Protein AF-A0A3L6S5B2-F1 (afdb_monomer_lite)

Sequence (580 aa):
MAMMSWTRDLLMEGFEGLVREGSFKWGLPRREDDDDEGHDGSLSGKRSSIAGLSFKANSVVARCSRILNVSINDLQKNFDKQASDSVKNPGNYARNFLEYCCFLALAQISQVAGYLADKNFRRLSFDMMLAWDVPSSSSQHSVKVEVDSTVSLEAFARIAPAIPTIADVVTCSNLFDVLSCSSGGRLPFSVYDKYLSELDRAVKKMKTQSESSLLSNLRSQRGERILEVDGTLTTQPVLEHVGISTWPGRLVLTDHALYFEALRVVTYDKPKAYELAEDVKQVVKPELTGPWGSRLFDKAVMYKSTTLPEPVIIEFPELAGHSRRDYWLAIISEVLYAHRFVRKFDISGVNKDETILKAALGILRLQAIEQLGFPVPNRYESLLMFNLCDKVPGGDFILETLASAISSRTSDRSNQPGTSRGMHAVLSNLGVVAPVNNGERLFVGEMVVGEISSLQKAVIDSMNNYKKVELAQATVDGVKVEGLDTNLAVMKILVSFFWVRILAHGPTELACLFTHANTPTLGLQGYLPVLFPISILLPCKHFFKADLLRATRTSSFRWEWMEVWAQAWDVGGGTGSVMV

Structure (mmCIF, N/CA/C/O backbone):
data_AF-A0A3L6S5B2-F1
#
_entry.id   AF-A0A3L6S5B2-F1
#
loop_
_atom_site.group_PDB
_atom_site.id
_atom_site.type_symbol
_atom_site.label_atom_id
_atom_site.label_alt_id
_atom_site.label_comp_id
_atom_site.label_asym_id
_atom_site.label_entity_id
_atom_site.label_seq_id
_atom_site.pdbx_PDB_ins_code
_atom_site.Cartn_x
_atom_site.Cartn_y
_atom_site.Cartn_z
_atom_site.occupancy
_atom_site.B_iso_or_equiv
_atom_site.auth_seq_id
_atom_site.auth_comp_id
_atom_site.auth_asym_id
_atom_site.auth_atom_id
_atom_site.pdbx_PDB_model_num
ATOM 1 N N . MET A 1 1 ? -39.105 -0.957 -10.097 1.00 36.69 1 MET A N 1
ATOM 2 C CA . MET A 1 1 ? -38.507 -1.858 -9.085 1.00 36.69 1 MET A CA 1
ATOM 3 C C . MET A 1 1 ? -37.903 -3.146 -9.683 1.00 36.69 1 MET A C 1
ATOM 5 O O . MET A 1 1 ? -37.696 -4.093 -8.946 1.00 36.69 1 MET A O 1
ATOM 9 N N . ALA A 1 2 ? -37.532 -3.178 -10.976 1.00 30.05 2 ALA A N 1
ATOM 10 C CA . ALA A 1 2 ? -36.900 -4.343 -11.630 1.00 30.05 2 ALA A CA 1
ATOM 11 C C . ALA A 1 2 ? -35.586 -4.000 -12.377 1.00 30.05 2 ALA A C 1
ATOM 13 O O . ALA A 1 2 ? -35.074 -4.805 -13.138 1.00 30.05 2 ALA A O 1
ATOM 14 N N . MET A 1 3 ? -35.038 -2.795 -12.170 1.00 24.42 3 MET A N 1
ATOM 15 C CA . MET A 1 3 ? -33.850 -2.290 -12.887 1.00 24.42 3 MET A CA 1
ATOM 16 C C . MET A 1 3 ? -32.606 -2.168 -11.986 1.00 24.42 3 MET A C 1
ATOM 18 O O . MET A 1 3 ? -31.535 -1.817 -12.461 1.00 24.42 3 MET A O 1
ATOM 22 N N . MET A 1 4 ? -32.741 -2.482 -10.690 1.00 28.19 4 MET A N 1
ATOM 23 C CA . MET A 1 4 ? -31.634 -2.512 -9.718 1.00 28.19 4 MET A CA 1
ATOM 24 C C . MET A 1 4 ? -31.076 -3.926 -9.477 1.00 28.19 4 MET A C 1
ATOM 26 O O . MET A 1 4 ? -30.012 -4.056 -8.883 1.00 28.19 4 MET A O 1
ATOM 30 N N . SER A 1 5 ? -31.756 -4.984 -9.936 1.00 27.47 5 SER A N 1
ATOM 31 C CA . SER A 1 5 ? -31.232 -6.357 -9.860 1.00 27.47 5 SER A CA 1
ATOM 32 C C . SER A 1 5 ? -30.259 -6.664 -11.000 1.00 27.47 5 SER A C 1
ATOM 34 O O . SER A 1 5 ? -29.241 -7.303 -10.774 1.00 27.47 5 SER A O 1
ATOM 36 N N . TRP A 1 6 ? -30.498 -6.126 -12.200 1.00 23.81 6 TRP A N 1
ATOM 37 C CA . TRP A 1 6 ? -29.723 -6.482 -13.394 1.00 23.81 6 TRP A CA 1
ATOM 38 C C . TRP A 1 6 ? -28.298 -5.901 -13.413 1.00 23.81 6 TRP A C 1
ATOM 40 O O . TRP A 1 6 ? -27.364 -6.553 -13.867 1.00 23.81 6 TRP A O 1
ATOM 50 N N . THR A 1 7 ? -28.091 -4.713 -12.834 1.00 29.66 7 THR A N 1
ATOM 51 C CA . THR A 1 7 ? -26.748 -4.149 -12.594 1.00 29.66 7 THR A CA 1
ATOM 52 C C . THR A 1 7 ? -25.968 -4.918 -11.529 1.00 29.66 7 THR A C 1
ATOM 54 O O . THR A 1 7 ? -24.740 -4.900 -11.544 1.00 29.66 7 THR A O 1
ATOM 57 N N . ARG A 1 8 ? -26.665 -5.610 -10.620 1.00 36.31 8 ARG A N 1
ATOM 58 C CA . ARG A 1 8 ? -26.058 -6.451 -9.585 1.00 36.31 8 ARG A CA 1
ATOM 59 C C . ARG A 1 8 ? -25.651 -7.816 -10.142 1.00 36.31 8 ARG A C 1
ATOM 61 O O . ARG A 1 8 ? -24.565 -8.287 -9.823 1.00 36.31 8 ARG A O 1
ATOM 68 N N . ASP A 1 9 ? -26.472 -8.389 -11.019 1.00 28.19 9 ASP A N 1
ATOM 69 C CA . ASP A 1 9 ? -26.174 -9.662 -11.682 1.00 28.19 9 ASP A CA 1
ATOM 70 C C . ASP A 1 9 ? -24.990 -9.519 -12.657 1.00 28.19 9 ASP A C 1
ATOM 72 O O . ASP A 1 9 ? -24.111 -10.369 -12.671 1.00 28.19 9 ASP A O 1
ATOM 76 N N . LEU A 1 10 ? -24.839 -8.376 -13.339 1.00 29.70 10 LEU A N 1
ATOM 77 C CA . LEU A 1 10 ? -23.665 -8.077 -14.182 1.00 29.70 10 LEU A CA 1
ATOM 78 C C . LEU A 1 10 ? -22.350 -7.872 -13.402 1.00 29.70 10 LEU A C 1
ATOM 80 O O . LEU A 1 10 ? -21.271 -8.092 -13.954 1.00 29.70 10 LEU A O 1
ATOM 84 N N . LEU A 1 11 ? -22.423 -7.460 -12.131 1.00 31.17 11 LEU A N 1
ATOM 85 C CA . LEU A 1 11 ? -21.252 -7.353 -11.249 1.00 31.17 11 LEU A CA 1
ATOM 86 C C . LEU A 1 11 ? -20.818 -8.713 -10.684 1.00 31.17 11 LEU A C 1
ATOM 88 O O . LEU A 1 11 ? -19.644 -8.872 -10.363 1.00 31.17 11 LEU A O 1
ATOM 92 N N . MET A 1 12 ? -21.735 -9.682 -10.603 1.00 28.05 12 MET A N 1
ATOM 93 C CA . MET A 1 12 ? -21.455 -11.046 -10.137 1.00 28.05 12 MET A CA 1
ATOM 94 C C . MET A 1 12 ? -21.113 -11.999 -11.299 1.00 28.05 12 MET A C 1
ATOM 96 O O . MET A 1 12 ? -20.167 -12.773 -11.192 1.00 28.05 12 MET A O 1
ATOM 100 N N . GLU A 1 13 ? -21.781 -11.895 -12.453 1.00 32.38 13 GLU A N 1
ATOM 101 C CA . GLU A 1 13 ? -21.509 -12.726 -13.642 1.00 32.38 13 GLU A CA 1
ATOM 102 C C . GLU A 1 13 ? -20.180 -12.377 -14.332 1.00 32.38 13 GLU A C 1
ATOM 104 O O . GLU A 1 13 ? -19.553 -13.239 -14.950 1.00 32.38 13 GLU A O 1
ATOM 109 N N . GLY A 1 14 ? -19.672 -11.149 -14.159 1.00 30.53 14 GLY A N 1
ATOM 110 C CA . GLY A 1 14 ? -18.305 -10.787 -14.557 1.00 30.53 14 GLY A CA 1
ATOM 111 C C . GLY A 1 14 ? -17.210 -11.557 -13.800 1.00 30.53 14 GLY A C 1
ATOM 112 O O . GLY A 1 14 ? -16.053 -11.532 -14.220 1.00 30.53 14 GLY A O 1
ATOM 113 N N . PHE A 1 15 ? -17.569 -12.252 -12.713 1.00 31.58 15 PHE A N 1
ATOM 114 C CA . PHE A 1 15 ? -16.672 -13.063 -11.889 1.00 31.58 15 PHE A CA 1
ATOM 115 C C . PHE A 1 15 ? -16.829 -14.582 -12.085 1.00 31.58 15 PHE A C 1
ATOM 117 O O . PHE A 1 15 ? -15.897 -15.315 -11.761 1.00 31.58 15 PHE A O 1
ATOM 124 N N . GLU A 1 16 ? -17.920 -15.073 -12.683 1.00 28.00 16 GLU A N 1
ATOM 125 C CA . GLU A 1 16 ? -18.124 -16.518 -12.929 1.00 28.00 16 GLU A CA 1
ATOM 126 C C . GLU A 1 16 ? -17.763 -16.971 -14.358 1.00 28.00 16 GLU A C 1
ATOM 128 O O . GLU A 1 16 ? -17.709 -18.164 -14.657 1.00 28.00 16 GLU A O 1
ATOM 133 N N . GLY A 1 17 ? -17.412 -16.036 -15.241 1.00 27.73 17 GLY A N 1
ATOM 134 C CA . GLY A 1 17 ? -17.127 -16.301 -16.650 1.00 27.73 17 GLY A CA 1
ATOM 135 C C . GLY A 1 17 ? -15.654 -16.442 -17.048 1.00 27.73 17 GLY A C 1
ATOM 136 O O . GLY A 1 17 ? -15.327 -15.977 -18.131 1.00 27.73 17 GLY A O 1
ATOM 137 N N . LEU A 1 18 ? -14.755 -17.023 -16.237 1.00 29.38 18 LEU A N 1
ATOM 138 C CA . LEU A 1 18 ? -13.475 -17.575 -16.742 1.00 29.38 18 LEU A CA 1
ATOM 139 C C . LEU A 1 18 ? -12.750 -18.491 -15.733 1.00 29.38 18 LEU A C 1
ATOM 141 O O . LEU A 1 18 ? -11.553 -18.356 -15.485 1.00 29.38 18 LEU A O 1
ATOM 145 N N . VAL A 1 19 ? -13.451 -19.467 -15.153 1.00 34.88 19 VAL A N 1
ATOM 146 C CA . VAL A 1 19 ? -12.770 -20.631 -14.566 1.00 34.88 19 VAL A CA 1
ATOM 147 C C . VAL A 1 19 ? -12.610 -21.685 -15.653 1.00 34.88 19 VAL A C 1
ATOM 149 O O . VAL A 1 19 ? -13.497 -22.505 -15.872 1.00 34.88 19 VAL A O 1
ATOM 152 N N . ARG A 1 20 ? -11.459 -21.655 -16.330 1.00 30.14 20 ARG A N 1
ATOM 153 C CA . ARG A 1 20 ? -10.763 -22.848 -16.838 1.00 30.14 20 ARG A CA 1
ATOM 154 C C . ARG A 1 20 ? -9.360 -22.473 -17.324 1.00 30.14 20 ARG A C 1
ATOM 156 O O . ARG A 1 20 ? -9.229 -21.746 -18.297 1.00 30.14 20 ARG A O 1
ATOM 163 N N . GLU A 1 21 ? -8.366 -23.022 -16.616 1.00 28.36 21 GLU A N 1
ATOM 164 C CA . GLU A 1 21 ? -6.924 -23.098 -16.941 1.00 28.36 21 GLU A CA 1
ATOM 165 C C . GLU A 1 21 ? -6.199 -21.737 -17.038 1.00 28.36 21 GLU A C 1
ATOM 167 O O . GLU A 1 21 ? -6.495 -20.896 -17.867 1.00 28.36 21 GLU A O 1
ATOM 172 N N . GLY A 1 22 ? -5.236 -21.385 -16.184 1.00 32.19 22 GLY A N 1
ATOM 173 C CA . GLY A 1 22 ? -4.106 -22.178 -15.708 1.00 32.19 22 GLY A CA 1
ATOM 174 C C . GLY A 1 22 ? -2.829 -21.612 -16.341 1.00 32.19 22 GLY A C 1
ATOM 175 O O . GLY A 1 22 ? -2.564 -21.912 -17.494 1.00 32.19 22 GLY A O 1
ATOM 176 N N . SER A 1 23 ? -2.052 -20.818 -15.583 1.00 37.97 23 SER A N 1
ATOM 177 C CA . SER A 1 23 ? -0.719 -20.284 -15.939 1.00 37.97 23 SER A CA 1
ATOM 178 C C . SER A 1 23 ? -0.638 -19.451 -17.232 1.00 37.97 23 SER A C 1
ATOM 180 O O . SER A 1 23 ? -0.822 -19.961 -18.334 1.00 37.97 23 SER A O 1
ATOM 182 N N . PHE A 1 24 ? -0.197 -18.190 -17.139 1.00 39.41 24 PHE A N 1
ATOM 183 C CA . PHE A 1 24 ? 0.321 -17.481 -18.316 1.00 39.41 24 PHE A CA 1
ATOM 184 C C . PHE A 1 24 ? 1.429 -18.355 -18.933 1.00 39.41 24 PHE A C 1
ATOM 186 O O . PHE A 1 24 ? 2.379 -18.742 -18.246 1.00 39.41 24 PHE A O 1
ATOM 193 N N . LYS A 1 25 ? 1.276 -18.785 -20.192 1.00 41.56 25 LYS A N 1
ATOM 194 C CA . LYS A 1 25 ? 2.269 -19.640 -20.858 1.00 41.56 25 LYS A CA 1
ATOM 195 C C . LYS A 1 25 ? 3.471 -18.779 -21.225 1.00 41.56 25 LYS A C 1
ATOM 197 O O . LYS A 1 25 ? 3.563 -18.239 -22.323 1.00 41.56 25 LYS A O 1
ATOM 202 N N . TRP A 1 26 ? 4.396 -18.642 -20.282 1.00 45.66 26 TRP A N 1
ATOM 203 C CA . TRP A 1 26 ? 5.709 -18.062 -20.516 1.00 45.66 26 TRP A CA 1
ATOM 204 C C . TRP A 1 26 ? 6.461 -18.961 -21.497 1.00 45.66 26 TRP A C 1
ATOM 206 O O . TRP A 1 26 ? 7.086 -19.937 -21.098 1.00 45.66 26 TRP A O 1
ATOM 216 N N . GLY A 1 27 ? 6.388 -18.665 -22.794 1.00 36.16 27 GLY A N 1
ATOM 217 C CA . GLY A 1 27 ? 7.249 -19.304 -23.784 1.00 36.16 27 GLY A CA 1
ATOM 218 C C . GLY A 1 27 ? 8.703 -18.920 -23.512 1.00 36.16 27 GLY A C 1
ATOM 219 O O . GLY A 1 27 ? 9.172 -17.898 -24.012 1.00 36.16 27 GLY A O 1
ATOM 220 N N . LEU A 1 28 ? 9.401 -19.686 -22.672 1.00 33.09 28 LEU A N 1
ATOM 221 C CA . LEU A 1 28 ? 10.841 -19.610 -22.427 1.00 33.09 28 LEU A CA 1
ATOM 222 C C . LEU A 1 28 ? 11.489 -20.932 -22.872 1.00 33.09 28 LEU A C 1
ATOM 224 O O . LEU A 1 28 ? 10.938 -21.990 -22.571 1.00 33.09 28 LEU A O 1
ATOM 228 N N . PRO A 1 29 ? 12.653 -20.902 -23.548 1.00 31.23 29 PRO A N 1
ATOM 229 C CA . PRO A 1 29 ? 13.479 -22.091 -23.723 1.00 31.23 29 PRO A CA 1
ATOM 230 C C . PRO A 1 29 ? 14.016 -22.540 -22.359 1.00 31.23 29 PRO A C 1
ATOM 232 O O . PRO A 1 29 ? 14.427 -21.705 -21.546 1.00 31.23 29 PRO A O 1
ATOM 235 N N . ARG A 1 30 ? 13.988 -23.851 -22.118 1.00 26.53 30 ARG A N 1
ATOM 236 C CA . ARG A 1 30 ? 14.544 -24.521 -20.937 1.00 26.53 30 ARG A CA 1
ATOM 237 C C . ARG A 1 30 ? 16.032 -24.153 -20.792 1.00 26.53 30 ARG A C 1
ATOM 239 O O . ARG A 1 30 ? 16.754 -24.131 -21.784 1.00 26.53 30 ARG A O 1
ATOM 246 N N . ARG A 1 31 ? 16.475 -23.829 -19.574 1.00 33.59 31 ARG A N 1
ATOM 247 C CA . ARG A 1 31 ? 17.898 -23.875 -19.206 1.00 33.59 31 ARG A CA 1
ATOM 248 C C . ARG A 1 31 ? 18.208 -25.340 -18.915 1.00 33.59 31 ARG A C 1
ATOM 250 O O . ARG A 1 31 ? 17.594 -25.893 -18.006 1.00 33.59 31 ARG A O 1
ATOM 257 N N . GLU A 1 32 ? 19.075 -25.941 -19.713 1.00 29.23 32 GLU A N 1
ATOM 258 C CA . GLU A 1 32 ? 19.687 -27.238 -19.434 1.00 29.23 32 GLU A CA 1
ATOM 259 C C . GLU A 1 32 ? 21.122 -26.944 -18.995 1.00 29.23 32 GLU A C 1
ATOM 261 O O . GLU A 1 32 ? 21.896 -26.364 -19.755 1.00 29.23 32 GLU A O 1
ATOM 266 N N . ASP A 1 33 ? 21.395 -27.233 -17.725 1.00 31.75 33 ASP A N 1
ATOM 267 C CA . ASP A 1 33 ? 22.736 -27.520 -17.232 1.00 31.75 33 ASP A CA 1
ATOM 268 C C . ASP A 1 33 ? 22.922 -29.051 -17.344 1.00 31.75 33 ASP A C 1
ATOM 270 O O . ASP A 1 33 ? 21.945 -29.789 -17.179 1.00 31.75 33 ASP A O 1
ATOM 274 N N . ASP A 1 34 ? 24.167 -29.461 -17.604 1.00 31.92 34 ASP A N 1
ATOM 275 C CA . ASP A 1 34 ? 24.754 -30.814 -17.700 1.00 31.92 34 ASP A CA 1
ATOM 276 C C . ASP A 1 34 ? 24.897 -31.445 -19.108 1.00 31.92 34 ASP A C 1
ATOM 278 O O . ASP A 1 34 ? 23.953 -31.946 -19.713 1.00 31.92 34 ASP A O 1
ATOM 282 N N . ASP A 1 35 ? 26.151 -31.387 -19.582 1.00 37.38 35 ASP A N 1
ATOM 283 C CA . ASP A 1 35 ? 26.939 -32.378 -20.332 1.00 37.38 35 ASP A CA 1
ATOM 284 C C . ASP A 1 35 ? 26.220 -33.345 -21.295 1.00 37.38 35 ASP A C 1
ATOM 286 O O . ASP A 1 35 ? 25.759 -34.408 -20.887 1.00 37.38 35 ASP A O 1
ATOM 290 N N . ASP A 1 36 ? 26.296 -33.066 -22.605 1.00 29.31 36 ASP A N 1
ATOM 291 C CA . ASP A 1 36 ? 26.594 -34.117 -23.590 1.00 29.31 36 ASP A CA 1
ATOM 292 C C . ASP A 1 36 ? 27.185 -33.542 -24.892 1.00 29.31 36 ASP A C 1
ATOM 294 O O . ASP A 1 36 ? 26.797 -32.475 -25.382 1.00 29.31 36 ASP A O 1
ATOM 298 N N . GLU A 1 37 ? 28.166 -34.251 -25.441 1.00 35.59 37 GLU A N 1
ATOM 299 C CA . GLU A 1 37 ? 28.884 -33.897 -26.661 1.00 35.59 37 GLU A CA 1
ATOM 300 C C . GLU A 1 37 ? 28.033 -34.140 -27.922 1.00 35.59 37 GLU A C 1
ATOM 302 O O . GLU A 1 37 ? 27.460 -35.205 -28.117 1.00 35.59 37 GLU A O 1
ATOM 307 N N . GLY A 1 38 ? 28.059 -33.174 -28.848 1.00 30.44 38 GLY A N 1
ATOM 308 C CA . GLY A 1 38 ? 27.947 -33.412 -30.293 1.00 30.44 38 GLY A CA 1
ATOM 309 C C . GLY A 1 38 ? 26.569 -33.755 -30.879 1.00 30.44 38 GLY A C 1
ATOM 310 O O . GLY A 1 38 ? 26.184 -34.913 -30.951 1.00 30.44 38 GLY A O 1
ATOM 311 N N . HIS A 1 39 ? 25.917 -32.771 -31.509 1.00 30.20 39 HIS A N 1
ATOM 312 C CA . HIS A 1 39 ? 25.708 -32.774 -32.969 1.00 30.20 39 HIS A CA 1
ATOM 313 C C . HIS A 1 39 ? 24.992 -31.501 -33.450 1.00 30.20 39 HIS A C 1
ATOM 315 O O . HIS A 1 39 ? 23.987 -31.064 -32.893 1.00 30.20 39 HIS A O 1
ATOM 321 N N . ASP A 1 40 ? 25.521 -30.935 -34.535 1.00 34.69 40 ASP A N 1
ATOM 322 C CA . ASP A 1 40 ? 24.982 -29.795 -35.273 1.00 34.69 40 ASP A CA 1
ATOM 323 C C . ASP A 1 40 ? 23.526 -29.983 -35.729 1.00 34.69 40 ASP A C 1
ATOM 325 O O . ASP A 1 40 ? 23.183 -30.923 -36.448 1.00 34.69 40 ASP A O 1
ATOM 329 N N . GLY A 1 41 ? 22.698 -28.987 -35.408 1.00 28.09 41 GLY A N 1
ATOM 330 C CA . GLY A 1 41 ? 21.350 -28.797 -35.934 1.00 28.09 41 GLY A CA 1
ATOM 331 C C . GLY A 1 41 ? 21.001 -27.311 -35.946 1.00 28.09 41 GLY A C 1
ATOM 332 O O . GLY A 1 41 ? 20.456 -26.772 -34.988 1.00 28.09 41 GLY A O 1
ATOM 333 N N . SER A 1 42 ? 21.360 -26.631 -37.035 1.00 36.22 42 SER A N 1
ATOM 334 C CA . SER A 1 42 ? 21.143 -25.198 -37.257 1.00 36.22 42 SER A CA 1
ATOM 335 C C . SER A 1 42 ? 19.687 -24.749 -37.055 1.00 36.22 42 SER A C 1
ATOM 337 O O . SER A 1 42 ? 18.839 -24.941 -37.921 1.00 36.22 42 SER A O 1
ATOM 339 N N . LEU A 1 43 ? 19.444 -24.006 -35.973 1.00 28.44 43 LEU A N 1
ATOM 340 C CA . LEU A 1 43 ? 18.401 -22.979 -35.875 1.00 28.44 43 LEU A CA 1
ATOM 341 C C . LEU A 1 43 ? 19.046 -21.671 -35.400 1.00 28.44 43 LEU A C 1
ATOM 343 O O . LEU A 1 43 ? 18.896 -21.230 -34.262 1.00 28.44 43 LEU A O 1
ATOM 347 N N . SER A 1 44 ? 19.792 -21.040 -36.310 1.00 37.75 44 SER A N 1
ATOM 348 C CA . SER A 1 44 ? 20.293 -19.669 -36.168 1.00 37.75 44 SER A CA 1
ATOM 349 C C . SER A 1 44 ? 19.129 -18.672 -36.267 1.00 37.75 44 SER A C 1
ATOM 351 O O . SER A 1 44 ? 18.913 -18.000 -37.274 1.00 37.75 44 SER A O 1
ATOM 353 N N . GLY A 1 45 ? 18.333 -18.586 -35.202 1.00 36.66 45 GLY A N 1
ATOM 354 C CA . GLY A 1 45 ? 17.450 -17.454 -34.963 1.00 36.66 45 GLY A CA 1
ATOM 355 C C . GLY A 1 45 ? 18.293 -16.292 -34.456 1.00 36.66 45 GLY A C 1
ATOM 356 O O . GLY A 1 45 ? 18.548 -16.193 -33.257 1.00 36.66 45 GLY A O 1
ATOM 357 N N . LYS A 1 46 ? 18.767 -15.433 -35.363 1.00 41.44 46 LYS A N 1
ATOM 358 C CA . LYS A 1 46 ? 19.482 -14.187 -35.046 1.00 41.44 46 LYS A CA 1
ATOM 359 C C . LYS A 1 46 ? 18.673 -13.417 -33.989 1.00 41.44 46 LYS A C 1
ATOM 361 O O . LYS A 1 46 ? 17.634 -12.847 -34.315 1.00 41.44 46 LYS A O 1
ATOM 366 N N . ARG A 1 47 ? 19.095 -13.451 -32.715 1.00 54.19 47 ARG A N 1
ATOM 367 C CA . ARG A 1 47 ? 18.408 -12.735 -31.626 1.00 54.19 47 ARG A CA 1
ATOM 368 C C . ARG A 1 47 ? 18.361 -11.260 -32.014 1.00 54.19 47 ARG A C 1
ATOM 370 O O . ARG A 1 47 ? 19.406 -10.629 -32.140 1.00 54.19 47 ARG A O 1
ATOM 377 N N . SER A 1 48 ? 17.167 -10.725 -32.246 1.00 62.91 48 SER A N 1
ATOM 378 C CA . SER A 1 48 ? 16.968 -9.307 -32.536 1.00 62.91 48 SER A CA 1
ATOM 379 C C . SER A 1 48 ? 17.303 -8.500 -31.278 1.00 62.91 48 SER A C 1
ATOM 381 O O . SER A 1 48 ? 16.469 -8.365 -30.388 1.00 62.91 48 SER A O 1
ATOM 383 N N . SER A 1 49 ? 18.547 -8.039 -31.165 1.00 75.00 49 SER A N 1
ATOM 384 C CA . SER A 1 49 ? 19.018 -7.145 -30.104 1.00 75.00 49 SER A CA 1
ATOM 385 C C . SER A 1 49 ? 19.084 -5.713 -30.621 1.00 75.00 49 SER A C 1
ATOM 387 O O . SER A 1 49 ? 19.564 -5.489 -31.733 1.00 75.00 49 SER A O 1
ATOM 389 N N . ILE A 1 50 ? 18.671 -4.746 -29.806 1.00 82.31 50 ILE A N 1
ATOM 390 C CA . ILE A 1 50 ? 18.821 -3.326 -30.129 1.00 82.31 50 ILE A CA 1
ATOM 391 C C . ILE A 1 50 ? 20.227 -2.884 -29.719 1.00 82.31 50 ILE A C 1
ATOM 393 O O . ILE A 1 50 ? 20.655 -3.087 -28.577 1.00 82.31 50 ILE A O 1
ATOM 397 N N . ALA A 1 51 ? 20.953 -2.293 -30.669 1.00 79.88 51 ALA A N 1
ATOM 398 C CA . ALA A 1 51 ? 22.277 -1.734 -30.430 1.00 79.88 51 ALA A CA 1
ATOM 399 C C . ALA A 1 51 ? 22.194 -0.580 -29.414 1.00 79.88 51 ALA A C 1
ATOM 401 O O . ALA A 1 51 ? 21.316 0.272 -29.508 1.00 79.88 51 ALA A O 1
ATOM 402 N N . GLY A 1 52 ? 23.099 -0.564 -28.433 1.00 83.00 52 GLY A N 1
ATOM 403 C CA . GLY A 1 52 ? 23.149 0.456 -27.376 1.00 83.00 52 GLY A CA 1
ATOM 404 C C . GLY A 1 52 ? 22.408 0.094 -26.084 1.00 83.00 52 GLY A C 1
ATOM 405 O O . GLY A 1 52 ? 22.693 0.688 -25.047 1.00 83.00 52 GLY A O 1
ATOM 406 N N . LEU A 1 53 ? 21.524 -0.910 -26.090 1.00 88.94 53 LEU A N 1
ATOM 407 C CA . LEU A 1 53 ? 20.948 -1.458 -24.856 1.00 88.94 53 LEU A CA 1
ATOM 408 C C . LEU A 1 53 ? 21.922 -2.427 -24.174 1.00 88.94 53 LEU A C 1
ATOM 410 O O . LEU A 1 53 ? 22.625 -3.196 -24.833 1.00 88.94 53 LEU A O 1
ATOM 414 N N . SER A 1 54 ? 21.915 -2.448 -22.841 1.00 90.44 54 SER A N 1
ATOM 415 C CA . SER A 1 54 ? 22.655 -3.442 -22.059 1.00 90.44 54 SER A CA 1
ATOM 416 C C . SER A 1 54 ? 22.129 -4.863 -22.315 1.00 90.44 54 SER A C 1
ATOM 418 O O . SER A 1 54 ? 21.017 -5.065 -22.814 1.00 90.44 54 SER A O 1
ATOM 420 N N . PHE A 1 55 ? 22.906 -5.885 -21.945 1.00 89.06 55 PHE A N 1
ATOM 421 C CA . PHE A 1 55 ? 22.464 -7.283 -22.057 1.00 89.06 55 PHE A CA 1
ATOM 422 C C . PHE A 1 55 ? 21.178 -7.546 -21.253 1.00 89.06 55 PHE A C 1
ATOM 424 O O . PHE A 1 55 ? 20.253 -8.195 -21.749 1.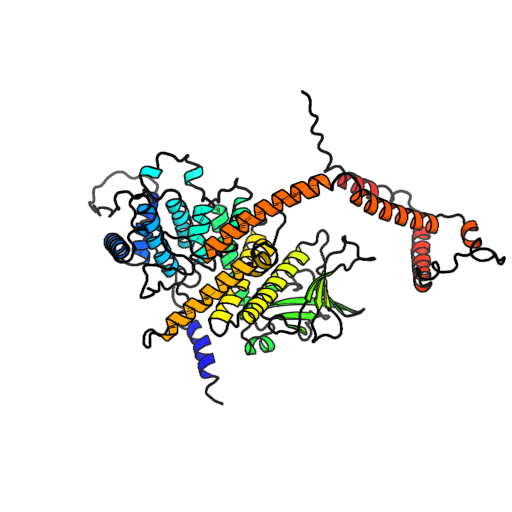00 89.06 55 PHE A O 1
ATOM 431 N N . LYS A 1 56 ? 21.089 -7.002 -20.028 1.00 89.19 56 LYS A N 1
ATOM 432 C CA . LYS A 1 56 ? 19.899 -7.134 -19.174 1.00 89.19 56 LYS A CA 1
ATOM 433 C C . LYS A 1 56 ? 18.697 -6.417 -19.787 1.00 89.19 56 LYS A C 1
ATOM 435 O O . LYS A 1 56 ? 17.625 -7.013 -19.861 1.00 89.19 56 LYS A O 1
ATOM 440 N N . ALA A 1 57 ? 18.887 -5.201 -20.303 1.00 92.81 57 ALA A N 1
ATOM 441 C CA . ALA A 1 57 ? 17.833 -4.444 -20.974 1.00 92.81 57 ALA A CA 1
ATOM 442 C C . ALA A 1 57 ? 17.312 -5.161 -22.228 1.00 92.81 57 ALA A C 1
ATOM 444 O O . ALA A 1 57 ? 16.105 -5.339 -22.365 1.00 92.81 57 ALA A O 1
ATOM 445 N N . ASN A 1 58 ? 18.195 -5.672 -23.094 1.00 94.12 58 ASN A N 1
ATOM 446 C CA . ASN A 1 58 ? 17.793 -6.467 -24.261 1.00 94.12 58 ASN A CA 1
ATOM 447 C C . ASN A 1 58 ? 17.000 -7.727 -23.863 1.00 94.12 58 ASN A C 1
ATOM 449 O O . ASN A 1 58 ? 15.987 -8.048 -24.486 1.00 94.12 58 ASN A O 1
ATOM 453 N N . SER A 1 59 ? 17.425 -8.427 -22.806 1.00 92.94 59 SER A N 1
ATOM 454 C CA . SER A 1 59 ? 16.712 -9.600 -22.284 1.00 92.94 59 SER A CA 1
ATOM 455 C C . SER A 1 59 ? 15.304 -9.248 -21.783 1.00 92.94 59 SER A C 1
ATOM 457 O O . SER A 1 59 ? 14.334 -9.939 -22.110 1.00 92.94 59 SER A O 1
ATOM 459 N N . VAL A 1 60 ? 15.170 -8.145 -21.038 1.00 96.00 60 VAL A N 1
ATOM 460 C CA . VAL A 1 60 ? 13.877 -7.640 -20.553 1.00 96.00 60 VAL A CA 1
ATOM 461 C C . VAL A 1 60 ? 12.980 -7.215 -21.714 1.00 96.00 60 VAL A C 1
ATOM 463 O O . VAL A 1 60 ? 11.847 -7.685 -21.788 1.00 96.00 60 VAL A O 1
ATOM 466 N N . VAL A 1 61 ? 13.480 -6.431 -22.674 1.00 95.81 61 VAL A N 1
ATOM 467 C CA . VAL A 1 61 ? 12.718 -6.016 -23.867 1.00 95.81 61 VAL A CA 1
ATOM 468 C C . VAL A 1 61 ? 12.223 -7.230 -24.656 1.00 95.81 61 VAL A C 1
ATOM 470 O O . VAL A 1 61 ? 11.060 -7.273 -25.054 1.00 95.81 61 VAL A O 1
ATOM 473 N N . ALA A 1 62 ? 13.045 -8.270 -24.812 1.00 94.50 62 ALA A N 1
ATOM 474 C CA . ALA A 1 62 ? 12.630 -9.510 -25.466 1.00 94.50 62 ALA A CA 1
ATOM 475 C C . ALA A 1 62 ? 11.550 -10.284 -24.684 1.00 94.50 62 ALA A C 1
ATOM 477 O O . ALA A 1 62 ? 10.749 -11.007 -25.280 1.00 94.50 62 ALA A O 1
ATOM 478 N N . ARG A 1 63 ? 11.508 -10.175 -23.349 1.00 94.81 63 ARG A N 1
ATOM 479 C CA . ARG A 1 63 ? 10.399 -10.707 -22.533 1.00 94.81 63 ARG A CA 1
ATOM 480 C C . ARG A 1 63 ? 9.138 -9.859 -22.710 1.00 94.81 63 ARG A C 1
ATOM 482 O O . ARG A 1 63 ? 8.083 -10.434 -22.958 1.00 94.81 63 ARG A O 1
ATOM 489 N N . CYS A 1 64 ? 9.251 -8.531 -22.668 1.00 92.56 64 CYS A N 1
ATOM 490 C CA . CYS A 1 64 ? 8.130 -7.612 -22.890 1.00 92.56 64 CYS A CA 1
ATOM 491 C C . CYS A 1 64 ? 7.501 -7.803 -24.277 1.00 92.56 64 CYS A C 1
ATOM 493 O O . CYS A 1 64 ? 6.288 -7.931 -24.383 1.00 92.56 64 CYS A O 1
ATOM 495 N N . SER A 1 65 ? 8.320 -7.920 -25.325 1.00 91.69 65 SER A N 1
ATOM 496 C CA . SER A 1 65 ? 7.888 -8.214 -26.700 1.00 91.69 65 SER A CA 1
ATOM 497 C C . SER A 1 65 ? 7.030 -9.480 -26.790 1.00 91.69 65 SER A C 1
ATOM 499 O O . SER A 1 65 ? 5.975 -9.465 -27.422 1.00 91.69 65 SER A O 1
ATOM 501 N N . ARG A 1 66 ? 7.428 -10.555 -26.097 1.00 93.12 66 ARG A N 1
ATOM 502 C CA . ARG A 1 66 ? 6.656 -11.807 -26.038 1.00 93.12 66 ARG A CA 1
ATOM 503 C C . ARG A 1 66 ? 5.332 -11.654 -25.294 1.00 93.12 66 ARG A C 1
ATOM 505 O O . ARG A 1 66 ? 4.333 -12.199 -25.739 1.00 93.12 66 ARG A O 1
ATOM 512 N N . ILE A 1 67 ? 5.325 -10.919 -24.184 1.00 85.88 67 ILE A N 1
ATOM 513 C CA . ILE A 1 67 ? 4.114 -10.654 -23.390 1.00 85.88 67 ILE A CA 1
ATOM 514 C C . ILE A 1 67 ? 3.103 -9.827 -24.186 1.00 85.88 67 ILE A C 1
ATOM 516 O O . ILE A 1 67 ? 1.911 -10.107 -24.145 1.00 85.88 67 ILE A O 1
ATOM 520 N N . LEU A 1 68 ? 3.589 -8.823 -24.916 1.00 82.88 68 LEU A N 1
ATOM 521 C CA . LEU A 1 68 ? 2.769 -7.914 -25.714 1.00 82.88 68 LEU A CA 1
ATOM 522 C C . LEU A 1 68 ? 2.372 -8.502 -27.072 1.00 82.88 68 LEU A C 1
ATOM 524 O O . LEU A 1 68 ? 1.509 -7.943 -27.739 1.00 82.88 68 LEU A O 1
ATOM 528 N N . ASN A 1 69 ? 3.002 -9.602 -27.492 1.00 87.38 69 ASN A N 1
ATOM 529 C CA . ASN A 1 69 ? 2.874 -10.169 -28.833 1.00 87.38 69 ASN A CA 1
ATOM 530 C C . ASN A 1 69 ? 3.175 -9.143 -29.952 1.00 87.38 69 ASN A C 1
ATOM 532 O O . ASN A 1 69 ? 2.497 -9.092 -30.977 1.00 87.38 69 ASN A O 1
ATOM 536 N N . VAL A 1 70 ? 4.201 -8.310 -29.746 1.00 86.75 70 VAL A N 1
ATOM 537 C CA . VAL A 1 70 ? 4.676 -7.287 -30.697 1.00 86.75 70 VAL A CA 1
ATOM 538 C C . VAL A 1 70 ? 6.171 -7.478 -30.908 1.00 86.75 70 VAL A C 1
ATOM 540 O O . VAL A 1 70 ? 6.901 -7.701 -29.942 1.00 86.75 70 VAL A O 1
ATOM 543 N N . SER A 1 71 ? 6.655 -7.388 -32.149 1.00 90.44 71 SER A N 1
ATOM 544 C CA . SER A 1 71 ? 8.087 -7.541 -32.432 1.00 90.44 71 SER A CA 1
ATOM 545 C C . SER A 1 71 ? 8.914 -6.427 -31.771 1.00 90.44 71 SER A C 1
ATOM 547 O O . SER A 1 71 ? 8.444 -5.303 -31.604 1.00 90.44 71 SER A O 1
ATOM 549 N N . ILE A 1 72 ? 10.171 -6.713 -31.417 1.00 91.69 72 ILE A N 1
ATOM 550 C CA . ILE A 1 72 ? 11.073 -5.715 -30.809 1.00 91.69 72 ILE A CA 1
ATOM 551 C C . ILE A 1 72 ? 11.243 -4.487 -31.721 1.00 91.69 72 ILE A C 1
ATOM 553 O O . ILE A 1 72 ? 11.226 -3.355 -31.243 1.00 91.69 72 ILE A O 1
ATOM 557 N N . ASN A 1 73 ? 11.337 -4.704 -33.037 1.00 91.12 73 ASN A N 1
ATOM 558 C CA . ASN A 1 73 ? 11.461 -3.623 -34.016 1.00 91.12 73 ASN A CA 1
ATOM 559 C C . ASN A 1 73 ? 10.199 -2.755 -34.073 1.00 91.12 73 ASN A C 1
ATOM 561 O O . ASN A 1 73 ? 10.298 -1.541 -34.224 1.00 91.12 73 ASN A O 1
ATOM 565 N N . ASP A 1 74 ? 9.014 -3.357 -33.957 1.00 86.69 74 ASP A N 1
ATOM 566 C CA . ASP A 1 74 ? 7.761 -2.603 -33.971 1.00 86.69 74 ASP A CA 1
ATOM 567 C C . ASP A 1 74 ? 7.537 -1.867 -32.648 1.00 86.69 74 ASP A C 1
ATOM 569 O O . ASP A 1 74 ? 7.058 -0.738 -32.671 1.00 86.69 74 ASP A O 1
ATOM 573 N N . LEU A 1 75 ? 7.962 -2.432 -31.509 1.00 87.25 75 LEU A N 1
ATOM 574 C CA . LEU A 1 75 ? 8.007 -1.704 -30.236 1.00 87.25 75 LEU A CA 1
ATOM 575 C C . LEU A 1 75 ? 8.895 -0.461 -30.337 1.00 87.25 75 LEU A C 1
ATOM 577 O O . LEU A 1 75 ? 8.476 0.614 -29.915 1.00 87.25 75 LEU A O 1
ATOM 581 N N . GLN A 1 76 ? 10.085 -0.592 -30.931 1.00 90.31 76 GLN A N 1
ATOM 582 C CA . GLN A 1 76 ? 10.996 0.534 -31.134 1.00 90.31 76 GLN A CA 1
ATOM 583 C C . GLN A 1 76 ? 10.388 1.599 -32.051 1.00 90.31 76 GLN A C 1
ATOM 585 O O . GLN A 1 76 ? 10.307 2.761 -31.667 1.00 90.31 76 GLN A O 1
ATOM 590 N N . LYS A 1 77 ? 9.853 1.201 -33.212 1.00 87.12 77 LYS A N 1
ATOM 591 C CA . LYS A 1 77 ? 9.167 2.125 -34.131 1.00 87.12 77 LYS A CA 1
ATOM 592 C C . LYS A 1 77 ? 7.984 2.833 -33.472 1.00 87.12 77 LYS A C 1
ATOM 594 O O . LYS A 1 77 ? 7.775 4.021 -33.700 1.00 87.12 77 LYS A O 1
ATOM 599 N N . ASN A 1 78 ? 7.191 2.108 -32.683 1.00 84.31 78 ASN A N 1
ATOM 600 C CA . ASN A 1 78 ? 6.044 2.673 -31.981 1.00 84.31 78 ASN A CA 1
ATOM 601 C C . ASN A 1 78 ? 6.486 3.698 -30.938 1.00 84.31 78 ASN A C 1
ATOM 603 O O . ASN A 1 78 ? 5.890 4.771 -30.872 1.00 84.31 78 ASN A O 1
ATOM 607 N N . PHE A 1 79 ? 7.544 3.400 -30.181 1.00 84.25 79 PHE A N 1
ATOM 608 C CA . PHE A 1 79 ? 8.151 4.351 -29.257 1.00 84.25 79 PHE A CA 1
ATOM 609 C C . PHE A 1 79 ? 8.660 5.597 -29.989 1.00 84.25 79 PHE A C 1
ATOM 611 O O . PHE A 1 79 ? 8.255 6.702 -29.646 1.00 84.25 79 PHE A O 1
ATOM 618 N N . ASP A 1 80 ? 9.451 5.432 -31.051 1.00 87.12 80 ASP A N 1
ATOM 619 C CA . ASP A 1 80 ? 10.026 6.548 -31.815 1.00 87.12 80 ASP A CA 1
ATOM 620 C C . ASP A 1 80 ? 8.953 7.454 -32.442 1.00 87.12 80 ASP A C 1
ATOM 622 O O . ASP A 1 80 ? 9.154 8.664 -32.583 1.00 87.12 80 ASP A O 1
ATOM 626 N N . LYS A 1 81 ? 7.801 6.872 -32.805 1.00 79.31 81 LYS A N 1
ATOM 627 C CA . LYS A 1 81 ? 6.645 7.591 -33.355 1.00 79.31 81 LYS A CA 1
ATOM 628 C C . LYS A 1 81 ? 5.840 8.338 -32.288 1.00 79.31 81 LYS A C 1
ATOM 630 O O . LYS A 1 81 ? 5.301 9.398 -32.587 1.00 79.31 81 LYS A O 1
ATOM 635 N N . GLN A 1 82 ? 5.683 7.760 -31.097 1.00 75.62 82 GLN A N 1
ATOM 636 C CA . GLN A 1 82 ? 4.803 8.288 -30.045 1.00 75.62 82 GLN A CA 1
ATOM 637 C C . GLN A 1 82 ? 5.526 9.226 -29.073 1.00 75.62 82 GLN A C 1
ATOM 639 O O . GLN A 1 82 ? 4.895 10.121 -28.518 1.00 75.62 82 GLN A O 1
ATOM 644 N N . ALA A 1 83 ? 6.823 9.017 -28.844 1.00 77.19 83 ALA A N 1
ATOM 645 C CA . ALA A 1 83 ? 7.606 9.788 -27.891 1.00 77.19 83 ALA A CA 1
ATOM 646 C C . ALA A 1 83 ? 8.007 11.162 -28.451 1.00 77.19 83 ALA A C 1
ATOM 648 O O . ALA A 1 83 ? 8.401 11.300 -29.617 1.00 77.19 83 ALA A O 1
ATOM 649 N N . SER A 1 84 ? 7.965 12.171 -27.581 1.00 77.81 84 SER A N 1
ATOM 650 C CA . SER A 1 84 ? 8.484 13.511 -27.855 1.00 77.81 84 SER A CA 1
ATOM 651 C C . SER A 1 84 ? 10.003 13.505 -28.051 1.00 77.81 84 SER A C 1
ATOM 653 O O . SER A 1 84 ? 10.716 12.577 -27.651 1.00 77.81 84 SER A O 1
ATOM 655 N N . ASP A 1 85 ? 10.532 14.563 -28.664 1.00 78.62 85 ASP A N 1
ATOM 656 C CA . ASP A 1 85 ? 11.969 14.669 -28.933 1.00 78.62 85 ASP A CA 1
ATOM 657 C C . ASP A 1 85 ? 12.808 14.765 -27.645 1.00 78.62 85 ASP A C 1
ATOM 659 O O . ASP A 1 85 ? 13.929 14.256 -27.607 1.00 78.62 85 ASP A O 1
ATOM 663 N N . SER A 1 86 ? 12.251 15.315 -26.556 1.00 79.62 86 SER A N 1
ATOM 664 C CA . SER A 1 86 ? 12.897 15.331 -25.234 1.00 79.62 86 SER A CA 1
ATOM 665 C C . SER A 1 86 ? 13.090 13.920 -24.666 1.00 79.62 86 SER A C 1
ATOM 667 O O . SER A 1 86 ? 14.149 13.612 -24.113 1.00 79.62 86 SER A O 1
ATOM 669 N N . VAL A 1 87 ? 12.103 13.038 -24.854 1.00 79.62 87 VAL A N 1
ATOM 670 C CA . VAL A 1 87 ? 12.128 11.639 -24.402 1.00 79.62 87 VAL A CA 1
ATOM 671 C C . VAL A 1 87 ? 13.039 10.777 -25.286 1.00 79.62 87 VAL A C 1
ATOM 673 O O . VAL A 1 87 ? 13.641 9.820 -24.797 1.00 79.62 87 VAL A O 1
ATOM 676 N N . LYS A 1 88 ? 13.221 11.134 -26.562 1.00 81.88 88 LYS A N 1
ATOM 677 C CA . LYS A 1 88 ? 14.110 10.428 -27.506 1.00 81.88 88 LYS A CA 1
ATOM 678 C C . LYS A 1 88 ? 15.581 10.864 -27.438 1.00 81.88 88 LYS A C 1
ATOM 680 O O . LYS A 1 88 ? 16.383 10.396 -28.244 1.00 81.88 88 LYS A O 1
ATOM 685 N N . ASN A 1 89 ? 15.963 11.730 -26.496 1.00 82.12 89 ASN A N 1
ATOM 686 C CA . ASN A 1 89 ? 17.344 12.199 -26.348 1.00 82.12 89 ASN A CA 1
ATOM 687 C C . ASN A 1 89 ? 18.346 11.015 -26.291 1.00 82.12 89 ASN A C 1
ATOM 689 O O . ASN A 1 89 ? 18.196 10.156 -25.415 1.00 82.12 89 ASN A O 1
ATOM 693 N N . PRO A 1 90 ? 19.394 10.979 -27.145 1.00 79.00 90 PRO A N 1
ATOM 694 C CA . PRO A 1 90 ? 20.353 9.872 -27.215 1.00 79.00 90 PRO A CA 1
ATOM 695 C C . PRO A 1 90 ? 20.952 9.432 -25.873 1.00 79.00 90 PRO A C 1
ATOM 697 O O . PRO A 1 90 ? 21.176 8.242 -25.669 1.00 79.00 90 PRO A O 1
ATOM 700 N N . GLY A 1 91 ? 21.172 10.361 -24.933 1.00 80.19 91 GLY A N 1
ATOM 701 C CA . GLY A 1 91 ? 21.729 10.039 -23.612 1.00 80.19 91 GLY A CA 1
ATOM 702 C C . GLY A 1 91 ? 20.795 9.221 -22.707 1.00 80.19 91 GLY A C 1
ATOM 703 O O . GLY A 1 91 ? 21.272 8.466 -21.864 1.00 80.19 91 GLY A O 1
ATOM 704 N N . ASN A 1 92 ? 19.476 9.334 -22.900 1.00 84.50 92 ASN A N 1
ATOM 705 C CA . ASN A 1 92 ? 18.453 8.658 -22.090 1.00 84.50 92 ASN A CA 1
ATOM 706 C C . ASN A 1 92 ? 17.599 7.668 -22.892 1.00 84.50 92 ASN A C 1
ATOM 708 O O . ASN A 1 92 ? 16.794 6.951 -22.298 1.00 84.50 92 ASN A O 1
ATOM 712 N N . TYR A 1 93 ? 17.791 7.586 -24.212 1.00 89.44 93 TYR A N 1
ATOM 713 C CA . TYR A 1 93 ? 16.991 6.759 -25.115 1.00 89.44 93 TYR A CA 1
ATOM 714 C C . TYR A 1 93 ? 16.866 5.314 -24.624 1.00 89.44 93 TYR A C 1
ATOM 716 O O . TYR A 1 93 ? 15.760 4.796 -24.507 1.00 89.44 93 TYR A O 1
ATOM 724 N N . ALA A 1 94 ? 17.989 4.687 -24.253 1.00 90.75 94 ALA A N 1
ATOM 725 C CA . ALA A 1 94 ? 18.015 3.313 -23.753 1.00 90.75 94 ALA A CA 1
ATOM 726 C C . ALA A 1 94 ? 17.103 3.107 -22.532 1.00 90.75 94 ALA A C 1
ATOM 728 O O . ALA A 1 94 ? 16.365 2.124 -22.459 1.00 90.75 94 ALA A O 1
ATOM 729 N N . ARG A 1 95 ? 17.133 4.053 -21.585 1.00 91.12 95 ARG A N 1
ATOM 730 C CA . ARG A 1 95 ? 16.317 4.018 -20.367 1.00 91.12 95 ARG A CA 1
ATOM 731 C C . ARG A 1 95 ? 14.843 4.243 -20.689 1.00 91.12 95 ARG A C 1
ATOM 733 O O . ARG A 1 95 ? 14.007 3.457 -20.263 1.00 91.12 95 ARG A O 1
ATOM 740 N N . ASN A 1 96 ? 14.533 5.264 -21.481 1.00 91.31 96 ASN A N 1
ATOM 741 C CA . ASN A 1 96 ? 13.157 5.647 -21.796 1.00 91.31 96 ASN A CA 1
ATOM 742 C C . ASN A 1 96 ? 12.456 4.592 -22.667 1.00 91.31 96 ASN A C 1
ATOM 744 O O . ASN A 1 96 ? 11.295 4.261 -22.438 1.00 91.31 96 ASN A O 1
ATOM 748 N N . PHE A 1 97 ? 13.176 3.997 -23.618 1.00 91.94 97 PHE A N 1
ATOM 749 C CA . PHE A 1 97 ? 12.663 2.886 -24.412 1.00 91.94 97 PHE A CA 1
AT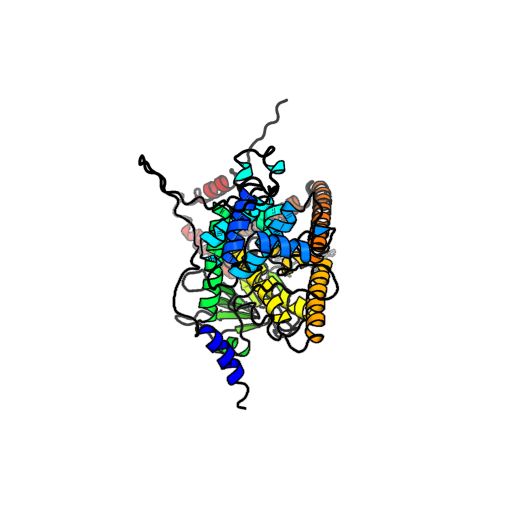OM 750 C C . PHE A 1 97 ? 12.436 1.622 -23.562 1.00 91.94 97 PHE A C 1
ATOM 752 O O . PHE A 1 97 ? 11.419 0.939 -23.719 1.00 91.94 97 PHE A O 1
ATOM 759 N N . LEU A 1 98 ? 13.347 1.319 -22.628 1.00 94.25 98 LEU A N 1
ATOM 760 C CA . LEU A 1 98 ? 13.156 0.229 -21.670 1.00 94.25 98 LEU A CA 1
ATOM 761 C C . LEU A 1 98 ? 11.909 0.470 -20.808 1.00 94.25 98 LEU A C 1
ATOM 763 O O . LEU A 1 98 ? 11.083 -0.429 -20.691 1.00 94.25 98 LEU A O 1
ATOM 767 N N . GLU A 1 99 ? 11.738 1.674 -20.256 1.00 92.06 99 GLU A N 1
ATOM 768 C CA . GLU A 1 99 ? 10.550 2.058 -19.481 1.00 92.06 99 GLU A CA 1
ATOM 769 C C . GLU A 1 99 ? 9.259 1.878 -20.276 1.00 92.06 99 GLU A C 1
ATOM 771 O O . GLU A 1 99 ? 8.327 1.255 -19.775 1.00 92.06 99 GLU A O 1
ATOM 776 N N . TYR A 1 100 ? 9.219 2.353 -21.525 1.00 87.69 100 TYR A N 1
ATOM 777 C CA . TYR A 1 100 ? 8.085 2.158 -22.430 1.00 87.69 100 TYR A CA 1
ATOM 778 C C . TYR A 1 100 ? 7.695 0.679 -22.540 1.00 87.69 100 TYR A C 1
ATOM 780 O O . TYR A 1 100 ? 6.537 0.312 -22.327 1.00 87.69 100 TYR A O 1
ATOM 788 N N . CYS A 1 101 ? 8.677 -0.188 -22.802 1.00 91.75 101 CYS A N 1
ATOM 789 C CA . CYS A 1 101 ? 8.453 -1.627 -22.915 1.00 91.75 101 CYS A CA 1
ATOM 790 C C . CYS A 1 101 ? 8.009 -2.253 -21.587 1.00 91.75 101 CYS A C 1
ATOM 792 O O . CYS A 1 101 ? 7.100 -3.085 -21.570 1.00 91.75 101 CYS A O 1
ATOM 794 N N . CYS A 1 102 ? 8.660 -1.882 -20.480 1.00 93.25 102 CYS A N 1
ATOM 795 C CA . CYS A 1 102 ? 8.346 -2.377 -19.145 1.00 93.25 102 CYS A CA 1
ATOM 796 C C . CYS A 1 102 ? 6.918 -2.019 -18.761 1.00 93.25 102 CYS A C 1
ATOM 798 O O . CYS A 1 102 ? 6.148 -2.895 -18.380 1.00 93.25 102 CYS A O 1
ATOM 800 N N . PHE A 1 103 ? 6.542 -0.752 -18.900 1.00 87.69 103 PHE A N 1
ATOM 801 C CA . PHE A 1 103 ? 5.235 -0.291 -18.474 1.00 87.69 103 PHE A CA 1
ATOM 802 C C . PHE A 1 103 ? 4.112 -0.894 -19.306 1.00 87.69 103 PHE A C 1
ATOM 804 O O . PHE A 1 103 ? 3.145 -1.364 -18.720 1.00 87.69 103 PHE A O 1
ATOM 811 N N . LEU A 1 104 ? 4.256 -0.992 -20.632 1.00 82.44 104 LEU A N 1
ATOM 812 C CA . LEU A 1 104 ? 3.283 -1.704 -21.466 1.00 82.44 104 LEU A CA 1
ATOM 813 C C . LEU A 1 104 ? 3.105 -3.162 -21.021 1.00 82.44 104 LEU A C 1
ATOM 815 O O . LEU A 1 104 ? 1.982 -3.637 -20.861 1.00 82.44 104 LEU A O 1
ATOM 819 N N . ALA A 1 105 ? 4.208 -3.878 -20.793 1.00 87.56 105 ALA A N 1
ATOM 820 C CA . ALA A 1 105 ? 4.150 -5.274 -20.379 1.00 87.56 105 ALA A CA 1
ATOM 821 C C . ALA A 1 105 ? 3.553 -5.441 -18.970 1.00 87.56 105 ALA A C 1
ATOM 823 O O . ALA A 1 105 ? 2.739 -6.334 -18.756 1.00 87.56 105 ALA A O 1
ATOM 824 N N . LEU A 1 106 ? 3.908 -4.582 -18.010 1.00 87.00 106 LEU A N 1
ATOM 825 C CA . LEU A 1 106 ? 3.343 -4.599 -16.656 1.00 87.00 106 LEU A CA 1
ATOM 826 C C . LEU A 1 106 ? 1.853 -4.264 -16.672 1.00 87.00 106 LEU A C 1
ATOM 828 O O . LEU A 1 106 ? 1.066 -4.938 -16.002 1.00 87.00 106 LEU A O 1
ATOM 832 N N . ALA A 1 107 ? 1.459 -3.292 -17.496 1.00 79.00 107 ALA A N 1
ATOM 833 C CA . ALA A 1 107 ? 0.066 -3.009 -17.789 1.00 79.00 107 ALA A CA 1
ATOM 834 C C . ALA A 1 107 ? -0.656 -4.271 -18.267 1.00 79.00 107 ALA A C 1
ATOM 836 O O . ALA A 1 107 ? -1.702 -4.550 -17.697 1.00 79.00 107 ALA A O 1
ATOM 837 N N . GLN A 1 108 ? -0.068 -5.052 -19.190 1.00 78.31 108 GLN A N 1
ATOM 838 C CA . GLN A 1 108 ? -0.610 -6.301 -19.762 1.00 78.31 108 GLN A CA 1
ATOM 839 C C . GLN A 1 108 ? -0.575 -7.538 -18.836 1.00 78.31 108 GLN A C 1
ATOM 841 O O . GLN A 1 108 ? -1.390 -8.443 -18.998 1.00 78.31 108 GLN A O 1
ATOM 846 N N . ILE A 1 109 ? 0.323 -7.612 -17.851 1.00 80.00 109 ILE A N 1
ATOM 847 C CA . ILE A 1 109 ? 0.407 -8.762 -16.921 1.00 80.00 109 ILE A CA 1
ATOM 848 C C . ILE A 1 109 ? -0.425 -8.547 -15.663 1.00 80.00 109 ILE A C 1
ATOM 850 O O . ILE A 1 109 ? -1.076 -9.480 -15.196 1.00 80.00 109 ILE A O 1
ATOM 854 N N . SER A 1 110 ? -0.442 -7.315 -15.132 1.00 74.81 110 SER A N 1
ATOM 855 C CA . SER A 1 110 ? -1.265 -6.913 -13.966 1.00 74.81 110 SER A CA 1
ATOM 856 C C . SER A 1 110 ? -2.752 -7.198 -14.156 1.00 74.81 110 SER A C 1
ATOM 858 O O . SER A 1 110 ? -3.568 -7.136 -13.241 1.00 74.81 110 SER A O 1
ATOM 860 N N . GLN A 1 111 ? -3.086 -7.518 -15.389 1.00 68.56 111 GLN A N 1
ATOM 861 C CA . GLN A 1 111 ? -4.393 -7.751 -15.873 1.00 68.56 111 GLN A CA 1
ATOM 862 C C . GLN A 1 111 ? -4.733 -9.234 -16.095 1.00 68.56 111 GLN A C 1
ATOM 864 O O . GLN A 1 111 ? -5.685 -9.604 -16.774 1.00 68.56 111 GLN A O 1
ATOM 869 N N . VAL A 1 112 ? -3.982 -10.107 -15.438 1.00 73.44 112 VAL A N 1
ATOM 870 C CA . VAL A 1 112 ? -4.302 -11.520 -15.272 1.00 73.44 112 VAL A CA 1
ATOM 871 C C . VAL A 1 112 ? -4.555 -11.773 -13.789 1.00 73.44 112 VAL A C 1
ATOM 873 O O . VAL A 1 112 ? -3.767 -11.367 -12.934 1.00 73.44 112 VAL A O 1
ATOM 876 N N . ALA A 1 113 ? -5.649 -12.460 -13.457 1.00 74.12 113 ALA A N 1
ATOM 877 C CA . ALA A 1 113 ? -5.977 -12.735 -12.062 1.00 74.12 113 ALA A CA 1
ATOM 878 C C . ALA A 1 113 ? -4.880 -13.599 -11.412 1.00 74.12 113 ALA A C 1
ATOM 880 O O . ALA A 1 113 ? -4.439 -14.594 -11.983 1.00 74.12 113 ALA A O 1
ATOM 881 N N . GLY A 1 114 ? -4.441 -13.221 -10.207 1.00 78.38 114 GLY A N 1
ATOM 882 C CA . GLY A 1 114 ? -3.408 -13.959 -9.473 1.00 78.38 114 GLY A CA 1
ATOM 883 C C . GLY A 1 114 ? -1.975 -13.749 -9.978 1.00 78.38 114 GLY A C 1
ATOM 884 O O . GLY A 1 114 ? -1.098 -14.523 -9.605 1.00 78.38 114 GLY A O 1
ATOM 885 N N . TYR A 1 115 ? -1.705 -12.713 -10.783 1.00 86.25 115 TYR A N 1
ATOM 886 C CA . TYR A 1 115 ? -0.360 -12.421 -11.303 1.00 86.25 115 TYR A CA 1
ATOM 887 C C . TYR A 1 115 ? 0.719 -12.274 -10.210 1.00 86.25 115 TYR A C 1
ATOM 889 O O . TYR A 1 115 ? 1.872 -12.622 -10.442 1.00 86.25 115 TYR A O 1
ATOM 897 N N . LEU A 1 116 ? 0.368 -11.818 -8.999 1.00 88.00 116 LEU A N 1
ATOM 898 C CA . LEU A 1 116 ? 1.307 -11.719 -7.871 1.00 88.00 116 LEU A CA 1
ATOM 899 C C . LEU A 1 116 ? 1.839 -13.091 -7.416 1.00 88.00 116 LEU A C 1
ATOM 901 O O . LEU A 1 116 ? 2.991 -13.205 -6.990 1.00 88.00 116 LEU A O 1
ATOM 905 N N . ALA A 1 117 ? 1.033 -14.149 -7.552 1.00 89.75 117 ALA A N 1
ATOM 906 C CA . ALA A 1 117 ? 1.441 -15.515 -7.237 1.00 89.75 117 ALA A CA 1
ATOM 907 C C . ALA A 1 117 ? 2.427 -16.096 -8.270 1.00 89.75 117 ALA A C 1
ATOM 909 O O . ALA A 1 117 ? 3.141 -17.054 -7.960 1.00 89.75 117 ALA A O 1
ATOM 910 N N . ASP A 1 118 ? 2.507 -15.517 -9.473 1.00 91.56 118 ASP A N 1
ATOM 911 C CA . ASP A 1 118 ? 3.364 -15.997 -10.555 1.00 91.56 118 ASP A CA 1
ATOM 912 C C . ASP A 1 118 ? 4.841 -15.627 -10.323 1.00 91.56 118 ASP A C 1
ATOM 914 O O . ASP A 1 118 ? 5.256 -14.469 -10.410 1.00 91.56 118 ASP A O 1
ATOM 918 N N . LYS A 1 119 ? 5.673 -16.648 -10.083 1.00 93.62 119 LYS A N 1
ATOM 919 C CA . LYS A 1 119 ? 7.125 -16.504 -9.887 1.00 93.62 119 LYS A CA 1
ATOM 920 C C . LYS A 1 119 ? 7.822 -15.835 -11.075 1.00 93.62 119 LYS A C 1
ATOM 922 O O . LYS A 1 119 ? 8.769 -15.074 -10.881 1.00 93.62 119 LYS A O 1
ATOM 927 N N . ASN A 1 120 ? 7.369 -16.099 -12.302 1.00 93.00 120 ASN A N 1
ATOM 928 C CA . ASN A 1 120 ? 7.967 -15.517 -13.502 1.00 93.00 120 ASN A CA 1
ATOM 929 C C . ASN A 1 120 ? 7.680 -14.023 -13.596 1.00 93.00 120 ASN A C 1
ATOM 931 O O . ASN A 1 120 ? 8.565 -13.272 -14.013 1.00 93.00 120 ASN A O 1
ATOM 935 N N . PHE A 1 121 ? 6.481 -13.602 -13.183 1.00 94.19 121 PHE A N 1
ATOM 936 C CA . PHE A 1 121 ? 6.131 -12.193 -13.063 1.00 94.19 121 PHE A CA 1
ATOM 937 C C . PHE A 1 121 ? 7.013 -11.507 -12.017 1.00 94.19 121 PHE A C 1
ATOM 939 O O . PHE A 1 121 ? 7.669 -10.522 -12.344 1.00 94.19 121 PHE A O 1
ATOM 946 N N . ARG A 1 122 ? 7.112 -12.061 -10.802 1.00 95.38 122 ARG A N 1
ATOM 947 C CA . ARG A 1 122 ? 7.937 -11.470 -9.734 1.00 95.38 122 ARG A CA 1
ATOM 948 C C . ARG A 1 122 ? 9.405 -11.360 -10.130 1.00 95.38 122 ARG A C 1
ATOM 950 O O . ARG A 1 122 ? 10.057 -10.353 -9.864 1.00 95.38 122 ARG A O 1
ATOM 957 N N . ARG A 1 123 ? 9.930 -12.376 -10.825 1.00 96.19 123 ARG A N 1
ATOM 958 C CA . ARG A 1 123 ? 11.285 -12.318 -11.375 1.00 96.19 123 ARG A CA 1
ATOM 959 C C . ARG A 1 123 ? 11.406 -11.296 -12.500 1.00 96.19 123 ARG A C 1
ATOM 961 O O . ARG A 1 123 ? 12.404 -10.588 -12.549 1.00 96.19 123 ARG A O 1
ATOM 968 N N . LEU A 1 124 ? 10.418 -11.206 -13.393 1.00 96.12 124 LEU A N 1
ATOM 969 C CA . LEU A 1 124 ? 10.412 -10.214 -14.467 1.00 96.12 124 LEU A CA 1
ATOM 970 C C . LEU A 1 124 ? 10.423 -8.791 -13.920 1.00 96.12 124 LEU A C 1
ATOM 972 O O . LEU A 1 124 ? 11.256 -8.011 -14.362 1.00 96.12 124 LEU A O 1
ATOM 976 N N . SER A 1 125 ? 9.535 -8.449 -12.985 1.00 96.12 125 SER A N 1
ATOM 977 C CA . SER A 1 125 ? 9.470 -7.094 -12.432 1.00 96.12 125 SER A CA 1
ATOM 978 C C . SER A 1 125 ? 10.766 -6.724 -11.708 1.00 96.12 125 SER A C 1
ATOM 980 O O . SER A 1 125 ? 11.233 -5.594 -11.829 1.00 96.12 125 SER A O 1
ATOM 982 N N . PHE A 1 126 ? 11.418 -7.689 -11.050 1.00 97.06 126 PHE A N 1
ATOM 983 C CA . PHE A 1 126 ? 12.754 -7.492 -10.491 1.00 97.06 126 PHE A CA 1
ATOM 984 C C . PHE A 1 126 ? 13.839 -7.294 -11.558 1.00 97.06 126 PHE A C 1
ATOM 986 O O . PHE A 1 126 ? 14.642 -6.369 -11.460 1.00 97.06 126 PHE A O 1
ATOM 993 N N . ASP A 1 127 ? 13.850 -8.116 -12.610 1.00 96.06 127 ASP A N 1
ATOM 994 C CA . ASP A 1 127 ? 14.786 -7.965 -13.730 1.00 96.06 127 ASP A CA 1
ATOM 995 C C . ASP A 1 127 ? 14.587 -6.632 -14.470 1.00 96.06 127 ASP A C 1
ATOM 997 O O . ASP A 1 127 ? 15.565 -6.046 -14.925 1.00 96.06 127 ASP A O 1
ATOM 1001 N N . MET A 1 128 ? 13.348 -6.134 -14.569 1.00 97.06 128 MET A N 1
ATOM 1002 C CA . MET A 1 128 ? 13.039 -4.808 -15.114 1.00 97.06 128 MET A CA 1
ATOM 1003 C C . MET A 1 128 ? 13.701 -3.700 -14.290 1.00 97.06 128 MET A C 1
ATOM 1005 O O . MET A 1 128 ? 14.291 -2.798 -14.875 1.00 97.06 128 MET A O 1
ATOM 1009 N N . MET A 1 129 ? 13.660 -3.791 -12.955 1.00 96.50 129 MET A N 1
ATOM 1010 C CA . MET A 1 129 ? 14.339 -2.843 -12.062 1.00 96.50 129 MET A CA 1
ATOM 1011 C C . MET A 1 129 ? 15.866 -2.905 -12.227 1.00 96.50 129 MET A C 1
ATOM 1013 O O . MET A 1 129 ? 16.501 -1.876 -12.434 1.00 96.50 129 MET A O 1
ATOM 1017 N N . LEU A 1 130 ? 16.456 -4.106 -12.257 1.00 93.75 130 LEU A N 1
ATOM 1018 C CA . LEU A 1 130 ? 17.898 -4.266 -12.505 1.00 93.75 130 LEU A CA 1
ATOM 1019 C C . LEU A 1 130 ? 18.328 -3.739 -13.882 1.00 93.75 130 LEU A C 1
ATOM 1021 O O . LEU A 1 130 ? 19.392 -3.142 -14.030 1.00 93.75 130 LEU A O 1
ATOM 1025 N N . ALA A 1 131 ? 17.522 -3.987 -14.916 1.00 93.94 131 ALA A N 1
ATOM 1026 C CA . ALA A 1 131 ? 17.788 -3.481 -16.255 1.00 93.94 131 ALA A CA 1
ATOM 1027 C C . ALA A 1 131 ? 17.661 -1.954 -16.321 1.00 93.94 131 ALA A C 1
ATOM 1029 O O . ALA A 1 131 ? 18.358 -1.328 -17.113 1.00 93.94 131 ALA A O 1
ATOM 1030 N N . TRP A 1 132 ? 16.794 -1.360 -15.499 1.00 93.44 132 TRP A N 1
ATOM 1031 C CA . TRP A 1 132 ? 16.612 0.085 -15.433 1.00 93.44 132 TRP A CA 1
ATOM 1032 C C . TRP A 1 132 ? 17.800 0.805 -14.786 1.00 93.44 132 TRP A C 1
ATOM 1034 O O . TRP A 1 132 ? 18.176 1.883 -15.254 1.00 93.44 132 TRP A O 1
ATOM 1044 N N . ASP A 1 133 ? 18.428 0.193 -13.776 1.00 89.38 133 ASP A N 1
ATOM 1045 C CA . ASP A 1 133 ? 19.668 0.693 -13.163 1.00 89.38 133 ASP A CA 1
ATOM 1046 C C . ASP A 1 133 ? 20.816 0.772 -14.183 1.00 89.38 133 ASP A C 1
ATOM 1048 O O . ASP A 1 133 ? 21.565 1.752 -14.219 1.00 89.38 133 ASP A O 1
ATOM 1052 N N . VAL A 1 134 ? 20.922 -0.230 -15.065 1.00 87.69 134 VAL A N 1
ATOM 1053 C CA . VAL A 1 134 ? 21.976 -0.324 -16.092 1.00 87.69 134 VAL A CA 1
ATOM 1054 C C . VAL A 1 134 ? 21.357 -0.538 -17.486 1.00 87.69 134 VAL A C 1
ATOM 1056 O O . VAL A 1 134 ? 21.428 -1.642 -18.039 1.00 87.69 134 VAL A O 1
ATOM 1059 N N . PRO A 1 135 ? 20.738 0.498 -18.091 1.00 86.00 135 PRO A N 1
ATOM 1060 C CA . PRO A 1 135 ? 19.933 0.334 -19.303 1.00 86.00 135 PRO A CA 1
ATOM 1061 C C . PRO A 1 135 ? 20.768 0.343 -20.591 1.00 86.00 135 PRO A C 1
ATOM 1063 O O . PRO A 1 135 ? 20.405 -0.316 -21.565 1.00 86.00 135 PRO A O 1
ATOM 1066 N N . SER A 1 136 ? 21.902 1.051 -20.602 1.00 84.31 136 SER A N 1
ATOM 1067 C CA . SER A 1 136 ? 22.797 1.181 -21.760 1.00 84.31 136 SER A CA 1
ATOM 1068 C C . SER A 1 136 ? 23.985 0.220 -21.676 1.00 84.31 136 SER A C 1
ATOM 1070 O O . SER A 1 136 ? 24.485 -0.068 -20.586 1.00 84.31 136 SER A O 1
ATOM 1072 N N . SER A 1 137 ? 24.494 -0.240 -22.822 1.00 79.06 137 SER A N 1
ATOM 1073 C CA . SER A 1 137 ? 25.728 -1.038 -22.890 1.00 79.06 137 SER A CA 1
ATOM 1074 C C . SER A 1 137 ? 26.950 -0.268 -22.374 1.00 79.06 137 SER A C 1
ATOM 1076 O O . SER A 1 137 ? 27.842 -0.860 -21.774 1.00 79.06 137 SER A O 1
ATOM 1078 N N . SER A 1 138 ? 26.971 1.061 -22.524 1.00 72.00 138 SER A N 1
ATOM 1079 C CA . SER A 1 138 ? 28.035 1.916 -21.976 1.00 72.00 138 SER A CA 1
ATOM 1080 C C . SER A 1 138 ? 28.056 1.955 -20.443 1.00 72.00 138 SER A C 1
ATOM 1082 O O . SER A 1 138 ? 29.101 2.213 -19.853 1.00 72.00 138 SER A O 1
ATOM 1084 N N . SER A 1 139 ? 26.929 1.663 -19.790 1.00 64.00 139 SER A N 1
ATOM 1085 C CA . SER A 1 139 ? 26.798 1.655 -18.328 1.00 64.00 139 SER A CA 1
ATOM 1086 C C . SER A 1 139 ? 27.290 0.353 -17.680 1.00 64.00 139 SER A C 1
ATOM 1088 O O . SER A 1 139 ? 27.384 0.288 -16.461 1.00 64.00 139 SER A O 1
ATOM 1090 N N . GLN A 1 140 ? 27.610 -0.684 -18.465 1.00 59.59 140 GLN A N 1
ATOM 1091 C CA . GLN A 1 140 ? 28.010 -1.997 -17.938 1.00 59.59 140 GLN A CA 1
ATOM 1092 C C . GLN A 1 140 ? 29.451 -2.040 -17.403 1.00 59.59 140 GLN A C 1
ATOM 1094 O O . GLN A 1 140 ? 29.781 -2.920 -16.617 1.00 59.59 140 GLN A O 1
ATOM 1099 N N . HIS A 1 141 ? 30.317 -1.105 -17.803 1.00 54.12 141 HIS A N 1
ATOM 1100 C CA . HIS A 1 141 ? 31.748 -1.148 -17.475 1.00 54.12 141 HIS A CA 1
ATOM 1101 C C . HIS A 1 141 ? 32.111 -0.583 -16.085 1.00 54.12 141 HIS A C 1
ATOM 1103 O O . HIS A 1 141 ? 33.289 -0.567 -15.735 1.00 54.12 141 HIS A O 1
ATOM 1109 N N . SER A 1 142 ? 31.139 -0.123 -15.288 1.00 53.88 142 SER A N 1
ATOM 1110 C CA . SER A 1 142 ? 31.380 0.610 -14.033 1.00 53.88 142 SER A CA 1
ATOM 1111 C C . SER A 1 142 ? 30.846 -0.058 -12.756 1.00 53.88 142 SER A C 1
ATOM 1113 O O . SER A 1 142 ? 30.994 0.517 -11.676 1.00 53.88 142 SER A O 1
ATOM 1115 N N . VAL A 1 143 ? 30.239 -1.249 -12.831 1.00 53.31 143 VAL A N 1
ATOM 1116 C CA . VAL A 1 143 ? 29.468 -1.830 -11.714 1.00 53.31 143 VAL A CA 1
ATOM 1117 C C . VAL A 1 143 ? 30.115 -3.120 -11.182 1.00 53.31 143 VAL A C 1
ATOM 1119 O O . VAL A 1 143 ? 30.528 -3.988 -11.944 1.00 53.31 143 VAL A O 1
ATOM 1122 N N . LYS A 1 144 ? 30.256 -3.234 -9.852 1.00 55.78 144 LYS A N 1
ATOM 1123 C CA . LYS A 1 144 ? 30.740 -4.447 -9.160 1.00 55.78 144 LYS A CA 1
ATOM 1124 C C . LYS A 1 144 ? 29.638 -5.522 -9.140 1.00 55.78 144 LYS A C 1
ATOM 1126 O O . LYS A 1 144 ? 28.479 -5.193 -8.920 1.00 55.78 144 LYS A O 1
ATOM 1131 N N . VAL A 1 145 ? 30.017 -6.800 -9.235 1.00 54.06 145 VAL A N 1
ATOM 1132 C CA . VAL A 1 145 ? 29.121 -7.983 -9.321 1.00 54.06 145 VAL A CA 1
ATOM 1133 C C . VAL A 1 145 ? 28.007 -8.026 -8.256 1.00 54.06 145 VAL A C 1
ATOM 1135 O O . VAL A 1 145 ? 26.896 -8.472 -8.532 1.00 54.06 145 VAL A O 1
ATOM 1138 N N . GLU A 1 146 ? 28.266 -7.537 -7.042 1.00 51.75 146 GLU A N 1
ATOM 1139 C CA . GLU A 1 146 ? 27.284 -7.511 -5.945 1.00 51.75 146 GLU A CA 1
ATOM 1140 C C . GLU A 1 146 ? 26.173 -6.461 -6.175 1.00 51.75 146 GLU A C 1
ATOM 1142 O O . GLU A 1 146 ? 24.991 -6.714 -5.923 1.00 51.75 146 GLU A O 1
ATOM 1147 N N . VAL A 1 147 ? 26.536 -5.320 -6.775 1.00 57.72 147 VAL A N 1
ATOM 1148 C CA . VAL A 1 147 ? 25.618 -4.242 -7.186 1.00 57.72 147 VAL A CA 1
ATOM 1149 C C . VAL A 1 147 ? 24.762 -4.671 -8.385 1.00 57.72 147 VAL A C 1
ATOM 1151 O O . VAL A 1 147 ? 23.621 -4.243 -8.501 1.00 57.72 147 VAL A O 1
ATOM 1154 N N . ASP A 1 148 ? 25.245 -5.592 -9.224 1.00 61.72 148 ASP A N 1
ATOM 1155 C CA . ASP A 1 148 ? 24.505 -6.092 -10.394 1.00 61.72 148 ASP A CA 1
ATOM 1156 C C . ASP A 1 148 ? 23.305 -6.995 -10.054 1.00 61.72 148 ASP A C 1
ATOM 1158 O O . ASP A 1 148 ? 22.521 -7.354 -10.946 1.00 61.72 148 ASP A O 1
ATOM 1162 N N . SER A 1 149 ? 23.167 -7.414 -8.795 1.00 81.56 149 SER A N 1
ATOM 1163 C CA . SER A 1 149 ? 22.162 -8.394 -8.355 1.00 81.56 149 SER A CA 1
ATOM 1164 C C . SER A 1 149 ? 21.079 -7.824 -7.437 1.00 81.56 149 SER A C 1
ATOM 1166 O O . SER A 1 149 ? 20.089 -8.509 -7.161 1.00 81.56 149 SER A O 1
ATOM 1168 N N . THR A 1 150 ? 21.235 -6.573 -7.002 1.00 90.50 150 THR A N 1
ATOM 1169 C CA . THR A 1 150 ? 20.336 -5.895 -6.066 1.00 90.50 150 THR A CA 1
ATOM 1170 C C . THR A 1 150 ? 19.814 -4.594 -6.668 1.00 90.50 150 THR A C 1
ATOM 1172 O O . THR A 1 150 ? 20.489 -3.941 -7.458 1.00 90.50 150 THR A O 1
ATOM 1175 N N . VAL A 1 151 ? 18.583 -4.233 -6.323 1.00 94.38 151 VAL A N 1
ATOM 1176 C CA . VAL A 1 151 ? 17.870 -3.095 -6.917 1.00 94.38 151 VAL A CA 1
ATOM 1177 C C . VAL A 1 151 ? 18.115 -1.819 -6.107 1.00 94.38 151 VAL A C 1
ATOM 1179 O O . VAL A 1 151 ? 18.111 -1.861 -4.873 1.00 94.38 151 VAL A O 1
ATOM 1182 N N . SER A 1 152 ? 18.342 -0.694 -6.792 1.00 93.50 152 SER A N 1
ATOM 1183 C CA . SER A 1 152 ? 18.424 0.642 -6.183 1.00 93.50 152 SER A CA 1
ATOM 1184 C C . SER A 1 152 ? 17.050 1.217 -5.804 1.00 93.50 152 SER A C 1
ATOM 1186 O O . SER A 1 152 ? 16.008 0.759 -6.287 1.00 93.50 152 SER A O 1
ATOM 1188 N N . LEU A 1 153 ? 17.049 2.266 -4.972 1.00 94.00 153 LEU A N 1
ATOM 1189 C CA . LEU A 1 153 ? 15.839 3.026 -4.655 1.00 94.00 153 LEU A CA 1
ATOM 1190 C C . LEU A 1 153 ? 15.243 3.651 -5.922 1.00 94.00 153 LEU A C 1
ATOM 1192 O O . LEU A 1 153 ? 14.031 3.608 -6.116 1.00 94.00 153 LEU A O 1
ATOM 1196 N N . GLU A 1 154 ? 16.080 4.200 -6.802 1.00 92.62 154 GLU A N 1
ATOM 1197 C CA . GLU A 1 154 ? 15.651 4.893 -8.015 1.00 92.62 154 GLU A CA 1
ATOM 1198 C C . GLU A 1 154 ? 14.939 3.942 -8.985 1.00 92.62 154 GLU A C 1
ATOM 1200 O O . GLU A 1 154 ? 13.856 4.260 -9.481 1.00 92.62 154 GLU A O 1
ATOM 1205 N N . ALA A 1 155 ? 15.497 2.749 -9.208 1.00 94.44 155 ALA A N 1
ATOM 1206 C CA . ALA A 1 155 ? 14.875 1.733 -10.052 1.00 94.44 155 ALA A CA 1
ATOM 1207 C C . ALA A 1 155 ? 13.558 1.219 -9.459 1.00 94.44 155 ALA A C 1
ATOM 1209 O O . ALA A 1 155 ? 12.569 1.063 -10.185 1.00 94.44 155 ALA A O 1
ATOM 1210 N N . PHE A 1 156 ? 13.520 0.985 -8.143 1.00 96.38 156 PHE A N 1
ATOM 1211 C CA . PHE A 1 156 ? 12.303 0.561 -7.456 1.00 96.38 156 PHE A CA 1
ATOM 1212 C C . PHE A 1 156 ? 11.206 1.625 -7.546 1.00 96.38 156 PHE A C 1
ATOM 1214 O O . PHE A 1 156 ? 10.103 1.325 -8.005 1.00 96.38 156 PHE A O 1
ATOM 1221 N N . ALA A 1 157 ? 11.529 2.874 -7.199 1.00 93.81 157 ALA A N 1
ATOM 1222 C CA . ALA A 1 157 ? 10.613 4.011 -7.241 1.00 93.81 157 ALA A CA 1
ATOM 1223 C C . ALA A 1 157 ? 10.082 4.309 -8.646 1.00 93.81 157 ALA A C 1
ATOM 1225 O O . ALA A 1 157 ? 9.013 4.904 -8.801 1.00 93.81 157 ALA A O 1
ATOM 1226 N N . ARG A 1 158 ? 10.808 3.871 -9.678 1.00 92.25 158 ARG A N 1
ATOM 1227 C CA . ARG A 1 158 ? 10.407 4.054 -11.064 1.00 92.25 158 ARG A CA 1
ATOM 1228 C C . ARG A 1 158 ? 9.507 2.950 -11.604 1.00 92.25 158 ARG A C 1
ATOM 1230 O O . ARG A 1 158 ? 8.539 3.251 -12.299 1.00 92.25 158 ARG A O 1
ATOM 1237 N N . ILE A 1 159 ? 9.843 1.687 -11.344 1.00 93.75 159 ILE A N 1
ATOM 1238 C CA . ILE A 1 159 ? 9.160 0.539 -11.956 1.00 93.75 159 ILE A CA 1
ATOM 1239 C C . ILE A 1 159 ? 8.024 0.015 -11.076 1.00 93.75 159 ILE A C 1
ATOM 1241 O O . ILE A 1 159 ? 6.961 -0.317 -11.599 1.00 93.75 159 ILE A O 1
ATOM 1245 N N . ALA A 1 160 ? 8.210 -0.063 -9.755 1.00 94.38 160 ALA A N 1
ATOM 1246 C CA . ALA A 1 160 ? 7.238 -0.702 -8.868 1.00 94.38 160 ALA A CA 1
ATOM 1247 C C . ALA A 1 160 ? 5.871 0.018 -8.834 1.00 94.38 160 ALA A C 1
ATOM 1249 O O . ALA A 1 160 ? 4.855 -0.677 -8.940 1.00 94.38 160 ALA A O 1
ATOM 1250 N N . PRO A 1 161 ? 5.791 1.369 -8.786 1.00 91.50 161 PRO A N 1
ATOM 1251 C CA . PRO A 1 161 ? 4.508 2.083 -8.795 1.00 91.50 161 PRO A CA 1
ATOM 1252 C C . PRO A 1 161 ? 3.720 1.988 -10.107 1.00 91.50 161 PRO A C 1
ATOM 1254 O O . PRO A 1 161 ? 2.548 2.358 -10.138 1.00 91.50 161 PRO A O 1
ATOM 1257 N N . ALA A 1 162 ? 4.310 1.455 -11.188 1.00 86.44 162 ALA A N 1
ATOM 1258 C CA . ALA A 1 162 ? 3.565 1.151 -12.413 1.00 86.44 162 ALA A CA 1
ATOM 1259 C C . ALA A 1 162 ? 2.485 0.075 -12.187 1.00 86.44 162 ALA A C 1
ATOM 1261 O O . ALA A 1 162 ? 1.557 -0.051 -12.985 1.00 86.44 162 ALA A O 1
ATOM 1262 N N . ILE A 1 163 ? 2.586 -0.686 -11.091 1.00 84.81 163 ILE A N 1
ATOM 1263 C CA . ILE A 1 163 ? 1.539 -1.582 -10.606 1.00 84.81 163 ILE A CA 1
ATOM 1264 C C . ILE A 1 163 ? 1.079 -1.067 -9.238 1.00 84.81 163 ILE A C 1
ATOM 1266 O O . ILE A 1 163 ? 1.711 -1.387 -8.227 1.00 84.81 163 ILE A O 1
ATOM 1270 N N . PRO A 1 164 ? -0.054 -0.341 -9.173 1.00 85.19 164 PRO A N 1
ATOM 1271 C CA . PRO A 1 164 ? -0.551 0.246 -7.935 1.00 85.19 164 PRO A CA 1
ATOM 1272 C C . PRO A 1 164 ? -0.831 -0.768 -6.834 1.00 85.19 164 PRO A C 1
ATOM 1274 O O . PRO A 1 164 ? -0.938 -0.388 -5.688 1.00 85.19 164 PRO A O 1
ATOM 1277 N N . THR A 1 165 ? -0.958 -2.064 -7.107 1.00 88.31 165 THR A N 1
ATOM 1278 C CA . THR A 1 165 ? -1.038 -3.062 -6.028 1.00 88.31 165 THR A CA 1
ATOM 1279 C C . THR A 1 165 ? 0.303 -3.217 -5.302 1.00 88.31 165 THR A C 1
ATOM 1281 O O . THR A 1 165 ? 0.313 -3.332 -4.081 1.00 88.31 165 THR A O 1
ATOM 1284 N N . ILE A 1 166 ? 1.428 -3.158 -6.025 1.00 93.56 166 ILE A N 1
ATOM 1285 C CA . ILE A 1 166 ? 2.783 -3.414 -5.509 1.00 93.56 166 ILE A CA 1
ATOM 1286 C C . ILE A 1 166 ? 3.346 -2.218 -4.750 1.00 93.56 166 ILE A C 1
ATOM 1288 O O . ILE A 1 166 ? 3.936 -2.399 -3.695 1.00 93.56 166 ILE A O 1
ATOM 1292 N N . ALA A 1 167 ? 3.199 -1.007 -5.276 1.00 93.94 167 ALA A N 1
ATOM 1293 C CA . ALA A 1 167 ? 3.699 0.196 -4.624 1.00 93.94 167 ALA A CA 1
ATOM 1294 C C . ALA A 1 167 ? 2.819 1.393 -4.983 1.00 93.94 167 ALA A C 1
ATOM 1296 O O . ALA A 1 167 ? 2.222 1.434 -6.056 1.00 93.94 167 ALA A O 1
ATOM 1297 N N . ASP A 1 168 ? 2.741 2.359 -4.073 1.00 91.94 168 ASP A N 1
ATOM 1298 C CA . ASP A 1 168 ? 2.138 3.662 -4.337 1.00 91.94 168 ASP A CA 1
ATOM 1299 C C . ASP A 1 168 ? 3.245 4.696 -4.523 1.00 91.94 168 ASP A C 1
ATOM 1301 O O . ASP A 1 168 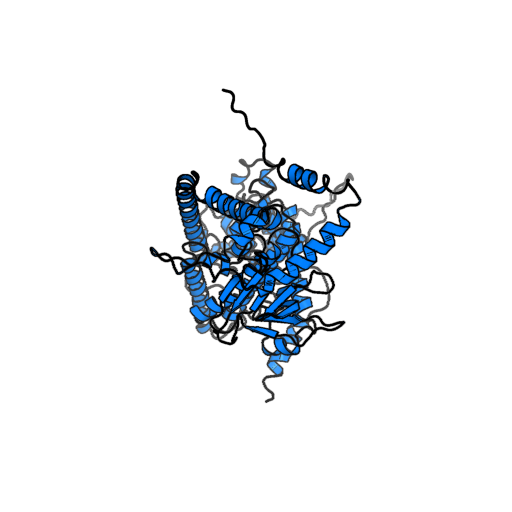? 4.279 4.612 -3.864 1.00 91.94 168 ASP A O 1
ATOM 1305 N N . VAL A 1 169 ? 3.030 5.660 -5.418 1.00 90.81 169 VAL A N 1
ATOM 1306 C CA . VAL A 1 169 ? 4.000 6.717 -5.724 1.00 90.81 169 VAL A CA 1
ATOM 1307 C C . VAL A 1 169 ? 4.402 7.510 -4.475 1.00 90.81 169 VAL A C 1
ATOM 1309 O O . VAL A 1 169 ? 5.572 7.860 -4.331 1.00 90.81 169 VAL A O 1
ATOM 1312 N N . VAL A 1 170 ? 3.458 7.777 -3.572 1.00 92.50 170 VAL A N 1
ATOM 1313 C CA . VAL A 1 170 ? 3.654 8.614 -2.384 1.00 92.50 170 VAL A CA 1
ATOM 1314 C C . VAL A 1 170 ? 4.438 7.872 -1.304 1.00 92.50 170 VAL A C 1
ATOM 1316 O O . VAL A 1 170 ? 5.337 8.446 -0.695 1.00 92.50 170 VAL A O 1
ATOM 1319 N N . THR A 1 171 ? 4.146 6.587 -1.084 1.00 93.88 171 THR A N 1
ATOM 1320 C CA . THR A 1 171 ? 4.789 5.789 -0.021 1.00 93.88 171 THR A CA 1
ATOM 1321 C C . THR A 1 171 ? 5.960 4.933 -0.513 1.00 93.88 171 THR A C 1
ATOM 1323 O O . THR A 1 171 ? 6.553 4.192 0.271 1.00 93.88 171 THR A O 1
ATOM 1326 N N . CYS A 1 172 ? 6.334 5.038 -1.795 1.00 93.56 172 CYS A N 1
ATOM 1327 C CA . CYS A 1 172 ? 7.303 4.148 -2.441 1.00 93.56 172 CYS A CA 1
ATOM 1328 C C . CYS A 1 172 ? 8.679 4.139 -1.766 1.00 93.56 172 CYS A C 1
ATOM 1330 O O . CYS A 1 172 ? 9.237 3.069 -1.526 1.00 93.56 172 CYS A O 1
ATOM 1332 N N . SER A 1 173 ? 9.214 5.315 -1.432 1.00 92.50 173 SER A N 1
ATOM 1333 C CA . SER A 1 173 ? 10.526 5.422 -0.787 1.00 92.50 173 SER A CA 1
ATOM 1334 C C . SER A 1 173 ? 10.517 4.797 0.607 1.00 92.50 173 SER A C 1
ATOM 1336 O O . SER A 1 173 ? 11.404 4.016 0.929 1.00 92.50 173 SER A O 1
ATOM 1338 N N . ASN A 1 174 ? 9.462 5.043 1.390 1.00 92.38 174 ASN A N 1
ATOM 1339 C CA . ASN A 1 174 ? 9.310 4.453 2.722 1.00 92.38 174 ASN A CA 1
ATOM 1340 C C . ASN A 1 174 ? 9.185 2.923 2.639 1.00 92.38 174 ASN A C 1
ATOM 1342 O O . ASN A 1 174 ? 9.770 2.205 3.446 1.00 92.38 174 ASN A O 1
ATOM 1346 N N . LEU A 1 175 ? 8.460 2.414 1.636 1.00 94.81 175 LEU A N 1
ATOM 1347 C CA . LEU A 1 175 ? 8.376 0.980 1.357 1.00 94.81 175 LEU A CA 1
ATOM 1348 C C . LEU A 1 175 ? 9.757 0.394 1.029 1.00 94.81 175 LEU A C 1
ATOM 1350 O O . LEU A 1 175 ? 10.116 -0.654 1.561 1.00 94.81 175 LEU A O 1
ATOM 1354 N N . PHE A 1 176 ? 10.541 1.060 0.181 1.00 95.12 176 PHE A N 1
ATOM 1355 C CA . PHE A 1 176 ? 11.889 0.611 -0.163 1.00 95.12 176 PHE A CA 1
ATOM 1356 C C . PHE A 1 176 ? 12.826 0.596 1.048 1.00 95.12 176 PHE A C 1
ATOM 1358 O O . PHE A 1 176 ? 13.558 -0.377 1.234 1.00 95.12 176 PHE A O 1
ATOM 1365 N N . ASP A 1 177 ? 12.788 1.631 1.887 1.00 92.25 177 ASP A N 1
ATOM 1366 C CA . ASP A 1 177 ? 13.617 1.724 3.092 1.00 92.25 177 ASP A CA 1
ATOM 1367 C C . ASP A 1 177 ? 13.350 0.546 4.039 1.00 92.25 177 ASP A C 1
ATOM 1369 O O . ASP A 1 177 ? 14.285 -0.061 4.562 1.00 92.25 177 ASP A O 1
ATOM 1373 N N . VAL A 1 178 ? 12.081 0.150 4.191 1.00 92.44 178 VAL A N 1
ATOM 1374 C CA . VAL A 1 178 ? 11.703 -1.033 4.978 1.00 92.44 178 VAL A CA 1
ATOM 1375 C C . VAL A 1 178 ? 12.178 -2.323 4.309 1.00 92.44 178 VAL A C 1
ATOM 1377 O O . VAL A 1 178 ? 12.788 -3.164 4.961 1.00 92.44 178 VAL A O 1
ATOM 1380 N N . LEU A 1 179 ? 11.956 -2.491 3.003 1.00 93.31 179 LEU A N 1
ATOM 1381 C CA . LEU A 1 179 ? 12.355 -3.713 2.293 1.00 93.31 179 LEU A CA 1
ATOM 1382 C C . LEU A 1 179 ? 13.882 -3.875 2.167 1.00 93.31 179 LEU A C 1
ATOM 1384 O O . LEU A 1 179 ? 14.367 -4.986 1.966 1.00 93.31 179 LEU A O 1
ATOM 1388 N N . SER A 1 180 ? 14.648 -2.791 2.269 1.00 92.31 180 SER A N 1
ATOM 1389 C CA . SER A 1 180 ? 16.111 -2.793 2.152 1.00 92.31 180 SER A CA 1
ATOM 1390 C C . SER A 1 180 ? 16.838 -2.583 3.486 1.00 92.31 180 SER A C 1
ATOM 1392 O O . SER A 1 180 ? 18.072 -2.505 3.502 1.00 92.31 180 SER A O 1
ATOM 1394 N N . CYS A 1 181 ? 16.110 -2.552 4.613 1.00 88.12 181 CYS A N 1
ATOM 1395 C CA . CYS A 1 181 ? 16.655 -2.192 5.926 1.00 88.12 181 CYS A CA 1
ATOM 1396 C C . CYS A 1 181 ? 17.823 -3.088 6.369 1.00 88.12 181 CYS A C 1
ATOM 1398 O O . CYS A 1 181 ? 18.758 -2.628 7.018 1.00 88.12 181 CYS A O 1
ATOM 1400 N N . SER A 1 182 ? 17.797 -4.368 5.989 1.00 84.88 182 SER A N 1
ATOM 1401 C CA . SER A 1 182 ? 18.829 -5.358 6.329 1.00 84.88 182 SER A CA 1
ATOM 1402 C C . SER A 1 182 ? 19.911 -5.513 5.254 1.00 84.88 182 SER A C 1
ATOM 1404 O O . SER A 1 182 ? 20.757 -6.396 5.359 1.00 84.88 182 SER A O 1
ATOM 1406 N N . SER A 1 183 ? 19.877 -4.706 4.192 1.00 83.62 183 SER A N 1
ATOM 1407 C CA . SER A 1 183 ? 20.696 -4.899 2.986 1.00 83.62 183 SER A CA 1
ATOM 1408 C C . SER A 1 183 ? 21.404 -3.620 2.531 1.00 83.62 183 SER A C 1
ATOM 1410 O O . SER A 1 183 ? 21.719 -3.461 1.354 1.00 83.62 183 SER A O 1
ATOM 1412 N N . GLY A 1 184 ? 21.666 -2.695 3.461 1.00 79.50 184 GLY A N 1
ATOM 1413 C CA . GLY A 1 184 ? 22.487 -1.508 3.202 1.00 79.50 184 GLY A CA 1
ATOM 1414 C C . GLY A 1 184 ? 21.916 -0.569 2.133 1.00 79.50 184 GLY A C 1
ATOM 1415 O O . GLY A 1 184 ? 22.681 0.012 1.367 1.00 79.50 184 GLY A O 1
ATOM 1416 N N . GLY A 1 185 ? 20.585 -0.450 2.042 1.00 85.31 185 GLY A N 1
ATOM 1417 C CA . GLY A 1 185 ? 19.917 0.424 1.066 1.00 85.31 185 GLY A CA 1
ATOM 1418 C C . GLY A 1 185 ? 19.848 -0.146 -0.355 1.00 85.31 185 GLY A C 1
ATOM 1419 O O . GLY A 1 185 ? 19.636 0.591 -1.317 1.00 85.31 185 GLY A O 1
ATOM 1420 N N . ARG A 1 186 ? 20.045 -1.458 -0.511 1.00 90.69 186 ARG A N 1
ATOM 1421 C CA . ARG A 1 186 ? 19.858 -2.193 -1.766 1.00 90.69 186 ARG A CA 1
ATOM 1422 C C . ARG A 1 186 ? 18.835 -3.296 -1.557 1.00 90.69 186 ARG A C 1
ATOM 1424 O O . ARG A 1 186 ? 18.881 -3.974 -0.540 1.00 90.69 186 ARG A O 1
ATOM 1431 N N . LEU A 1 187 ? 17.925 -3.499 -2.505 1.00 94.62 187 LEU A N 1
ATOM 1432 C CA . LEU A 1 187 ? 16.849 -4.483 -2.383 1.00 94.62 187 LEU A CA 1
ATOM 1433 C C . LEU A 1 187 ? 17.237 -5.826 -3.034 1.00 94.62 187 LEU A C 1
ATOM 1435 O O . LEU A 1 187 ? 17.368 -5.887 -4.262 1.00 94.62 187 LEU A O 1
ATOM 1439 N N . PRO A 1 188 ? 17.388 -6.924 -2.266 1.00 94.56 188 PRO A N 1
ATOM 1440 C CA . PRO A 1 188 ? 17.641 -8.249 -2.825 1.00 94.56 188 PRO A CA 1
ATOM 1441 C C . PRO A 1 188 ? 16.373 -8.887 -3.405 1.00 94.56 188 PRO A C 1
ATOM 1443 O O . PRO A 1 188 ? 15.262 -8.670 -2.913 1.00 94.56 188 PRO A O 1
ATOM 1446 N N . PHE A 1 189 ? 16.540 -9.765 -4.400 1.00 95.44 189 PHE A N 1
ATOM 1447 C CA . PHE A 1 189 ? 15.409 -10.478 -5.009 1.00 95.44 189 PHE A CA 1
ATOM 1448 C C . PHE A 1 189 ? 14.638 -11.335 -4.003 1.00 95.44 189 PHE A C 1
ATOM 1450 O O . PHE A 1 189 ? 13.418 -11.385 -4.075 1.00 95.44 189 PHE A O 1
ATOM 1457 N N . SER A 1 190 ? 15.321 -11.988 -3.060 1.00 94.88 190 SER A N 1
ATOM 1458 C CA . SER A 1 190 ? 14.681 -12.843 -2.051 1.00 94.88 190 SER A CA 1
ATOM 1459 C C . SER A 1 190 ? 13.691 -12.071 -1.178 1.00 94.88 190 SER A C 1
ATOM 1461 O O . SER A 1 190 ? 12.605 -12.574 -0.892 1.00 94.88 190 SER A O 1
ATOM 1463 N N . VAL A 1 191 ? 14.032 -10.837 -0.796 1.00 95.69 191 VAL A N 1
ATOM 1464 C CA . VAL A 1 191 ? 13.148 -9.972 -0.008 1.00 95.69 191 VAL A CA 1
ATOM 1465 C C . VAL A 1 191 ? 11.964 -9.509 -0.851 1.00 95.69 191 VAL A C 1
ATOM 1467 O O . VAL A 1 191 ? 10.824 -9.602 -0.404 1.00 95.69 191 VAL A O 1
ATOM 1470 N N . TYR A 1 192 ? 12.210 -9.086 -2.093 1.00 97.00 192 TYR A N 1
ATOM 1471 C CA . TYR A 1 192 ? 11.152 -8.670 -3.014 1.00 97.00 192 TYR A CA 1
ATOM 1472 C C . TYR A 1 192 ? 10.183 -9.815 -3.374 1.00 97.00 192 TYR A C 1
ATOM 1474 O O . TYR A 1 192 ? 8.967 -9.627 -3.371 1.00 97.00 192 TYR A O 1
ATOM 1482 N N . ASP A 1 193 ? 10.701 -11.019 -3.636 1.00 97.06 193 ASP A N 1
ATOM 1483 C CA . ASP A 1 193 ? 9.914 -12.224 -3.926 1.00 97.06 193 ASP A CA 1
ATOM 1484 C C . ASP A 1 193 ? 9.036 -12.621 -2.733 1.00 97.06 193 ASP A C 1
ATOM 1486 O O . ASP A 1 193 ? 7.845 -12.902 -2.908 1.00 97.06 193 ASP A O 1
ATOM 1490 N N . LYS A 1 194 ? 9.600 -12.578 -1.517 1.00 96.81 194 LYS A N 1
ATOM 1491 C CA . LYS A 1 194 ? 8.860 -12.828 -0.276 1.00 96.81 194 LYS A CA 1
ATOM 1492 C C . LYS A 1 194 ? 7.780 -11.767 -0.063 1.00 96.81 194 LYS A C 1
ATOM 1494 O O . LYS A 1 194 ? 6.629 -12.129 0.151 1.00 96.81 194 LYS A O 1
ATOM 1499 N N . TYR A 1 195 ? 8.112 -10.484 -0.210 1.00 97.25 195 TYR A N 1
ATOM 1500 C CA . TYR A 1 195 ? 7.163 -9.373 -0.095 1.00 97.25 195 TYR A CA 1
ATOM 1501 C C . TYR A 1 195 ? 5.948 -9.546 -1.015 1.00 97.25 195 TYR A C 1
ATOM 1503 O O . TYR A 1 195 ? 4.809 -9.511 -0.555 1.00 97.25 195 TYR A O 1
ATOM 1511 N N . LEU A 1 196 ? 6.174 -9.789 -2.307 1.00 97.56 196 LEU A N 1
ATOM 1512 C CA . LEU A 1 196 ? 5.083 -9.971 -3.264 1.00 97.56 196 LEU A CA 1
ATOM 1513 C C . LEU A 1 196 ? 4.272 -11.252 -3.016 1.00 97.56 196 LEU A C 1
ATOM 1515 O O . LEU A 1 196 ? 3.072 -11.273 -3.288 1.00 97.56 196 LEU A O 1
ATOM 1519 N N . SER A 1 197 ? 4.902 -12.307 -2.492 1.00 96.88 197 SER A N 1
ATOM 1520 C CA . SER A 1 197 ? 4.202 -13.535 -2.092 1.00 96.88 197 SER A CA 1
ATOM 1521 C C . SER A 1 197 ? 3.287 -13.295 -0.884 1.00 96.88 197 SER A C 1
ATOM 1523 O O . SER A 1 197 ? 2.138 -13.735 -0.883 1.00 96.88 197 SER A O 1
ATOM 1525 N N . GLU A 1 198 ? 3.756 -12.546 0.118 1.00 97.50 198 GLU A N 1
ATOM 1526 C CA . GLU A 1 198 ? 2.938 -12.146 1.269 1.00 97.50 198 GLU A CA 1
ATOM 1527 C C . GLU A 1 198 ? 1.826 -11.164 0.873 1.00 97.50 198 GLU A C 1
ATOM 1529 O O . GLU A 1 198 ? 0.709 -11.254 1.383 1.00 97.50 198 GLU A O 1
ATOM 1534 N N . LEU A 1 199 ? 2.080 -10.287 -0.101 1.00 96.75 199 LEU A N 1
ATOM 1535 C CA . LEU A 1 199 ? 1.070 -9.392 -0.663 1.00 96.75 199 LEU A CA 1
ATOM 1536 C C . LEU A 1 199 ? -0.042 -10.158 -1.394 1.00 96.75 199 LEU A C 1
ATOM 1538 O O . LEU A 1 199 ? -1.218 -9.858 -1.195 1.00 96.75 199 LEU A O 1
ATOM 1542 N N . ASP A 1 200 ? 0.292 -11.179 -2.190 1.00 94.94 200 ASP A N 1
ATOM 1543 C CA . ASP A 1 200 ? -0.706 -12.077 -2.793 1.00 94.94 200 ASP A CA 1
ATOM 1544 C C . ASP A 1 200 ? -1.573 -12.754 -1.719 1.00 94.94 200 ASP A C 1
ATOM 1546 O O . ASP A 1 200 ? -2.801 -12.817 -1.844 1.00 94.94 200 ASP A O 1
ATOM 1550 N N . ARG A 1 201 ? -0.951 -13.204 -0.620 1.00 95.88 201 ARG A N 1
ATOM 1551 C CA . ARG A 1 201 ? -1.665 -13.794 0.517 1.00 95.88 201 ARG A CA 1
ATOM 1552 C C . ARG A 1 201 ? -2.593 -12.788 1.197 1.00 95.88 201 ARG A C 1
ATOM 1554 O O . ARG A 1 201 ? -3.734 -13.147 1.491 1.00 95.88 201 ARG A O 1
ATOM 1561 N N . ALA A 1 202 ? -2.154 -11.547 1.400 1.00 94.81 202 ALA A N 1
ATOM 1562 C CA . ALA A 1 202 ? -2.980 -10.473 1.952 1.00 94.81 202 ALA A CA 1
ATOM 1563 C C . ALA A 1 202 ? -4.188 -10.162 1.047 1.00 94.81 202 ALA A C 1
ATOM 1565 O O . ALA A 1 202 ? -5.324 -10.115 1.518 1.00 94.81 202 ALA A O 1
ATOM 1566 N N . VAL A 1 203 ? -3.980 -10.062 -0.273 1.00 90.75 203 VAL A N 1
ATOM 1567 C CA . VAL A 1 203 ? -5.064 -9.860 -1.253 1.00 90.75 203 VAL A CA 1
ATOM 1568 C C . VAL A 1 203 ? -6.076 -11.011 -1.211 1.00 90.75 203 VAL A C 1
ATOM 1570 O O . VAL A 1 203 ? -7.285 -10.771 -1.208 1.00 90.75 203 VAL A O 1
ATOM 1573 N N . LYS A 1 204 ? -5.614 -12.266 -1.149 1.00 90.50 204 LYS A N 1
ATOM 1574 C CA . LYS A 1 204 ? -6.493 -13.443 -1.025 1.00 90.50 204 LYS A CA 1
ATOM 1575 C C . LYS A 1 204 ? -7.248 -13.462 0.306 1.00 90.50 204 LYS A C 1
ATOM 1577 O O . LYS A 1 204 ? -8.445 -13.751 0.312 1.00 90.50 204 LYS A O 1
ATOM 1582 N N . LYS A 1 205 ? -6.587 -13.114 1.417 1.00 92.31 205 LYS A N 1
ATOM 1583 C CA . LYS A 1 205 ? -7.216 -12.970 2.742 1.00 92.31 205 LYS A CA 1
ATOM 1584 C C . LYS A 1 205 ? -8.354 -11.947 2.686 1.00 92.31 205 LYS A C 1
ATOM 1586 O O . LYS A 1 205 ? -9.473 -12.280 3.050 1.00 92.31 205 LYS A O 1
ATOM 1591 N N . MET A 1 206 ? -8.106 -10.753 2.150 1.00 91.62 206 MET A N 1
ATOM 1592 C CA . MET A 1 206 ? -9.123 -9.703 2.014 1.00 91.62 206 MET A CA 1
ATOM 1593 C C . MET A 1 206 ? -10.330 -10.166 1.182 1.00 91.62 206 MET A C 1
ATOM 1595 O O . MET A 1 206 ? -11.476 -9.944 1.578 1.00 91.62 206 MET A O 1
ATOM 1599 N N . LYS A 1 207 ? -10.092 -10.834 0.042 1.00 86.94 207 LYS A N 1
ATOM 1600 C CA . LYS A 1 207 ? -11.160 -11.360 -0.831 1.00 86.94 207 LYS A CA 1
ATOM 1601 C C . LYS A 1 207 ? -12.013 -12.406 -0.120 1.00 86.94 207 LYS A C 1
ATOM 1603 O O . LYS A 1 207 ? -13.215 -12.217 0.015 1.00 86.94 207 LYS A O 1
ATOM 1608 N N . THR A 1 208 ? -11.375 -13.445 0.415 1.00 87.81 208 THR A N 1
ATOM 1609 C CA . THR A 1 208 ? -12.067 -14.533 1.127 1.00 87.81 208 THR A CA 1
ATOM 1610 C C . THR A 1 208 ? -12.838 -14.032 2.349 1.00 87.81 208 THR A C 1
ATOM 1612 O O . THR A 1 208 ? -13.963 -14.462 2.590 1.00 87.81 208 THR A O 1
ATOM 1615 N N . GLN A 1 209 ? -12.284 -13.075 3.100 1.00 87.75 209 GLN A N 1
ATOM 1616 C CA . GLN A 1 209 ? -12.999 -12.431 4.203 1.00 87.75 209 GLN A CA 1
ATOM 1617 C C . GLN A 1 209 ? -14.194 -11.614 3.704 1.00 87.75 209 GLN A C 1
ATOM 1619 O O . GLN A 1 209 ? -15.269 -11.683 4.297 1.00 87.75 209 GLN A O 1
ATOM 1624 N N . SER A 1 210 ? -14.039 -10.879 2.604 1.00 83.44 210 SER A N 1
ATOM 1625 C CA . SER A 1 210 ? -15.114 -10.055 2.041 1.00 83.44 210 SER A CA 1
ATOM 1626 C C . SER A 1 210 ? -16.267 -10.874 1.454 1.00 83.44 210 SER A C 1
ATOM 1628 O O . SER A 1 210 ? -17.402 -10.409 1.509 1.00 83.44 210 SER A O 1
ATOM 1630 N N . GLU A 1 211 ? -15.981 -12.071 0.935 1.00 80.69 211 GLU A N 1
ATOM 1631 C CA . GLU A 1 211 ? -16.957 -13.049 0.428 1.00 80.69 211 GLU A CA 1
ATOM 1632 C C . GLU A 1 211 ? -17.627 -13.866 1.544 1.00 80.69 211 GLU A C 1
ATOM 1634 O O . GLU A 1 211 ? -18.661 -14.498 1.326 1.00 80.69 211 GLU A O 1
ATOM 1639 N N . SER A 1 212 ? -17.052 -13.870 2.750 1.00 79.94 212 SER A N 1
ATOM 1640 C CA . SER A 1 212 ? -17.611 -14.610 3.877 1.00 79.94 212 SER A CA 1
ATOM 1641 C C . SER A 1 212 ? -18.971 -14.049 4.312 1.00 79.94 212 SER A C 1
ATOM 1643 O O . SER A 1 212 ? -19.286 -12.873 4.130 1.00 79.94 212 SER A O 1
ATOM 1645 N N . SER A 1 213 ? -19.783 -14.878 4.973 1.00 72.31 213 SER A N 1
ATOM 1646 C CA . SER A 1 213 ? -21.079 -14.446 5.515 1.00 72.31 213 SER A CA 1
ATOM 1647 C C . SER A 1 213 ? -20.956 -13.419 6.650 1.00 72.31 213 SER A C 1
ATOM 1649 O O . SER A 1 213 ? -21.971 -12.861 7.079 1.00 72.31 213 SER A O 1
ATOM 1651 N N . LEU A 1 214 ? -19.740 -13.171 7.149 1.00 73.38 214 LEU A N 1
ATOM 1652 C CA . LEU A 1 214 ? -19.460 -12.240 8.233 1.00 73.38 214 LEU A CA 1
ATOM 1653 C C . LEU A 1 214 ? -19.903 -10.828 7.835 1.00 73.38 214 LEU A C 1
ATOM 1655 O O . LEU A 1 214 ? -19.451 -10.276 6.834 1.00 73.38 214 LEU A O 1
ATOM 1659 N N . LEU A 1 215 ? -20.825 -10.255 8.617 1.00 80.50 215 LEU A N 1
ATOM 1660 C CA . LEU A 1 215 ? -21.401 -8.923 8.391 1.00 80.50 215 LEU A CA 1
ATOM 1661 C C . LEU A 1 215 ? -22.082 -8.733 7.015 1.00 80.50 215 LEU A C 1
ATOM 1663 O O . LEU A 1 215 ? -22.414 -7.603 6.657 1.00 80.50 215 LEU A O 1
ATOM 1667 N N . SER A 1 216 ? -22.327 -9.811 6.256 1.00 79.25 216 SER A N 1
ATOM 1668 C CA . SER A 1 216 ? -22.870 -9.770 4.885 1.00 79.25 216 SER A CA 1
ATOM 1669 C C . SER A 1 216 ? -24.133 -8.911 4.780 1.00 79.25 216 SER A C 1
ATOM 1671 O O . SER A 1 216 ? -24.174 -7.977 3.990 1.00 79.25 216 SER A O 1
ATOM 1673 N N . ASN A 1 217 ? -25.113 -9.120 5.663 1.00 78.06 217 ASN A N 1
ATOM 1674 C CA . ASN A 1 217 ? -26.360 -8.344 5.682 1.00 78.06 217 ASN A CA 1
ATOM 1675 C C . ASN A 1 217 ? -26.155 -6.821 5.803 1.00 78.06 217 ASN A C 1
ATOM 1677 O O . ASN A 1 217 ? -26.929 -6.064 5.223 1.00 78.06 217 ASN A O 1
ATOM 1681 N N . LEU A 1 218 ? -25.145 -6.373 6.561 1.00 79.69 218 LEU A N 1
ATOM 1682 C CA . LEU A 1 218 ? -24.859 -4.947 6.758 1.00 79.69 218 LEU A CA 1
ATOM 1683 C C . LEU A 1 218 ? -24.031 -4.387 5.593 1.00 79.69 218 LEU A C 1
ATOM 1685 O O . LEU A 1 218 ? -24.330 -3.318 5.069 1.00 79.69 218 LEU A O 1
ATOM 1689 N N . ARG A 1 219 ? -23.023 -5.142 5.147 1.00 82.00 219 ARG A N 1
ATOM 1690 C CA . ARG A 1 219 ? -22.057 -4.717 4.124 1.00 82.00 219 ARG A CA 1
ATOM 1691 C C . ARG A 1 219 ? -22.617 -4.769 2.709 1.00 82.00 219 ARG A C 1
ATOM 1693 O O . ARG A 1 219 ? -22.262 -3.922 1.896 1.00 82.00 219 ARG A O 1
ATOM 1700 N N . SER A 1 220 ? -23.490 -5.730 2.391 1.00 73.38 220 SER A N 1
ATOM 1701 C CA . SER A 1 220 ? -24.006 -5.940 1.028 1.00 73.38 220 SER A CA 1
ATOM 1702 C C . SER A 1 220 ? -24.763 -4.734 0.469 1.00 73.38 220 SER A C 1
ATOM 1704 O O . SER A 1 220 ? -24.853 -4.600 -0.747 1.00 73.38 220 SER A O 1
ATOM 1706 N N . GLN A 1 221 ? -25.285 -3.848 1.324 1.00 74.25 221 GLN A N 1
ATOM 1707 C CA . GLN A 1 221 ? -25.927 -2.607 0.880 1.00 74.25 221 GLN A CA 1
ATOM 1708 C C . GLN A 1 221 ? -24.920 -1.575 0.354 1.00 74.25 221 GLN A C 1
ATOM 1710 O O . GLN A 1 221 ? -25.249 -0.817 -0.554 1.00 74.25 221 GLN A O 1
ATOM 1715 N N . ARG A 1 222 ? -23.704 -1.551 0.914 1.00 74.81 222 ARG A N 1
ATOM 1716 C CA . ARG A 1 222 ? -22.642 -0.581 0.602 1.00 74.81 222 ARG A CA 1
ATOM 1717 C C . ARG A 1 222 ? -21.475 -1.176 -0.196 1.00 74.81 222 ARG A C 1
ATOM 1719 O O . ARG A 1 222 ? -20.627 -0.432 -0.669 1.00 74.81 222 ARG A O 1
ATOM 1726 N N . GLY A 1 223 ? -21.432 -2.499 -0.367 1.00 78.19 223 GLY A N 1
ATOM 1727 C CA . GLY A 1 223 ? -20.354 -3.190 -1.082 1.00 78.19 223 GLY A CA 1
ATOM 1728 C C . GLY A 1 223 ? -18.999 -3.108 -0.371 1.00 78.19 223 GLY A C 1
ATOM 1729 O O . GLY A 1 223 ? -17.962 -3.128 -1.029 1.00 78.19 223 GLY A O 1
ATOM 1730 N N . GLU A 1 224 ? -19.004 -2.983 0.959 1.00 88.31 224 GLU A N 1
ATOM 1731 C CA . GLU A 1 224 ? -17.788 -2.781 1.755 1.00 88.31 224 GLU A CA 1
ATOM 1732 C C . GLU A 1 224 ? -16.835 -3.980 1.632 1.00 88.31 224 GLU A C 1
ATOM 1734 O O . GLU A 1 224 ? -17.271 -5.120 1.471 1.00 88.31 224 GLU A O 1
ATOM 1739 N N . ARG A 1 225 ? -15.526 -3.765 1.779 1.00 89.12 225 ARG A N 1
ATOM 1740 C CA . ARG A 1 225 ? -14.482 -4.817 1.805 1.00 89.12 225 ARG A CA 1
ATOM 1741 C C . ARG A 1 225 ? -13.932 -4.981 3.215 1.00 89.12 225 ARG A C 1
ATOM 1743 O O . ARG A 1 225 ? -13.812 -3.991 3.924 1.00 89.12 225 ARG A O 1
ATOM 1750 N N . ILE A 1 226 ? -13.685 -6.210 3.669 1.00 93.25 226 ILE A N 1
ATOM 1751 C CA . ILE A 1 226 ? -13.047 -6.452 4.976 1.00 93.25 226 ILE A CA 1
ATOM 1752 C C . ILE A 1 226 ? -11.550 -6.290 4.790 1.00 93.25 226 ILE A C 1
ATOM 1754 O O . ILE A 1 226 ? -10.959 -7.030 4.011 1.00 93.25 226 ILE A O 1
ATOM 1758 N N . LEU A 1 227 ? -10.958 -5.338 5.504 1.00 95.00 227 LEU A N 1
ATOM 1759 C CA . LEU A 1 227 ? -9.530 -5.043 5.427 1.00 95.00 227 LEU A CA 1
ATOM 1760 C C . LEU A 1 227 ? -8.752 -5.761 6.530 1.00 95.00 227 LEU A C 1
ATOM 1762 O O . LEU A 1 227 ? -7.679 -6.298 6.267 1.00 95.00 227 LEU A O 1
ATOM 1766 N N . GLU A 1 228 ? -9.296 -5.808 7.748 1.00 95.06 228 GLU A N 1
ATOM 1767 C CA . GLU A 1 228 ? -8.656 -6.469 8.886 1.00 95.06 228 GLU A CA 1
ATOM 1768 C C . GLU A 1 228 ? -9.685 -7.045 9.861 1.00 95.06 228 GLU A C 1
ATOM 1770 O O . GLU A 1 228 ? -10.774 -6.494 10.036 1.00 95.06 228 GLU A O 1
ATOM 1775 N N . VAL A 1 229 ? -9.321 -8.153 10.511 1.00 94.06 229 VAL A N 1
ATOM 1776 C CA . VAL A 1 229 ? -10.123 -8.796 11.558 1.00 94.06 229 VAL A CA 1
ATOM 1777 C C . VAL A 1 229 ? -9.214 -9.214 12.706 1.00 94.06 229 VAL A C 1
ATOM 1779 O O . VAL A 1 229 ? -8.218 -9.897 12.482 1.00 94.06 229 VAL A O 1
ATOM 1782 N N . ASP A 1 230 ? -9.593 -8.874 13.934 1.00 92.31 230 ASP A N 1
ATOM 1783 C CA . ASP A 1 230 ? -8.856 -9.225 15.153 1.00 92.31 230 ASP A CA 1
ATOM 1784 C C . ASP A 1 230 ? -9.827 -9.515 16.311 1.00 92.31 230 ASP A C 1
ATOM 1786 O O . ASP A 1 230 ? -11.009 -9.186 16.241 1.00 92.31 230 ASP A O 1
ATOM 1790 N N . GLY A 1 231 ? -9.379 -10.199 17.363 1.00 86.12 231 GLY A N 1
ATOM 1791 C CA . GLY A 1 231 ? -10.259 -10.693 18.433 1.00 86.12 231 GLY A CA 1
ATOM 1792 C C . GLY A 1 231 ? -11.113 -11.906 18.031 1.00 86.12 231 GLY A C 1
ATOM 1793 O O . GLY A 1 231 ? -12.198 -12.144 18.563 1.00 86.12 231 GLY A O 1
ATOM 1794 N N . THR A 1 232 ? -10.632 -12.681 17.058 1.00 84.50 232 THR A N 1
ATOM 1795 C CA . THR A 1 232 ? -11.153 -14.012 16.701 1.00 84.50 232 THR A CA 1
ATOM 1796 C C . THR A 1 232 ? -10.733 -15.081 17.717 1.00 84.50 232 THR A C 1
ATOM 1798 O O . THR A 1 232 ? -9.880 -14.832 18.559 1.00 84.50 232 THR A O 1
ATOM 1801 N N . LEU A 1 233 ? -11.259 -16.307 17.595 1.00 76.44 233 LEU A N 1
ATOM 1802 C CA . LEU A 1 233 ? -10.897 -17.443 18.462 1.00 76.44 233 LEU A CA 1
ATOM 1803 C C . LEU A 1 233 ? -9.391 -17.766 18.493 1.00 76.44 233 LEU A C 1
ATOM 1805 O O . LEU A 1 233 ? -8.921 -18.380 19.445 1.00 76.44 233 LEU A O 1
ATOM 1809 N N . THR A 1 234 ? -8.638 -17.384 17.459 1.00 77.31 234 THR A N 1
ATOM 1810 C CA . THR A 1 234 ? -7.198 -17.665 17.333 1.00 77.31 234 THR A CA 1
ATOM 1811 C C . THR A 1 234 ? -6.309 -16.490 17.742 1.00 77.31 234 THR A C 1
ATOM 1813 O O . THR A 1 234 ? -5.088 -16.603 17.700 1.00 77.31 234 THR A O 1
ATOM 1816 N N . THR A 1 235 ? -6.894 -15.351 18.108 1.00 83.62 235 THR A N 1
ATOM 1817 C CA . THR A 1 235 ? -6.191 -14.102 18.443 1.00 83.62 235 THR A CA 1
ATOM 1818 C C . THR A 1 235 ? -6.661 -13.599 19.804 1.00 83.62 235 THR A C 1
ATOM 1820 O O . THR A 1 235 ? -7.776 -13.897 20.220 1.00 83.62 235 THR A O 1
ATOM 1823 N N . GLN A 1 236 ? -5.850 -12.810 20.510 1.00 85.88 236 GLN A N 1
ATOM 1824 C CA . GLN A 1 236 ? -6.299 -12.217 21.775 1.00 85.88 236 GLN A CA 1
ATOM 1825 C C . GLN A 1 236 ? -7.539 -11.333 21.549 1.00 85.88 236 GLN A C 1
ATOM 1827 O O . GLN A 1 236 ? -7.592 -10.634 20.535 1.00 85.88 236 GLN A O 1
ATOM 1832 N N . PRO A 1 237 ? -8.532 -11.328 22.456 1.00 88.81 237 PRO A N 1
ATOM 1833 C CA . PRO A 1 237 ? -9.726 -10.507 22.288 1.00 88.81 237 PRO A CA 1
ATOM 1834 C C . PRO A 1 237 ? -9.373 -9.017 22.259 1.00 88.81 237 PRO A C 1
ATOM 1836 O O . PRO A 1 237 ? -8.417 -8.579 22.905 1.00 88.81 237 PRO A O 1
ATOM 1839 N N . VAL A 1 238 ? -10.165 -8.247 21.517 1.00 92.81 238 VAL A N 1
ATOM 1840 C CA . VAL A 1 238 ? -10.174 -6.782 21.591 1.00 92.81 238 VAL A CA 1
ATOM 1841 C C . VAL A 1 238 ? -11.198 -6.385 22.653 1.00 92.81 238 VAL A C 1
ATOM 1843 O O . VAL A 1 238 ? -12.250 -7.021 22.748 1.00 92.81 238 VAL A O 1
ATOM 1846 N N . LEU A 1 239 ? -10.899 -5.379 23.473 1.00 92.50 239 LEU A N 1
ATOM 1847 C CA . LEU A 1 239 ? -11.806 -4.910 24.521 1.00 92.50 239 LEU A CA 1
ATOM 1848 C C . LEU A 1 239 ? -12.447 -3.587 24.102 1.00 92.50 239 LEU A C 1
ATOM 1850 O O . LEU A 1 239 ? -11.755 -2.634 23.768 1.00 92.50 239 LEU A O 1
ATOM 1854 N N . GLU A 1 240 ? -13.769 -3.515 24.146 1.00 93.25 240 GLU A N 1
ATOM 1855 C CA . GLU A 1 240 ? -14.522 -2.276 23.970 1.00 93.25 240 GLU A CA 1
ATOM 1856 C C . GLU A 1 240 ? -14.927 -1.733 25.339 1.00 93.25 240 GLU A C 1
ATOM 1858 O O . GLU A 1 240 ? -15.594 -2.425 26.111 1.00 93.25 240 GLU A O 1
ATOM 1863 N N . HIS A 1 241 ? -14.575 -0.481 25.618 1.00 90.38 241 HIS A N 1
ATOM 1864 C CA . HIS A 1 241 ? -15.034 0.246 26.792 1.00 90.38 241 HIS A CA 1
ATOM 1865 C C . HIS A 1 241 ? -16.022 1.337 26.393 1.00 90.38 241 HIS A C 1
ATOM 1867 O O . HIS A 1 241 ? -15.733 2.181 25.539 1.00 90.38 241 HIS A O 1
ATOM 1873 N N . VAL A 1 242 ? -17.183 1.324 27.047 1.00 87.44 242 VAL A N 1
ATOM 1874 C CA . VAL A 1 242 ? -18.230 2.347 26.926 1.00 87.44 242 VAL A CA 1
ATOM 1875 C C . VAL A 1 242 ? -18.650 2.754 28.333 1.00 87.44 242 VAL A C 1
ATOM 1877 O O . VAL A 1 242 ? -19.176 1.935 29.096 1.00 87.44 242 VAL A O 1
ATOM 1880 N N . GLY A 1 243 ? -18.377 4.007 28.697 1.00 84.19 243 GLY A N 1
ATOM 1881 C CA . GLY A 1 243 ? -18.513 4.483 30.071 1.00 84.19 243 GLY A CA 1
ATOM 1882 C C . GLY A 1 243 ? -17.681 3.627 31.034 1.00 84.19 243 GLY A C 1
ATOM 1883 O O . GLY A 1 243 ? -16.459 3.574 30.935 1.00 84.19 243 GLY A O 1
ATOM 1884 N N . ILE A 1 244 ? -18.354 2.934 31.955 1.00 79.75 244 ILE A N 1
ATOM 1885 C CA . ILE A 1 244 ? -17.736 2.029 32.944 1.00 79.75 244 ILE A CA 1
ATOM 1886 C C . ILE A 1 244 ? -17.787 0.542 32.555 1.00 79.75 244 ILE A C 1
ATOM 1888 O O . ILE A 1 244 ? -17.402 -0.312 33.350 1.00 79.75 244 ILE A O 1
ATOM 1892 N N . SER A 1 245 ? -18.338 0.212 31.384 1.00 85.69 245 SER A N 1
ATOM 1893 C CA . SER A 1 245 ? -18.538 -1.176 30.952 1.00 85.69 245 SER A CA 1
ATOM 1894 C C . SER A 1 245 ? -17.447 -1.607 29.982 1.00 85.69 245 SER A C 1
ATOM 1896 O O . SER A 1 245 ? -17.138 -0.861 29.057 1.00 85.69 245 SER A O 1
ATOM 1898 N N . THR A 1 246 ? -16.943 -2.832 30.142 1.00 90.06 246 THR A N 1
ATOM 1899 C CA . THR A 1 246 ? -15.924 -3.431 29.268 1.00 90.06 246 THR A CA 1
ATOM 1900 C C . THR A 1 246 ? -16.446 -4.724 28.651 1.00 90.06 246 THR A C 1
ATOM 1902 O O . THR A 1 246 ? -16.919 -5.608 29.368 1.00 90.06 246 THR A O 1
ATOM 1905 N N . TRP A 1 247 ? -16.319 -4.860 27.333 1.00 91.25 247 TRP A N 1
ATOM 1906 C CA . TRP A 1 247 ? -16.786 -6.018 26.574 1.00 91.25 247 TRP A CA 1
ATOM 1907 C C . TRP A 1 247 ? -15.638 -6.612 25.754 1.00 91.25 247 TRP A C 1
ATOM 1909 O O . TRP A 1 247 ? -15.081 -5.907 24.916 1.00 91.25 247 TRP A O 1
ATOM 1919 N N . PRO A 1 248 ? -15.266 -7.889 25.941 1.00 92.88 248 PRO A N 1
ATOM 1920 C CA . PRO A 1 248 ? -14.352 -8.561 25.026 1.00 92.88 248 PRO A CA 1
ATOM 1921 C C . PRO A 1 248 ? -15.076 -8.908 23.725 1.00 92.88 248 PRO A C 1
ATOM 1923 O O . PRO A 1 248 ? -16.259 -9.244 23.741 1.00 92.88 248 PRO A O 1
ATOM 1926 N N . GLY A 1 249 ? -14.380 -8.870 22.594 1.00 92.88 249 GLY A N 1
ATOM 1927 C CA . GLY A 1 249 ? -15.003 -9.151 21.310 1.00 92.88 249 GLY A CA 1
ATOM 1928 C C . GLY A 1 249 ? -14.050 -9.195 20.129 1.00 92.88 249 GLY A C 1
ATOM 1929 O O . GLY A 1 249 ? -12.823 -9.183 20.272 1.00 92.88 249 GLY A O 1
ATOM 1930 N N . ARG A 1 250 ? -14.673 -9.268 18.953 1.00 93.31 250 ARG A N 1
ATOM 1931 C CA . ARG A 1 250 ? -14.032 -9.221 17.644 1.00 93.31 250 ARG A CA 1
ATOM 1932 C C . ARG A 1 250 ? -14.205 -7.833 17.045 1.00 93.31 250 ARG A C 1
ATOM 1934 O O . ARG A 1 250 ? -15.313 -7.301 17.029 1.00 93.31 250 ARG A O 1
ATOM 1941 N N . LEU A 1 251 ? -13.116 -7.294 16.513 1.00 95.69 251 LEU A N 1
ATOM 1942 C CA . LEU A 1 251 ? -13.091 -6.044 15.771 1.00 95.69 251 LEU A CA 1
ATOM 1943 C C . LEU A 1 251 ? -12.852 -6.332 14.289 1.00 95.69 251 LEU A C 1
ATOM 1945 O O . LEU A 1 251 ? -11.979 -7.123 13.929 1.00 95.69 251 LEU A O 1
ATOM 1949 N N . VAL A 1 252 ? -13.630 -5.681 13.433 1.00 95.50 252 VAL A N 1
ATOM 1950 C CA . VAL A 1 252 ? -13.548 -5.811 11.980 1.00 95.50 252 VAL A CA 1
ATOM 1951 C C . VAL A 1 252 ? -13.425 -4.420 11.380 1.00 95.50 252 VAL A C 1
ATOM 1953 O O . VAL A 1 252 ? -14.331 -3.600 11.528 1.00 95.50 252 VAL A O 1
ATOM 1956 N N . LEU A 1 253 ? -12.321 -4.155 10.684 1.00 97.25 253 LEU A N 1
ATOM 1957 C CA . LEU A 1 253 ? -12.181 -2.955 9.868 1.00 97.25 253 LEU A CA 1
ATOM 1958 C C . LEU A 1 253 ? -12.651 -3.250 8.453 1.00 97.25 253 LEU A C 1
ATOM 1960 O O . LEU A 1 253 ? -12.211 -4.208 7.811 1.00 97.25 253 LEU A O 1
ATOM 1964 N N . THR A 1 254 ? -13.500 -2.369 7.952 1.00 95.81 254 THR A N 1
ATOM 1965 C CA . THR A 1 254 ? -13.850 -2.312 6.539 1.00 95.81 254 THR A CA 1
ATOM 1966 C C . THR A 1 254 ? -13.320 -1.031 5.922 1.00 95.81 254 THR A C 1
ATOM 1968 O O . THR A 1 254 ? -12.843 -0.137 6.616 1.00 95.81 254 THR A O 1
ATOM 1971 N N . ASP A 1 255 ? -13.445 -0.912 4.610 1.00 94.31 255 ASP A N 1
ATOM 1972 C CA . ASP A 1 255 ? -13.145 0.327 3.901 1.00 94.31 255 ASP A CA 1
ATOM 1973 C C . ASP A 1 255 ? -14.175 1.451 4.127 1.00 94.31 255 ASP A C 1
ATOM 1975 O O . ASP A 1 255 ? -14.061 2.492 3.489 1.00 94.31 255 ASP A O 1
ATOM 1979 N N . HIS A 1 256 ? -15.155 1.278 5.025 1.00 94.56 256 HIS A N 1
ATOM 1980 C CA . HIS A 1 256 ? -16.183 2.282 5.342 1.00 94.56 256 HIS A CA 1
ATOM 1981 C C . HIS A 1 256 ? -16.419 2.492 6.842 1.00 94.56 256 HIS A C 1
ATOM 1983 O O . HIS A 1 256 ? -16.710 3.605 7.269 1.00 94.56 256 HIS A O 1
ATOM 1989 N N . ALA A 1 257 ? -16.302 1.444 7.651 1.00 95.25 257 ALA A N 1
ATOM 1990 C CA . ALA A 1 257 ? -16.631 1.476 9.070 1.00 95.25 257 ALA A CA 1
ATOM 1991 C C . ALA A 1 257 ? -15.834 0.443 9.878 1.00 95.25 257 ALA A C 1
ATOM 1993 O O . ALA A 1 257 ? -15.321 -0.548 9.345 1.00 95.25 257 ALA A O 1
ATOM 1994 N N . LEU A 1 258 ? -15.784 0.664 11.188 1.00 95.69 258 LEU A N 1
ATOM 1995 C CA . LEU A 1 258 ? -15.382 -0.330 12.178 1.00 95.69 258 LEU A CA 1
ATOM 1996 C C . LEU A 1 258 ? -16.618 -1.059 12.697 1.00 95.69 258 LEU A C 1
ATOM 1998 O O . LEU A 1 258 ? -17.605 -0.423 13.059 1.00 95.69 258 LEU A O 1
ATOM 2002 N N . TYR A 1 259 ? -16.547 -2.381 12.791 1.00 95.12 259 TYR A N 1
ATOM 2003 C CA . TYR A 1 259 ? -17.588 -3.196 13.403 1.00 95.12 259 TYR A CA 1
ATOM 2004 C C . TYR A 1 259 ? -17.040 -3.922 14.622 1.00 95.12 259 TYR A C 1
ATOM 2006 O O . TYR A 1 259 ? -16.004 -4.581 14.537 1.00 95.12 259 TYR A O 1
ATOM 2014 N N . PHE A 1 260 ? -17.752 -3.824 15.741 1.00 94.81 260 PHE A N 1
ATOM 2015 C CA . PHE A 1 260 ? -17.431 -4.549 16.962 1.00 94.81 260 PHE A CA 1
ATOM 2016 C C . PHE A 1 260 ? -18.531 -5.549 17.306 1.00 94.81 260 PHE A C 1
ATOM 2018 O O . PHE A 1 260 ? -19.712 -5.206 17.381 1.00 94.81 260 PHE A O 1
ATOM 2025 N N . GLU A 1 261 ? -18.134 -6.794 17.537 1.00 93.00 261 GLU A N 1
ATOM 2026 C CA . GLU A 1 261 ? -19.012 -7.886 17.934 1.00 93.00 261 GLU A CA 1
ATOM 2027 C C . GLU A 1 261 ? -18.567 -8.418 19.300 1.00 93.00 261 GLU A C 1
ATOM 2029 O O . GLU A 1 261 ? -17.526 -9.071 19.413 1.00 93.00 261 GLU A O 1
ATOM 2034 N N . ALA A 1 262 ? -19.358 -8.157 20.345 1.00 90.06 262 ALA A N 1
ATOM 2035 C CA . ALA A 1 262 ? -19.054 -8.648 21.687 1.00 90.06 262 ALA A CA 1
ATOM 2036 C C . ALA A 1 262 ? -19.123 -10.184 21.735 1.00 90.06 262 ALA A C 1
ATOM 2038 O O . ALA A 1 262 ? -20.045 -10.803 21.194 1.00 90.06 262 ALA A O 1
ATOM 2039 N N . LEU A 1 263 ? -18.144 -10.797 22.395 1.00 85.12 263 LEU A N 1
ATOM 2040 C CA . LEU A 1 263 ? -18.064 -12.233 22.608 1.00 85.12 263 LEU A CA 1
ATOM 2041 C C . LEU A 1 263 ? -18.989 -12.636 23.763 1.00 85.12 263 LEU A C 1
ATOM 2043 O O . LEU A 1 263 ? -18.836 -12.173 24.893 1.00 85.12 263 LEU A O 1
ATOM 2047 N N . ARG A 1 264 ? -19.927 -13.544 23.490 1.00 77.50 264 ARG A N 1
ATOM 2048 C CA . ARG A 1 264 ? -20.696 -14.275 24.506 1.00 77.50 264 ARG A CA 1
ATOM 2049 C C . ARG A 1 264 ? -20.142 -15.687 24.676 1.00 77.50 264 ARG A C 1
ATOM 2051 O O . ARG A 1 264 ? -19.239 -16.096 23.958 1.00 77.50 264 ARG A O 1
ATOM 2058 N N . VAL A 1 265 ? -20.732 -16.444 25.606 1.00 65.56 265 VAL A N 1
ATOM 2059 C CA . VAL A 1 265 ? -20.296 -17.789 26.034 1.00 65.56 265 VAL A CA 1
ATOM 2060 C C . VAL A 1 265 ? -19.941 -18.726 24.860 1.00 65.56 265 VAL A C 1
ATOM 2062 O O . VAL A 1 265 ? -19.026 -19.524 25.017 1.00 65.56 265 VAL A O 1
ATOM 2065 N N . VAL A 1 266 ? -20.593 -18.609 23.685 1.00 63.38 266 VAL A N 1
ATOM 2066 C CA . VAL A 1 266 ? -20.212 -19.342 22.448 1.00 63.38 266 VAL A CA 1
ATOM 2067 C C . VAL A 1 266 ? -20.539 -18.587 21.135 1.00 63.38 266 VAL A C 1
ATOM 2069 O O . VAL A 1 266 ? -20.282 -19.083 20.042 1.00 63.38 266 VAL A O 1
ATOM 2072 N N . THR A 1 267 ? -21.137 -17.393 21.190 1.00 74.69 267 THR A N 1
ATOM 2073 C CA . THR A 1 267 ? -21.621 -16.666 19.999 1.00 74.69 267 THR A CA 1
ATOM 2074 C C . THR A 1 267 ? -21.216 -15.203 20.041 1.00 74.69 267 THR A C 1
ATOM 2076 O O . TH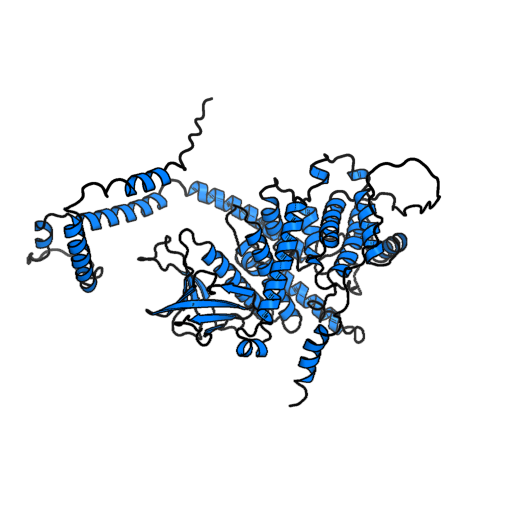R A 1 267 ? -20.945 -14.659 21.108 1.00 74.69 267 THR A O 1
ATOM 2079 N N . TYR A 1 268 ? -21.225 -14.551 18.885 1.00 77.06 268 TYR A N 1
ATOM 2080 C CA . TYR A 1 268 ? -21.039 -13.109 18.785 1.00 77.06 268 TYR A CA 1
ATOM 2081 C C . TYR A 1 268 ? -22.382 -12.382 18.844 1.00 77.06 268 TYR A C 1
ATOM 2083 O O . TYR A 1 268 ? -23.392 -12.884 18.343 1.00 77.06 268 TYR A O 1
ATOM 2091 N N . ASP A 1 269 ? -22.391 -11.216 19.485 1.00 82.62 269 ASP A N 1
ATOM 2092 C CA . ASP A 1 269 ? -23.539 -10.314 19.473 1.00 82.62 269 ASP A CA 1
ATOM 2093 C C . ASP A 1 269 ? -23.749 -9.646 18.114 1.00 82.62 269 ASP A C 1
ATOM 2095 O O . ASP A 1 269 ? -22.911 -9.725 17.215 1.00 82.62 269 ASP A O 1
ATOM 2099 N N . LYS A 1 270 ? -24.889 -8.957 17.964 1.00 85.50 270 LYS A N 1
ATOM 2100 C CA . LYS A 1 270 ? -25.110 -8.110 16.790 1.00 85.50 270 LYS A CA 1
ATOM 2101 C C . LYS A 1 270 ? -23.995 -7.058 16.697 1.00 85.50 270 LYS A C 1
ATOM 2103 O O . LYS A 1 270 ? -23.705 -6.409 17.704 1.00 85.50 270 LYS A O 1
ATOM 2108 N N . PRO A 1 271 ? -23.420 -6.854 15.504 1.00 88.56 271 PRO A N 1
ATOM 2109 C CA . PRO A 1 271 ? -22.316 -5.929 15.319 1.00 88.56 271 PRO A CA 1
ATOM 2110 C C . PRO A 1 271 ? -22.748 -4.486 15.589 1.00 88.56 271 PRO A C 1
ATOM 2112 O O . PRO A 1 271 ? -23.745 -4.013 15.037 1.00 88.56 271 PRO A O 1
ATOM 2115 N N . LYS A 1 272 ? -21.971 -3.779 16.410 1.00 92.19 272 LYS A N 1
ATOM 2116 C CA . LYS A 1 272 ? -22.028 -2.319 16.540 1.00 92.19 272 LYS A CA 1
ATOM 2117 C C . LYS A 1 272 ? -21.174 -1.705 15.440 1.00 92.19 272 LYS A C 1
ATOM 2119 O O . LYS A 1 272 ? -20.047 -2.148 15.249 1.00 92.19 272 LYS A O 1
ATOM 2124 N N . ALA A 1 273 ? -21.698 -0.711 14.730 1.00 93.12 273 ALA A N 1
ATOM 2125 C CA . ALA A 1 273 ? -20.988 -0.031 13.650 1.00 93.12 273 ALA A CA 1
ATOM 2126 C C . ALA A 1 273 ? -20.514 1.360 14.092 1.00 93.12 273 ALA A C 1
ATOM 2128 O O . ALA A 1 273 ? -21.293 2.149 14.629 1.00 93.12 273 ALA A O 1
ATOM 2129 N N . TYR A 1 274 ? -19.250 1.664 13.819 1.00 94.75 274 TYR A N 1
ATOM 2130 C CA . TYR A 1 274 ? -18.614 2.959 14.020 1.00 94.75 274 TYR A CA 1
ATOM 2131 C C . TYR A 1 274 ? -18.198 3.519 12.660 1.00 94.75 274 TYR A C 1
ATOM 2133 O O . TYR A 1 274 ? -17.293 3.009 12.000 1.00 94.75 274 TYR A O 1
ATOM 2141 N N . GLU A 1 275 ? -18.920 4.547 12.228 1.00 94.69 275 GLU A N 1
ATOM 2142 C CA . GLU A 1 275 ? -18.881 5.087 10.870 1.00 94.69 275 GLU A CA 1
ATOM 2143 C C . GLU A 1 275 ? -17.584 5.857 10.566 1.00 94.69 275 GLU A C 1
ATOM 2145 O O . GLU A 1 275 ? -17.253 6.807 11.270 1.00 94.69 275 GLU A O 1
ATOM 2150 N N . LEU A 1 276 ? -16.876 5.525 9.482 1.00 96.25 276 LEU A N 1
ATOM 2151 C CA . LEU A 1 276 ? -15.693 6.272 9.013 1.00 96.25 276 LEU A CA 1
ATOM 2152 C C . LEU A 1 276 ? -15.963 7.012 7.689 1.00 96.25 276 LEU A C 1
ATOM 2154 O O . LEU A 1 276 ? -15.295 8.007 7.389 1.00 96.25 276 LEU A O 1
ATOM 2158 N N . ALA A 1 277 ? -16.956 6.564 6.914 1.00 94.12 277 ALA A N 1
ATOM 2159 C CA . ALA A 1 277 ? -17.236 7.054 5.568 1.00 94.12 277 ALA A CA 1
ATOM 2160 C C . ALA A 1 277 ? -18.123 8.304 5.522 1.00 94.12 277 ALA A C 1
ATOM 2162 O O . ALA A 1 277 ? -18.039 9.076 4.567 1.00 94.12 277 ALA A O 1
ATOM 2163 N N . GLU A 1 278 ? -18.944 8.542 6.543 1.00 92.19 278 GLU A N 1
ATOM 2164 C CA . GLU A 1 278 ? -19.820 9.721 6.616 1.00 92.19 278 GLU A CA 1
ATOM 2165 C C . GLU A 1 278 ? -19.126 10.915 7.297 1.00 92.19 278 GLU A C 1
ATOM 2167 O O . GLU A 1 278 ? -18.100 10.760 7.959 1.00 92.19 278 GLU A O 1
ATOM 2172 N N . ASP A 1 279 ? -19.668 12.130 7.166 1.00 92.06 279 ASP A N 1
ATOM 2173 C CA . ASP A 1 279 ? -19.159 13.319 7.877 1.00 92.06 279 ASP A CA 1
ATOM 2174 C C . ASP A 1 279 ? -19.831 13.501 9.247 1.00 92.06 279 ASP A C 1
ATOM 2176 O O . ASP A 1 279 ? -20.569 14.454 9.491 1.00 92.06 279 ASP A O 1
ATOM 2180 N N . VAL A 1 280 ? -19.560 12.576 10.170 1.00 93.56 280 VAL A N 1
ATOM 2181 C CA . VAL A 1 280 ? -20.081 12.622 11.551 1.00 93.56 280 VAL A CA 1
ATOM 2182 C C . VAL A 1 280 ? -19.056 13.177 12.549 1.00 93.56 280 VAL A C 1
ATOM 2184 O O . VAL A 1 280 ? -19.073 12.850 13.737 1.00 93.56 280 VAL A O 1
ATOM 2187 N N . LYS A 1 281 ? -18.135 14.023 12.056 1.00 92.25 281 LYS A N 1
ATOM 2188 C CA . LYS A 1 281 ? -17.045 14.664 12.820 1.00 92.25 281 LYS A CA 1
ATOM 2189 C C . LYS A 1 281 ? -16.287 13.675 13.709 1.00 92.25 281 LYS A C 1
ATOM 2191 O O . LYS A 1 281 ? -16.089 13.907 14.902 1.00 92.25 281 LYS A O 1
ATOM 2196 N N . GLN A 1 282 ? -15.876 12.560 13.108 1.00 94.94 282 GLN A N 1
ATOM 2197 C CA . GLN A 1 282 ? -15.122 11.515 13.785 1.00 94.94 282 GLN A CA 1
ATOM 2198 C C . GLN A 1 282 ? -13.795 12.052 14.310 1.00 94.94 282 GLN A C 1
ATOM 2200 O O . GLN A 1 282 ? -13.104 12.796 13.613 1.00 94.94 282 GLN A O 1
ATOM 2205 N N . VAL A 1 283 ? -13.396 11.605 15.492 1.00 93.44 283 VAL A N 1
ATOM 2206 C CA . VAL A 1 283 ? -12.057 11.794 16.045 1.00 93.44 283 VAL A CA 1
ATOM 2207 C C . VAL A 1 283 ? -11.538 10.427 16.461 1.00 93.44 283 VAL A C 1
ATOM 2209 O O . VAL A 1 283 ? -12.187 9.740 17.250 1.00 93.44 283 VAL A O 1
ATOM 2212 N N . VAL A 1 284 ? -10.376 10.062 15.923 1.00 94.69 284 VAL A N 1
ATOM 2213 C CA . VAL A 1 284 ? -9.651 8.830 16.239 1.00 94.69 284 VAL A CA 1
ATOM 2214 C C . VAL A 1 284 ? -8.269 9.228 16.736 1.00 94.69 284 VAL A C 1
ATOM 2216 O O . VAL A 1 284 ? -7.590 10.010 16.075 1.00 94.69 284 VAL A O 1
ATOM 2219 N N . LYS A 1 285 ? -7.879 8.761 17.923 1.00 92.75 285 LYS A N 1
ATOM 2220 C CA . LYS A 1 285 ? -6.567 9.059 18.519 1.00 92.75 285 LYS A CA 1
ATOM 2221 C C . LYS A 1 285 ? -6.170 7.994 19.554 1.00 92.75 285 LYS A C 1
ATOM 2223 O O . LYS A 1 285 ? -7.056 7.275 20.026 1.00 92.75 285 LYS A O 1
ATOM 2228 N N . PRO A 1 286 ? -4.885 7.914 19.940 1.00 90.81 286 PRO A N 1
ATOM 2229 C CA . PRO A 1 286 ? -4.459 7.119 21.088 1.00 90.81 286 PRO A CA 1
ATOM 2230 C C . PRO A 1 286 ? -5.181 7.539 22.371 1.00 90.81 286 PRO A C 1
ATOM 2232 O O . PRO A 1 286 ? -5.437 8.730 22.574 1.00 90.81 286 PRO A O 1
ATOM 2235 N N . GLU A 1 287 ? -5.463 6.573 23.242 1.00 86.75 287 GLU A N 1
ATOM 2236 C CA . GLU A 1 287 ? -6.053 6.802 24.559 1.00 86.75 287 GLU A CA 1
ATOM 2237 C C . GLU A 1 287 ? -5.349 5.964 25.629 1.00 86.75 287 GLU A C 1
ATOM 2239 O O . GLU A 1 287 ? -5.064 4.778 25.447 1.00 86.75 287 GLU A O 1
ATOM 2244 N N . LEU A 1 288 ? -5.089 6.597 26.772 1.00 79.31 288 LEU A N 1
ATOM 2245 C CA . LEU A 1 288 ? -4.362 5.992 27.880 1.00 79.31 288 LEU A CA 1
ATOM 2246 C C . LEU A 1 288 ? -5.352 5.274 28.798 1.00 79.31 288 LEU A C 1
ATOM 2248 O O . LEU A 1 288 ? -6.060 5.919 29.568 1.00 79.31 288 LEU A O 1
ATOM 2252 N N . THR A 1 289 ? -5.380 3.940 28.757 1.00 71.62 289 THR A N 1
ATOM 2253 C CA . THR A 1 289 ? -6.277 3.127 29.605 1.00 71.62 289 THR A CA 1
ATOM 2254 C C . THR A 1 289 ? -5.693 2.806 30.980 1.00 71.62 289 THR A C 1
ATOM 2256 O O . THR A 1 289 ? -6.336 2.169 31.812 1.00 71.62 289 THR A O 1
ATOM 2259 N N . GLY A 1 290 ? -4.472 3.265 31.257 1.00 65.31 290 GLY A N 1
ATOM 2260 C CA . GLY A 1 290 ? -3.791 3.036 32.526 1.00 65.31 290 GLY A CA 1
ATOM 2261 C C . GLY A 1 290 ? -4.307 3.887 33.678 1.00 65.31 290 GLY A C 1
ATOM 2262 O O . GLY A 1 290 ? -4.731 5.026 33.459 1.00 65.31 290 GLY A O 1
ATOM 2263 N N . PRO A 1 291 ? -4.148 3.417 34.932 1.00 57.31 291 PRO A N 1
ATOM 2264 C CA . PRO A 1 291 ? -4.315 4.270 36.100 1.00 57.31 291 PRO A CA 1
ATOM 2265 C C . PRO A 1 291 ? -3.526 5.576 35.919 1.00 57.31 291 PRO A C 1
ATOM 2267 O O . PRO A 1 291 ? -2.349 5.548 35.551 1.00 57.31 291 PRO A O 1
ATOM 2270 N N . TRP A 1 292 ? -4.177 6.714 36.175 1.00 50.75 292 TRP A N 1
ATOM 2271 C CA . TRP A 1 292 ? -3.577 8.058 36.136 1.00 50.75 292 TRP A CA 1
ATOM 2272 C C . TRP A 1 292 ? -3.070 8.540 34.765 1.00 50.75 292 TRP A C 1
ATOM 2274 O O . TRP A 1 292 ? -2.231 9.438 34.718 1.00 50.75 292 TRP A O 1
ATOM 2284 N N . GLY A 1 293 ? -3.541 7.968 33.649 1.00 57.62 293 GLY A N 1
ATOM 2285 C CA . GLY A 1 293 ? -3.046 8.351 32.319 1.00 57.62 293 GLY A CA 1
ATOM 2286 C C . GLY A 1 293 ? -1.578 7.961 32.118 1.00 57.62 293 GLY A C 1
ATOM 2287 O O . GLY A 1 293 ? -0.804 8.672 31.480 1.00 57.62 293 GLY A O 1
ATOM 2288 N N . SER A 1 294 ? -1.162 6.850 32.726 1.00 58.75 294 SER A N 1
ATOM 2289 C CA . SER A 1 294 ? 0.171 6.284 32.546 1.00 58.75 294 SER A CA 1
ATOM 2290 C C . SER A 1 294 ? 0.373 5.807 31.101 1.00 58.75 294 SER A C 1
ATOM 2292 O O . SER A 1 294 ? -0.380 4.969 30.604 1.00 58.75 294 SER A O 1
ATOM 2294 N N . ARG A 1 295 ? 1.454 6.275 30.457 1.00 61.06 295 ARG A N 1
ATOM 2295 C CA . ARG A 1 295 ? 1.893 5.820 29.120 1.00 61.06 295 ARG A CA 1
ATOM 2296 C C . ARG A 1 295 ? 2.264 4.333 29.065 1.00 61.06 295 ARG A C 1
ATOM 2298 O O . ARG A 1 295 ? 2.337 3.771 27.981 1.00 61.06 295 ARG A O 1
ATOM 2305 N N . LEU A 1 296 ? 2.457 3.679 30.215 1.00 54.34 296 LEU A N 1
ATOM 2306 C CA . LEU A 1 296 ? 2.727 2.236 30.295 1.00 54.34 296 LEU A CA 1
ATOM 2307 C C . LEU A 1 296 ? 1.526 1.385 29.825 1.00 54.34 296 LEU A C 1
ATOM 2309 O O . LEU A 1 296 ? 1.671 0.201 29.534 1.00 54.34 296 LEU A O 1
ATOM 2313 N N . PHE A 1 297 ? 0.341 1.993 29.749 1.00 60.91 297 PHE A N 1
ATOM 2314 C CA . PHE A 1 297 ? -0.910 1.362 29.333 1.00 60.91 297 PHE A CA 1
ATOM 2315 C C . PHE A 1 297 ? -1.522 2.086 28.123 1.00 60.91 297 PHE A C 1
ATOM 2317 O O . PHE A 1 297 ? -2.739 2.212 28.019 1.00 60.91 297 PHE A O 1
ATOM 2324 N N . ASP A 1 298 ? -0.690 2.600 27.215 1.00 70.19 298 ASP A N 1
ATOM 2325 C CA . ASP A 1 298 ? -1.136 3.245 25.972 1.00 70.19 298 ASP A CA 1
ATOM 2326 C C . ASP A 1 298 ? -1.574 2.200 24.925 1.00 70.19 298 ASP A C 1
ATOM 2328 O O . ASP A 1 298 ? -0.959 2.018 23.868 1.00 70.19 298 ASP A O 1
ATOM 2332 N N . LYS A 1 299 ? -2.603 1.432 25.296 1.00 84.44 299 LYS A N 1
ATOM 2333 C CA . LYS A 1 299 ? -3.067 0.223 24.605 1.00 84.44 299 LYS A CA 1
ATOM 2334 C C . LYS A 1 299 ? -4.403 0.413 23.907 1.00 84.44 299 LYS A C 1
ATOM 2336 O O . LYS A 1 299 ? -4.944 -0.560 23.392 1.00 84.44 299 LYS A O 1
ATOM 2341 N N . ALA A 1 300 ? -4.943 1.628 23.860 1.00 90.62 300 ALA A N 1
ATOM 2342 C CA . ALA A 1 300 ? -6.251 1.851 23.270 1.00 90.62 300 ALA A CA 1
ATOM 2343 C C . ALA A 1 300 ? -6.303 2.948 22.212 1.00 90.62 300 ALA A C 1
ATOM 2345 O O . ALA A 1 300 ? -5.487 3.866 22.160 1.00 90.62 300 ALA A O 1
ATOM 2346 N N . VAL A 1 301 ? -7.323 2.828 21.370 1.00 94.88 301 VAL A N 1
ATOM 2347 C CA . VAL A 1 301 ? -7.755 3.830 20.405 1.00 94.88 301 VAL A CA 1
ATOM 2348 C C . VAL A 1 301 ? -9.108 4.356 20.858 1.00 94.88 301 VAL A C 1
ATOM 2350 O O . VAL A 1 301 ? -10.055 3.590 21.023 1.00 94.88 301 VAL A O 1
ATOM 2353 N N . MET A 1 302 ? -9.222 5.669 21.037 1.00 95.06 302 MET A N 1
ATOM 2354 C CA . MET A 1 302 ? -10.513 6.315 21.252 1.00 95.06 302 MET A CA 1
ATOM 2355 C C . MET A 1 302 ? -11.148 6.641 19.904 1.00 95.06 302 MET A C 1
ATOM 2357 O O . MET A 1 302 ? -10.527 7.289 19.061 1.00 95.06 302 MET A O 1
ATOM 2361 N N . TYR A 1 303 ? -12.415 6.270 19.748 1.00 96.50 303 TYR A N 1
ATOM 2362 C CA . TYR A 1 303 ? -13.301 6.735 18.692 1.00 96.50 303 TYR A CA 1
ATOM 2363 C C . TYR A 1 303 ? -14.392 7.633 19.285 1.00 96.50 303 TYR A C 1
ATOM 2365 O O . TYR A 1 303 ? -15.105 7.259 20.218 1.00 96.50 303 TYR A O 1
ATOM 2373 N N . LYS A 1 304 ? -14.565 8.825 18.715 1.00 95.25 304 LYS A N 1
ATOM 2374 C CA . LYS A 1 304 ? -15.653 9.753 19.047 1.00 95.25 304 LYS A CA 1
ATOM 2375 C C . LYS A 1 304 ? -16.312 10.248 17.767 1.00 95.25 304 LYS A C 1
ATOM 2377 O O . LYS A 1 304 ? -15.620 10.487 16.788 1.00 95.25 304 LYS A O 1
ATOM 2382 N N . SER A 1 305 ? -17.625 10.459 17.782 1.00 95.69 305 SER A N 1
ATOM 2383 C CA . SER A 1 305 ? -18.367 11.111 16.691 1.00 95.69 305 SER A CA 1
ATOM 2384 C C . SER A 1 305 ? -19.573 11.870 17.244 1.00 95.69 305 SER A C 1
ATOM 2386 O O . SER A 1 305 ? -19.920 11.695 18.410 1.00 95.69 305 SER A O 1
ATOM 2388 N N . THR A 1 306 ? -20.242 12.678 16.420 1.00 94.62 306 THR A N 1
ATOM 2389 C CA . THR A 1 306 ? -21.493 13.362 16.805 1.00 94.62 306 THR A CA 1
ATOM 2390 C C . THR A 1 306 ? -22.682 12.415 16.952 1.00 94.62 306 THR A C 1
ATOM 2392 O O . THR A 1 306 ? -23.674 12.778 17.574 1.00 94.62 306 THR A O 1
ATOM 2395 N N . THR A 1 307 ? -22.591 11.204 16.397 1.00 92.50 307 THR A N 1
ATOM 2396 C CA . THR A 1 307 ? -23.650 10.185 16.493 1.00 92.50 307 THR A CA 1
ATOM 2397 C C . THR A 1 307 ? -23.628 9.405 17.805 1.00 92.50 307 THR A C 1
ATOM 2399 O O . THR A 1 307 ? -24.597 8.719 18.118 1.00 92.50 307 THR A O 1
ATOM 2402 N N . LEU A 1 308 ? -22.542 9.509 18.579 1.00 90.88 308 LEU A N 1
ATOM 2403 C CA . LEU A 1 308 ? -22.383 8.805 19.846 1.00 90.88 308 LEU A CA 1
ATOM 2404 C C . LEU A 1 308 ? -22.436 9.789 21.022 1.00 90.88 308 LEU A C 1
ATOM 2406 O O . LEU A 1 308 ? -21.753 10.814 20.980 1.00 90.88 308 LEU A O 1
ATOM 2410 N N . PRO A 1 309 ? -23.198 9.481 22.088 1.00 90.12 309 PRO A N 1
ATOM 2411 C CA . PRO A 1 309 ? -23.253 10.329 23.277 1.00 90.12 309 PRO A CA 1
ATOM 2412 C C . PRO A 1 309 ? -21.940 10.302 24.073 1.00 90.12 309 PRO A C 1
ATOM 2414 O O . PRO A 1 309 ? -21.531 11.320 24.628 1.00 90.12 309 PRO A O 1
ATOM 2417 N N . GLU A 1 310 ? -21.257 9.156 24.092 1.00 90.44 310 GLU A N 1
ATOM 2418 C CA . GLU A 1 310 ? -19.988 8.941 24.787 1.00 90.44 310 GLU A CA 1
ATOM 2419 C C . GLU A 1 310 ? -18.929 8.408 23.811 1.00 90.44 310 GLU A C 1
ATOM 2421 O O . GLU A 1 310 ? -19.275 7.705 22.854 1.00 90.44 310 GLU A O 1
ATOM 2426 N N . PRO A 1 311 ? -17.639 8.743 24.010 1.00 92.19 311 PRO A N 1
ATOM 2427 C CA . PRO A 1 311 ? -16.563 8.140 23.237 1.00 92.19 311 PRO A CA 1
ATOM 2428 C C . PRO A 1 311 ? -16.457 6.644 23.547 1.00 92.19 311 PRO A C 1
ATOM 2430 O O . PRO A 1 311 ? -16.696 6.206 24.671 1.00 92.19 311 PRO A O 1
ATOM 2433 N N . VAL A 1 312 ? -16.052 5.875 22.545 1.00 93.62 312 VAL A N 1
ATOM 2434 C CA . VAL A 1 312 ? -15.767 4.447 22.680 1.00 93.62 312 VAL A CA 1
ATOM 2435 C C . VAL A 1 312 ? -14.263 4.266 22.709 1.00 93.62 312 VAL A C 1
ATOM 2437 O O . VAL A 1 312 ? -13.553 4.846 21.886 1.00 93.62 312 VAL A O 1
ATOM 2440 N N . ILE A 1 313 ? -13.775 3.471 23.652 1.00 93.50 313 ILE A N 1
ATOM 2441 C CA . ILE A 1 313 ? -12.353 3.162 23.778 1.00 93.50 313 ILE A CA 1
ATOM 2442 C C . ILE A 1 313 ? -12.165 1.704 23.378 1.00 93.50 313 ILE A C 1
ATOM 2444 O O . ILE A 1 313 ? -12.740 0.806 23.983 1.00 93.50 313 ILE A O 1
ATOM 2448 N N . ILE A 1 314 ? -11.368 1.474 22.344 1.00 95.00 314 ILE A N 1
ATOM 2449 C CA . ILE A 1 314 ? -11.045 0.148 21.829 1.00 95.00 314 ILE A CA 1
ATOM 2450 C C . ILE A 1 314 ? -9.637 -0.185 22.304 1.00 95.00 314 ILE A C 1
ATOM 2452 O O . ILE A 1 314 ? -8.663 0.376 21.808 1.00 95.00 314 ILE A O 1
ATOM 2456 N N . GLU A 1 315 ? -9.530 -1.060 23.294 1.00 92.19 315 GLU A N 1
ATOM 2457 C CA . GLU A 1 315 ? -8.266 -1.506 23.863 1.00 92.19 315 GLU A CA 1
ATOM 2458 C C . GLU A 1 315 ? -7.782 -2.801 23.201 1.00 92.19 315 GLU A C 1
ATOM 2460 O O . GLU A 1 315 ? -8.537 -3.752 22.982 1.00 92.19 315 GLU A O 1
ATOM 2465 N N . PHE A 1 316 ? -6.481 -2.831 22.932 1.00 92.06 316 PHE A N 1
ATOM 2466 C CA . PHE A 1 316 ? -5.727 -3.935 22.363 1.00 92.06 316 PHE A CA 1
ATOM 2467 C C . PHE A 1 316 ? -4.762 -4.464 23.428 1.00 92.06 316 PHE A C 1
ATOM 2469 O O . PHE A 1 316 ? -3.643 -3.962 23.554 1.00 92.06 316 PHE A O 1
ATOM 2476 N N . PRO A 1 317 ? -5.168 -5.468 24.223 1.00 86.88 317 PRO A N 1
ATOM 2477 C CA . PRO A 1 317 ? -4.277 -6.066 25.202 1.00 86.88 317 PRO A CA 1
ATOM 2478 C C . PRO A 1 317 ? -3.020 -6.620 24.517 1.00 86.88 317 PRO A C 1
ATOM 2480 O O . PRO A 1 317 ? -3.114 -7.369 23.544 1.00 86.88 317 PRO A O 1
ATOM 2483 N N . GLU A 1 318 ? -1.855 -6.240 25.040 1.00 80.00 318 GLU A N 1
ATOM 2484 C CA . GLU A 1 318 ? -0.530 -6.768 24.698 1.00 80.00 318 GLU A CA 1
ATOM 2485 C C . GLU A 1 318 ? 0.281 -6.922 25.993 1.00 80.00 318 GLU A C 1
ATOM 2487 O O . GLU A 1 318 ? 0.101 -6.144 26.935 1.00 80.00 318 GLU A O 1
ATOM 2492 N N . LEU A 1 319 ? 1.165 -7.921 26.077 1.00 70.25 319 LEU A N 1
ATOM 2493 C CA . LEU A 1 319 ? 1.995 -8.133 27.273 1.00 70.25 319 LEU A CA 1
ATOM 2494 C C . LEU A 1 319 ? 3.048 -7.029 27.443 1.00 70.25 319 LEU A C 1
ATOM 2496 O O . LEU A 1 319 ? 3.256 -6.546 28.554 1.00 70.25 319 LEU A O 1
ATOM 2500 N N . ALA A 1 320 ? 3.667 -6.602 26.344 1.00 71.94 320 ALA A N 1
ATOM 2501 C CA . ALA A 1 320 ? 4.650 -5.529 26.305 1.00 71.94 320 ALA A CA 1
ATOM 2502 C C . ALA A 1 320 ? 4.512 -4.744 24.994 1.00 71.94 320 ALA A C 1
ATOM 2504 O O . ALA A 1 320 ? 4.203 -5.330 23.960 1.00 71.94 320 ALA A O 1
ATOM 2505 N N . GLY A 1 321 ? 4.762 -3.435 25.050 1.00 77.00 321 GLY A N 1
ATOM 2506 C CA . GLY A 1 321 ? 4.633 -2.539 23.900 1.00 77.00 321 GLY A CA 1
ATOM 2507 C C . GLY A 1 321 ? 3.205 -2.048 23.640 1.00 77.00 321 GLY A C 1
ATOM 2508 O O . GLY A 1 321 ? 2.304 -2.212 24.466 1.00 77.00 321 GLY A O 1
ATOM 2509 N N . HIS A 1 322 ? 3.058 -1.383 22.497 1.00 83.81 322 HIS A N 1
ATOM 2510 C CA . HIS A 1 322 ? 1.815 -0.808 21.972 1.00 83.81 322 HIS A CA 1
ATOM 2511 C C . HIS A 1 322 ? 1.708 -1.011 20.444 1.00 83.81 322 HIS A C 1
ATOM 2513 O O . HIS A 1 322 ? 1.017 -0.264 19.749 1.00 83.81 322 HIS A O 1
ATOM 2519 N N . SER A 1 323 ? 2.412 -2.014 19.904 1.00 86.38 323 SER A N 1
ATOM 2520 C CA . SER A 1 323 ? 2.528 -2.289 18.467 1.00 86.38 323 SER A CA 1
ATOM 2521 C C . SER A 1 323 ? 1.189 -2.608 17.814 1.00 86.38 323 SER A C 1
ATOM 2523 O O . SER A 1 323 ? 0.890 -2.069 16.749 1.00 86.38 323 SER A O 1
ATOM 2525 N N . ARG A 1 324 ? 0.365 -3.452 18.447 1.00 89.31 324 ARG A N 1
ATOM 2526 C CA . ARG A 1 324 ? -0.961 -3.826 17.935 1.00 89.31 324 ARG A CA 1
ATOM 2527 C C . ARG A 1 324 ? -1.897 -2.629 17.932 1.00 89.31 324 ARG A C 1
ATOM 2529 O O . ARG A 1 324 ? -2.634 -2.446 16.968 1.00 89.31 324 ARG A O 1
ATOM 2536 N N . ARG A 1 325 ? -1.841 -1.789 18.972 1.00 91.19 325 ARG A N 1
ATOM 2537 C CA . ARG A 1 325 ? -2.621 -0.547 19.024 1.00 91.19 325 ARG A CA 1
ATOM 2538 C C . ARG A 1 325 ? -2.201 0.418 17.922 1.00 91.19 325 ARG A C 1
ATOM 2540 O O . ARG A 1 325 ? -3.075 0.958 17.252 1.00 91.19 325 ARG A O 1
ATOM 2547 N N . ASP A 1 326 ? -0.903 0.633 17.724 1.00 91.38 326 ASP A N 1
ATOM 2548 C CA . ASP A 1 326 ? -0.396 1.546 16.693 1.00 91.38 326 ASP A CA 1
ATOM 2549 C C . ASP A 1 326 ? -0.738 1.074 15.283 1.00 91.38 326 ASP A C 1
ATOM 2551 O O . ASP A 1 326 ? -1.131 1.884 14.444 1.00 91.38 326 ASP A O 1
ATOM 2555 N N . TYR A 1 327 ? -0.659 -0.237 15.039 1.00 93.56 327 TYR A N 1
ATOM 2556 C CA . TYR A 1 327 ? -1.095 -0.839 13.784 1.00 93.56 327 TYR A CA 1
ATOM 2557 C C . TYR A 1 327 ? -2.571 -0.528 13.518 1.00 93.56 327 TYR A C 1
ATOM 2559 O O . TYR A 1 327 ? -2.912 0.044 12.482 1.00 93.56 327 TYR A O 1
ATOM 2567 N N . TRP A 1 328 ? -3.440 -0.835 14.487 1.00 95.31 328 TRP A N 1
ATOM 2568 C CA . TRP A 1 328 ? -4.876 -0.589 14.380 1.00 95.31 328 TRP A CA 1
ATOM 2569 C C . TRP A 1 328 ? -5.206 0.896 14.218 1.00 95.31 328 TRP A C 1
ATOM 2571 O O . TRP A 1 328 ? -6.007 1.260 13.358 1.00 95.31 328 TRP A O 1
ATOM 2581 N N . LEU A 1 329 ? -4.556 1.770 14.985 1.00 95.25 329 LEU A N 1
ATOM 2582 C CA . LEU A 1 329 ? -4.718 3.215 14.866 1.00 95.25 329 LEU A CA 1
ATOM 2583 C C . LEU A 1 329 ? -4.374 3.713 13.458 1.00 95.25 329 LEU A C 1
ATOM 2585 O O . LEU A 1 329 ? -5.131 4.508 12.895 1.00 95.25 329 LEU A O 1
ATOM 2589 N N . ALA A 1 330 ? -3.265 3.240 12.887 1.00 95.81 330 ALA A N 1
ATOM 2590 C CA . ALA A 1 330 ? -2.804 3.654 11.570 1.00 95.81 330 ALA A CA 1
ATOM 2591 C C . ALA A 1 330 ? -3.792 3.231 10.469 1.00 95.81 330 ALA A C 1
ATOM 2593 O O . ALA A 1 330 ? -4.200 4.063 9.655 1.00 95.81 330 ALA A O 1
ATOM 2594 N N . ILE A 1 331 ? -4.253 1.973 10.478 1.00 97.44 331 ILE A N 1
ATOM 2595 C CA . ILE A 1 331 ? -5.188 1.473 9.454 1.00 97.44 331 ILE A CA 1
ATOM 2596 C C . ILE A 1 331 ? -6.594 2.086 9.585 1.00 97.44 331 ILE A C 1
ATOM 2598 O O . ILE A 1 331 ? -7.228 2.371 8.570 1.00 97.44 331 ILE A O 1
ATOM 2602 N N . ILE A 1 332 ? -7.069 2.365 10.808 1.00 98.00 332 ILE A N 1
ATOM 2603 C CA . ILE A 1 332 ? -8.337 3.084 11.034 1.00 98.00 332 ILE A CA 1
ATOM 2604 C C . ILE A 1 332 ? -8.231 4.511 10.495 1.00 98.00 332 ILE A C 1
ATOM 2606 O O . ILE A 1 332 ? -9.121 4.981 9.780 1.00 98.00 332 ILE A O 1
ATOM 2610 N N . SER A 1 333 ? -7.137 5.196 10.835 1.00 96.88 333 SER A N 1
ATOM 2611 C CA . SER A 1 333 ? -6.894 6.569 10.393 1.00 96.88 333 SER A CA 1
ATOM 2612 C C . SER A 1 333 ? -6.763 6.645 8.874 1.00 96.88 333 SER A C 1
ATOM 2614 O O . SER A 1 333 ? -7.278 7.585 8.281 1.00 96.88 333 SER A O 1
ATOM 2616 N N . GLU A 1 334 ? -6.190 5.625 8.224 1.00 97.75 334 GLU A N 1
ATOM 2617 C CA . GLU A 1 334 ? -6.049 5.596 6.762 1.00 97.75 334 GLU A CA 1
ATOM 2618 C C . GLU A 1 334 ? -7.407 5.598 6.066 1.00 97.75 334 GLU A C 1
ATOM 2620 O O . GLU A 1 334 ? -7.648 6.411 5.173 1.00 97.75 334 GLU A O 1
ATOM 2625 N N . VAL A 1 335 ? -8.322 4.731 6.511 1.00 98.00 335 VAL A N 1
ATOM 2626 C CA . VAL A 1 335 ? -9.688 4.674 5.975 1.00 98.00 335 VAL A CA 1
ATOM 2627 C C . VAL A 1 335 ? -10.417 5.995 6.227 1.00 98.00 335 VAL A C 1
ATOM 2629 O O . VAL A 1 335 ? -11.025 6.556 5.314 1.00 98.00 335 VAL A O 1
ATOM 2632 N N . LEU A 1 336 ? -10.324 6.533 7.447 1.00 97.44 336 LEU A N 1
ATOM 2633 C CA . LEU A 1 336 ? -10.957 7.804 7.798 1.00 97.44 336 LEU A CA 1
ATOM 2634 C C . LEU A 1 336 ? -10.437 8.963 6.933 1.00 97.44 336 LEU A C 1
ATOM 2636 O O . LEU A 1 336 ? -11.219 9.785 6.449 1.00 97.44 336 LEU A O 1
ATOM 2640 N N . TYR A 1 337 ? -9.122 9.049 6.742 1.00 97.00 337 TYR A N 1
ATOM 2641 C CA . TYR A 1 337 ? -8.484 10.126 5.992 1.00 97.00 337 TYR A CA 1
ATOM 2642 C C . TYR A 1 337 ? -8.742 10.013 4.492 1.00 97.00 337 TYR A C 1
ATOM 2644 O O . TYR A 1 337 ? -8.986 11.039 3.858 1.00 97.00 337 TYR A O 1
ATOM 2652 N N . ALA A 1 338 ? -8.819 8.799 3.942 1.00 97.19 338 ALA A N 1
ATOM 2653 C CA . ALA A 1 338 ? -9.238 8.574 2.562 1.00 97.19 338 ALA A CA 1
ATOM 2654 C C . ALA A 1 338 ? -10.643 9.138 2.298 1.00 97.19 338 ALA A C 1
ATOM 2656 O O . ALA A 1 338 ? -10.853 9.896 1.351 1.00 97.19 338 ALA A O 1
ATOM 2657 N N . HIS A 1 339 ? -11.607 8.842 3.176 1.00 96.81 339 HIS A N 1
ATOM 2658 C CA . HIS A 1 339 ? -12.971 9.365 3.043 1.00 96.81 339 HIS A CA 1
ATOM 2659 C C . HIS A 1 339 ? -13.051 10.878 3.267 1.00 96.81 339 HIS A C 1
ATOM 2661 O O . HIS A 1 339 ? -13.787 11.571 2.563 1.00 96.81 339 HIS A O 1
ATOM 2667 N N . ARG A 1 340 ? -12.262 11.433 4.196 1.00 96.06 340 ARG A N 1
ATOM 2668 C CA . ARG A 1 340 ? -12.138 12.893 4.354 1.00 96.06 340 ARG A CA 1
ATOM 2669 C C . ARG A 1 340 ? -11.567 13.555 3.105 1.00 96.06 340 ARG A C 1
ATOM 2671 O O . ARG A 1 340 ? -12.079 14.596 2.708 1.00 96.06 340 ARG A O 1
ATOM 2678 N N . PHE A 1 341 ? -10.550 12.962 2.487 1.00 96.50 341 PHE A N 1
ATOM 2679 C CA . PHE A 1 341 ? -9.965 13.440 1.238 1.00 96.50 341 PHE A CA 1
ATOM 2680 C C . PHE A 1 341 ? -10.999 13.435 0.106 1.00 96.50 341 PHE A C 1
ATOM 2682 O O . PHE A 1 341 ? -11.207 14.468 -0.528 1.00 96.50 341 PHE A O 1
ATOM 2689 N N . VAL A 1 342 ? -11.717 12.320 -0.076 1.00 96.38 342 VAL A N 1
ATOM 2690 C CA . VAL A 1 342 ? -12.808 12.201 -1.057 1.00 96.38 342 VAL A CA 1
ATOM 2691 C C . VAL A 1 342 ? -13.830 13.326 -0.884 1.00 96.38 342 VAL A C 1
ATOM 2693 O O . VAL A 1 342 ? -14.181 13.980 -1.861 1.00 96.38 342 VAL A O 1
ATOM 2696 N N . ARG A 1 343 ? -14.272 13.594 0.352 1.00 95.44 343 ARG A N 1
ATOM 2697 C CA . ARG A 1 343 ? -15.229 14.674 0.640 1.00 95.44 343 ARG A CA 1
ATOM 2698 C C . ARG A 1 343 ? -14.635 16.065 0.422 1.00 95.44 343 ARG A C 1
ATOM 2700 O O . ARG A 1 343 ? -15.306 16.923 -0.137 1.00 95.44 343 ARG A O 1
ATOM 2707 N N . LYS A 1 344 ? -13.389 16.294 0.853 1.00 95.12 344 LYS A N 1
ATOM 2708 C CA . LYS A 1 344 ? -12.700 17.589 0.729 1.00 95.12 344 LYS A CA 1
ATOM 2709 C C . LYS A 1 344 ? -12.593 18.037 -0.731 1.00 95.12 344 LYS A C 1
ATOM 2711 O O . LYS A 1 344 ? -12.708 19.228 -0.996 1.00 95.12 344 LYS A O 1
ATOM 2716 N N . PHE A 1 345 ? -12.378 17.095 -1.646 1.00 95.31 345 PHE A N 1
ATOM 2717 C CA . PHE A 1 345 ? -12.192 17.363 -3.074 1.00 95.31 345 PHE A CA 1
ATOM 2718 C C . PHE A 1 345 ? -13.397 16.972 -3.944 1.00 95.31 345 PHE A C 1
ATOM 2720 O O . PHE A 1 345 ? -13.262 16.930 -5.163 1.00 95.31 345 PHE A O 1
ATOM 2727 N N . ASP A 1 346 ? -14.551 16.685 -3.332 1.00 94.50 346 ASP A N 1
ATOM 2728 C CA . ASP A 1 346 ? -15.800 16.308 -4.016 1.00 94.50 346 ASP A CA 1
ATOM 2729 C C . ASP A 1 346 ? -15.625 15.182 -5.060 1.00 94.50 346 ASP A C 1
ATOM 2731 O O . ASP A 1 346 ? -16.149 15.202 -6.176 1.00 94.50 346 ASP A O 1
ATOM 2735 N N . ILE A 1 347 ? -14.828 14.171 -4.705 1.00 93.06 347 ILE A N 1
ATOM 2736 C CA . ILE A 1 347 ? -14.533 13.041 -5.586 1.00 93.06 347 ILE A CA 1
ATOM 2737 C C . ILE A 1 347 ? -15.721 12.074 -5.564 1.00 93.06 347 ILE A C 1
ATOM 2739 O O . ILE A 1 347 ? -16.151 11.605 -4.510 1.00 93.06 347 ILE A O 1
ATOM 2743 N N . SER A 1 348 ? -16.234 11.718 -6.740 1.00 89.38 348 SER A N 1
ATOM 2744 C CA . SER A 1 348 ? -17.417 10.862 -6.878 1.00 89.38 348 SER A CA 1
ATOM 2745 C C . SER A 1 348 ? -17.244 9.755 -7.927 1.00 89.38 348 SER A C 1
ATOM 2747 O O . SER A 1 348 ? -16.260 9.706 -8.673 1.00 89.38 348 SER A O 1
ATOM 2749 N N . GLY A 1 349 ? -18.196 8.814 -7.948 1.00 87.31 349 GLY A N 1
ATOM 2750 C CA . GLY A 1 349 ? -18.227 7.688 -8.885 1.00 87.31 349 GLY A CA 1
ATOM 2751 C C . GLY A 1 349 ? -16.985 6.794 -8.810 1.00 87.31 349 GLY A C 1
ATOM 2752 O O . GLY A 1 349 ? -16.440 6.553 -7.738 1.00 87.31 349 GLY A O 1
ATOM 2753 N N . VAL A 1 350 ? -16.505 6.344 -9.972 1.00 81.00 350 VAL A N 1
ATOM 2754 C CA . VAL A 1 350 ? -15.356 5.424 -10.097 1.00 81.00 350 VAL A CA 1
ATOM 2755 C C . VAL A 1 350 ? -14.094 5.965 -9.417 1.00 81.00 350 VAL A C 1
ATOM 2757 O O . VAL A 1 350 ? -13.329 5.204 -8.833 1.00 81.00 350 VAL A O 1
ATOM 2760 N N . ASN A 1 351 ? -13.881 7.282 -9.447 1.00 84.38 351 ASN A N 1
ATOM 2761 C CA . ASN A 1 351 ? -12.701 7.884 -8.832 1.00 84.38 351 ASN A CA 1
ATOM 2762 C C . ASN A 1 351 ? -12.738 7.800 -7.305 1.00 84.38 351 ASN A C 1
ATOM 2764 O O . ASN A 1 351 ? -11.689 7.671 -6.674 1.00 84.38 351 ASN A O 1
ATOM 2768 N N . LYS A 1 352 ? -13.934 7.862 -6.707 1.00 90.31 352 LYS A N 1
ATOM 2769 C CA . LYS A 1 352 ? -14.106 7.647 -5.268 1.00 90.31 352 LYS A CA 1
ATOM 2770 C C . LYS A 1 352 ? -13.719 6.214 -4.915 1.00 90.31 352 LYS A C 1
ATOM 2772 O O . LYS A 1 352 ? -12.934 6.015 -3.992 1.00 90.31 352 LYS A O 1
ATOM 2777 N N . ASP A 1 353 ? -14.198 5.242 -5.687 1.00 85.12 353 ASP A N 1
ATOM 2778 C CA . ASP A 1 353 ? -13.886 3.828 -5.464 1.00 85.12 353 ASP A CA 1
ATOM 2779 C C . ASP A 1 353 ? -12.386 3.538 -5.627 1.00 85.12 353 ASP A C 1
ATOM 2781 O O . ASP A 1 353 ? -11.808 2.831 -4.803 1.00 85.12 353 ASP A O 1
ATOM 2785 N N . GLU A 1 354 ? -11.730 4.128 -6.634 1.00 84.00 354 GLU A N 1
ATOM 2786 C CA . GLU A 1 354 ? -10.276 4.034 -6.842 1.00 84.00 354 GLU A CA 1
ATOM 2787 C C . GLU A 1 354 ? -9.492 4.650 -5.673 1.00 84.00 354 GLU A C 1
ATOM 2789 O O . GLU A 1 354 ? -8.508 4.078 -5.206 1.00 84.00 354 GLU A O 1
ATOM 2794 N N . THR A 1 355 ? -9.952 5.791 -5.158 1.00 91.56 355 THR A N 1
ATOM 2795 C CA . THR A 1 355 ? -9.325 6.483 -4.023 1.00 91.56 355 THR A CA 1
ATOM 2796 C C . THR A 1 355 ? -9.432 5.667 -2.733 1.00 91.56 355 THR A C 1
ATOM 2798 O O . THR A 1 355 ? -8.445 5.512 -2.014 1.00 91.56 355 THR A O 1
ATOM 2801 N N . ILE A 1 356 ? -10.601 5.083 -2.456 1.00 93.06 356 ILE A N 1
ATOM 2802 C CA . ILE A 1 356 ? -10.800 4.183 -1.309 1.00 93.06 356 ILE A CA 1
ATOM 2803 C C . ILE A 1 356 ? -9.963 2.907 -1.484 1.00 93.06 356 ILE A C 1
ATOM 2805 O O . ILE A 1 356 ? -9.357 2.414 -0.532 1.00 93.06 356 ILE A O 1
ATOM 2809 N N . LEU A 1 357 ? -9.865 2.385 -2.710 1.00 90.81 357 LEU A N 1
ATOM 2810 C CA . LEU A 1 357 ? -9.032 1.225 -3.005 1.00 90.81 357 LEU A CA 1
ATOM 2811 C C . LEU A 1 357 ? -7.539 1.514 -2.795 1.00 90.81 357 LEU A C 1
ATOM 2813 O O . LEU A 1 357 ? -6.832 0.632 -2.319 1.00 90.81 357 LEU A O 1
ATOM 2817 N N . LYS A 1 358 ? -7.047 2.728 -3.081 1.00 92.50 358 LYS A N 1
ATOM 2818 C CA . LYS A 1 358 ? -5.659 3.118 -2.768 1.00 92.50 358 LYS A CA 1
ATOM 2819 C C . LYS A 1 358 ? -5.347 2.972 -1.275 1.00 92.50 358 LYS A C 1
ATOM 2821 O O . LYS A 1 358 ? -4.316 2.391 -0.939 1.00 92.50 358 LYS A O 1
ATOM 2826 N N . ALA A 1 359 ? -6.255 3.409 -0.398 1.00 96.44 359 ALA A N 1
ATOM 2827 C CA . ALA A 1 359 ? -6.130 3.208 1.049 1.00 96.44 359 ALA A CA 1
ATOM 2828 C C . ALA A 1 359 ? -6.106 1.716 1.420 1.00 96.44 359 ALA A C 1
ATOM 2830 O O . ALA A 1 359 ? -5.218 1.262 2.142 1.00 96.44 359 ALA A O 1
ATOM 2831 N N . ALA A 1 360 ? -7.034 0.928 0.864 1.00 96.31 360 ALA A N 1
ATOM 2832 C CA . ALA A 1 360 ? -7.072 -0.517 1.083 1.00 96.31 360 ALA A CA 1
ATOM 2833 C C . ALA A 1 360 ? -5.767 -1.203 0.637 1.00 96.31 360 ALA A C 1
ATOM 2835 O O . ALA A 1 360 ? -5.206 -1.999 1.383 1.00 96.31 360 ALA A O 1
ATOM 2836 N N . LEU A 1 361 ? -5.236 -0.861 -0.542 1.00 94.94 361 LEU A N 1
ATOM 2837 C CA . LEU A 1 361 ? -3.964 -1.387 -1.041 1.00 94.94 361 LEU A CA 1
ATOM 2838 C C . LEU A 1 361 ? -2.790 -1.013 -0.128 1.00 94.94 361 LEU A C 1
ATOM 2840 O O . LEU A 1 361 ? -1.931 -1.858 0.105 1.00 94.94 361 LEU A O 1
ATOM 2844 N N . GLY A 1 362 ? -2.768 0.203 0.428 1.00 95.75 362 GLY A N 1
ATOM 2845 C CA . GLY A 1 362 ? -1.794 0.598 1.452 1.00 95.75 362 GLY A CA 1
ATOM 2846 C C . GLY A 1 362 ? -1.808 -0.345 2.658 1.00 95.75 362 GLY A C 1
ATOM 2847 O O . GLY A 1 362 ? -0.760 -0.856 3.054 1.00 95.75 362 GLY A O 1
ATOM 2848 N N . ILE A 1 363 ? -3.000 -0.665 3.168 1.00 97.38 363 ILE A N 1
ATOM 2849 C CA . ILE A 1 363 ? -3.186 -1.602 4.288 1.00 97.38 363 ILE A CA 1
ATOM 2850 C C . ILE A 1 363 ? -2.726 -3.020 3.917 1.00 97.38 363 ILE A C 1
ATOM 2852 O O . ILE A 1 363 ? -2.031 -3.657 4.704 1.00 97.38 363 ILE A O 1
ATOM 2856 N N . LEU A 1 364 ? -3.029 -3.514 2.710 1.00 96.69 364 LEU A N 1
ATOM 2857 C CA . LEU A 1 364 ? -2.573 -4.845 2.272 1.00 96.69 364 LEU A CA 1
ATOM 2858 C C . LEU A 1 364 ? -1.047 -4.936 2.141 1.00 96.69 364 LEU A C 1
ATOM 2860 O O . LEU A 1 364 ? -0.454 -5.960 2.484 1.00 96.69 364 LEU A O 1
ATOM 2864 N N . ARG A 1 365 ? -0.391 -3.874 1.657 1.00 96.06 365 ARG A N 1
ATOM 2865 C CA . ARG A 1 365 ? 1.078 -3.814 1.614 1.00 96.06 365 ARG A CA 1
ATOM 2866 C C . ARG A 1 365 ? 1.667 -3.794 3.014 1.00 96.06 365 ARG A C 1
ATOM 2868 O O . ARG A 1 365 ? 2.667 -4.468 3.243 1.00 96.06 365 ARG A O 1
ATOM 2875 N N . LEU A 1 366 ? 1.034 -3.072 3.935 1.00 95.12 366 LEU A N 1
ATOM 2876 C CA . LEU A 1 366 ? 1.450 -3.057 5.328 1.00 95.12 366 LEU A CA 1
ATOM 2877 C C . LEU A 1 366 ? 1.317 -4.445 5.969 1.00 95.12 366 LEU A C 1
ATOM 2879 O O . LEU A 1 366 ? 2.275 -4.934 6.556 1.00 95.12 366 LEU A O 1
ATOM 2883 N N . GLN A 1 367 ? 0.191 -5.132 5.759 1.00 94.62 367 GLN A N 1
ATOM 2884 C CA . GLN A 1 367 ? 0.016 -6.523 6.182 1.00 94.62 367 GLN A CA 1
ATOM 2885 C C . GLN A 1 367 ? 1.111 -7.437 5.626 1.00 94.62 367 GLN A C 1
ATOM 2887 O O . GLN A 1 367 ? 1.616 -8.280 6.356 1.00 94.62 367 GLN A O 1
ATOM 2892 N N . ALA A 1 368 ? 1.497 -7.284 4.356 1.00 95.06 368 ALA A N 1
ATOM 2893 C CA . ALA A 1 368 ? 2.563 -8.088 3.761 1.00 95.06 368 ALA A CA 1
ATOM 2894 C C . ALA A 1 368 ? 3.924 -7.848 4.436 1.00 95.06 368 ALA A C 1
ATOM 2896 O O . ALA A 1 368 ? 4.675 -8.797 4.652 1.00 95.06 368 ALA A O 1
ATOM 2897 N N . ILE A 1 369 ? 4.224 -6.598 4.797 1.00 93.12 369 ILE A N 1
ATOM 2898 C CA . ILE A 1 369 ? 5.458 -6.210 5.495 1.00 93.12 369 ILE A CA 1
ATOM 2899 C C . ILE A 1 369 ? 5.514 -6.808 6.901 1.00 93.12 369 ILE A C 1
ATOM 2901 O O . ILE A 1 369 ? 6.549 -7.360 7.269 1.00 93.12 369 ILE A O 1
ATOM 2905 N N . GLU A 1 370 ? 4.404 -6.796 7.645 1.00 90.38 370 GLU A N 1
ATOM 2906 C CA . GLU A 1 370 ? 4.336 -7.400 8.987 1.00 90.38 370 GLU A CA 1
ATOM 2907 C C . GLU A 1 370 ? 4.742 -8.880 8.982 1.00 90.38 370 GLU A C 1
ATOM 2909 O O . GLU A 1 370 ? 5.349 -9.385 9.924 1.00 90.38 370 GLU A O 1
ATOM 2914 N N . GLN A 1 371 ? 4.465 -9.587 7.886 1.00 90.94 371 GLN A N 1
ATOM 2915 C CA . GLN A 1 371 ? 4.785 -11.010 7.732 1.00 90.94 371 GLN A CA 1
ATOM 2916 C C . GLN A 1 371 ? 6.257 -11.258 7.372 1.00 90.94 371 GLN A C 1
ATOM 2918 O O . GLN A 1 371 ? 6.740 -12.392 7.437 1.00 90.94 371 GLN A O 1
ATOM 2923 N N . LEU A 1 372 ? 7.000 -10.211 7.002 1.00 89.44 372 LEU A N 1
ATOM 2924 C CA . LEU A 1 372 ? 8.438 -10.306 6.772 1.00 89.44 372 LEU A CA 1
ATOM 2925 C C . LEU A 1 372 ? 9.215 -10.396 8.088 1.00 89.44 372 LEU A C 1
ATOM 2927 O O . LEU A 1 372 ? 10.277 -11.023 8.084 1.00 89.44 372 LEU A O 1
ATOM 2931 N N . GLY A 1 373 ? 8.657 -9.872 9.188 1.00 82.31 373 GLY A N 1
ATOM 2932 C CA . GLY A 1 373 ? 9.222 -9.980 10.535 1.00 82.31 373 GLY A CA 1
ATOM 2933 C C . GLY A 1 373 ? 10.492 -9.152 10.733 1.00 82.31 373 GLY A C 1
ATOM 2934 O O . GLY A 1 373 ? 11.425 -9.612 11.390 1.00 82.31 373 GLY A O 1
ATOM 2935 N N . PHE A 1 374 ? 10.569 -7.966 10.122 1.00 81.62 374 PHE A N 1
ATOM 2936 C CA . PHE A 1 374 ? 11.717 -7.081 10.304 1.00 81.62 374 PHE A CA 1
ATOM 2937 C C . PHE A 1 374 ? 11.793 -6.554 11.751 1.00 81.62 374 PHE A C 1
ATOM 2939 O O . PHE A 1 374 ? 10.764 -6.246 12.343 1.00 81.62 374 PHE A O 1
ATOM 2946 N N . PRO A 1 375 ? 13.000 -6.411 12.331 1.00 64.88 375 PRO A N 1
ATOM 2947 C CA . PRO A 1 375 ? 13.186 -5.997 13.727 1.00 64.88 375 PRO A CA 1
ATOM 2948 C C . PRO A 1 375 ? 13.054 -4.478 13.963 1.00 64.88 375 PRO A C 1
ATOM 2950 O O . PRO A 1 375 ? 13.274 -4.008 15.077 1.00 64.88 375 PRO A O 1
ATOM 2953 N N . VAL A 1 376 ? 12.769 -3.690 12.923 1.00 56.56 376 VAL A N 1
ATOM 2954 C CA . VAL A 1 376 ? 12.763 -2.219 12.975 1.00 56.56 376 VAL A CA 1
ATOM 2955 C C . VAL A 1 376 ? 11.413 -1.720 13.512 1.00 56.56 376 VAL A C 1
ATOM 2957 O O . VAL A 1 376 ? 10.387 -2.267 13.117 1.00 56.56 376 VAL A O 1
ATOM 2960 N N . PRO A 1 377 ? 11.367 -0.678 14.371 1.00 57.34 377 PRO A N 1
ATOM 2961 C CA . PRO A 1 377 ? 10.106 -0.116 14.847 1.00 57.34 377 PRO A CA 1
ATOM 2962 C C . PRO A 1 377 ? 9.226 0.320 13.673 1.00 57.34 377 PRO A C 1
ATOM 2964 O O . PRO A 1 377 ? 9.596 1.207 12.898 1.00 57.34 377 PRO A O 1
ATOM 2967 N N . ASN A 1 378 ? 8.058 -0.300 13.547 1.00 60.69 378 ASN A N 1
ATOM 2968 C CA . ASN A 1 378 ? 7.145 -0.031 12.450 1.00 60.69 378 ASN A CA 1
ATOM 2969 C C . ASN A 1 378 ? 6.537 1.369 12.576 1.00 60.69 378 ASN A C 1
ATOM 2971 O O . ASN A 1 378 ? 5.636 1.613 13.376 1.00 60.69 378 ASN A O 1
ATOM 2975 N N . ARG A 1 379 ? 6.982 2.298 11.728 1.00 74.50 379 ARG A N 1
ATOM 2976 C CA . ARG A 1 379 ? 6.265 3.554 11.479 1.00 74.50 379 ARG A CA 1
ATOM 2977 C C . ARG A 1 379 ? 5.098 3.269 10.527 1.00 74.50 379 ARG A C 1
ATOM 2979 O O . ARG A 1 379 ? 5.148 3.676 9.376 1.00 74.50 379 ARG A O 1
ATOM 2986 N N . TYR A 1 380 ? 4.069 2.546 10.981 1.00 89.75 380 TYR A N 1
ATOM 2987 C CA . TYR A 1 380 ? 2.937 2.105 10.140 1.00 89.75 380 TYR A CA 1
ATOM 2988 C C . TYR A 1 380 ? 2.365 3.224 9.262 1.00 89.75 380 TYR A C 1
ATOM 2990 O O . TYR A 1 380 ? 2.109 3.052 8.074 1.00 89.75 380 TYR A O 1
ATOM 2998 N N . GLU A 1 381 ? 2.235 4.402 9.859 1.00 90.06 381 GLU A N 1
ATOM 2999 C CA . GLU A 1 381 ? 1.690 5.613 9.256 1.00 90.06 381 GLU A CA 1
ATOM 3000 C C . GLU A 1 381 ? 2.496 6.096 8.044 1.00 90.06 381 GLU A C 1
ATOM 3002 O O . GLU A 1 381 ? 1.924 6.713 7.154 1.00 90.06 381 GLU A O 1
ATOM 3007 N N . SER A 1 382 ? 3.801 5.804 7.966 1.00 90.62 382 SER A N 1
ATOM 3008 C CA . SER A 1 382 ? 4.633 6.217 6.831 1.00 90.62 382 SER A CA 1
ATOM 3009 C C . SER A 1 382 ? 4.417 5.356 5.582 1.00 90.62 382 SER A C 1
ATOM 3011 O O . SER A 1 382 ? 4.763 5.772 4.475 1.00 90.62 382 SER A O 1
ATOM 3013 N N . LEU A 1 383 ? 3.830 4.168 5.738 1.00 92.94 383 LEU A N 1
ATOM 3014 C CA . LEU A 1 383 ? 3.516 3.239 4.648 1.00 92.94 383 LEU A CA 1
ATOM 3015 C C . LEU A 1 383 ? 2.084 3.411 4.117 1.00 92.94 383 LEU A C 1
ATOM 3017 O O . LEU A 1 383 ? 1.726 2.821 3.093 1.00 92.94 383 LEU A O 1
ATOM 3021 N N . LEU A 1 384 ? 1.286 4.238 4.791 1.00 95.94 384 LEU A N 1
ATOM 3022 C CA . LEU A 1 384 ? -0.113 4.518 4.499 1.00 95.94 384 LEU A CA 1
ATOM 3023 C C . LEU A 1 384 ? -0.225 5.948 3.951 1.00 95.94 384 LEU A C 1
ATOM 3025 O O . LEU A 1 384 ? 0.197 6.903 4.597 1.00 95.94 384 LEU A O 1
ATOM 3029 N N . MET A 1 385 ? -0.721 6.093 2.722 1.00 95.12 385 MET A N 1
ATOM 3030 C CA . MET A 1 385 ? -0.601 7.332 1.944 1.00 95.12 385 MET A CA 1
ATOM 3031 C C . MET A 1 385 ? -1.300 8.507 2.629 1.00 95.12 385 MET A C 1
ATOM 3033 O O . MET A 1 385 ? -0.709 9.578 2.765 1.00 95.12 385 MET A O 1
ATOM 3037 N N . PHE A 1 386 ? -2.547 8.319 3.060 1.00 96.38 386 PHE A N 1
ATOM 3038 C CA . PHE A 1 386 ? -3.322 9.413 3.637 1.00 96.38 386 PHE A CA 1
ATOM 3039 C C . PHE A 1 386 ? -2.821 9.789 5.036 1.00 96.38 386 PHE A C 1
ATOM 3041 O O . PHE A 1 386 ? -2.792 10.973 5.365 1.00 96.38 386 PHE A O 1
ATOM 3048 N N . ASN A 1 387 ? -2.362 8.819 5.833 1.00 94.31 387 ASN A N 1
ATOM 3049 C CA . ASN A 1 387 ? -1.675 9.091 7.101 1.00 94.31 387 ASN A CA 1
ATOM 3050 C C . ASN A 1 387 ? -0.364 9.849 6.903 1.00 94.31 387 ASN A C 1
ATOM 3052 O O . ASN A 1 387 ? -0.103 10.815 7.619 1.00 94.31 387 ASN A O 1
ATOM 3056 N N . LEU A 1 388 ? 0.465 9.417 5.948 1.00 92.81 388 LEU A N 1
ATOM 3057 C CA . LEU A 1 388 ? 1.744 10.056 5.666 1.00 92.81 388 LEU A CA 1
ATOM 3058 C C . LEU A 1 388 ? 1.527 11.527 5.301 1.00 92.81 388 LEU A C 1
ATOM 3060 O O . LEU A 1 388 ? 2.158 12.398 5.895 1.00 92.81 388 LEU A O 1
ATOM 3064 N N . CYS A 1 389 ? 0.595 11.809 4.386 1.00 92.94 389 CYS A N 1
ATOM 3065 C CA . CYS A 1 389 ? 0.269 13.172 3.965 1.00 92.94 389 CYS A CA 1
ATOM 3066 C C . CYS A 1 389 ? -0.288 14.058 5.091 1.00 92.94 389 CYS A C 1
ATOM 3068 O O . CYS A 1 389 ? -0.115 15.270 5.036 1.00 92.94 389 CYS A O 1
ATOM 3070 N N . ASP A 1 390 ? -0.934 13.491 6.111 1.00 88.50 390 ASP A N 1
ATOM 3071 C CA . ASP A 1 390 ? -1.404 14.255 7.278 1.00 88.50 390 ASP A CA 1
ATOM 3072 C C . ASP A 1 390 ? -0.245 14.670 8.207 1.00 88.50 390 ASP A C 1
ATOM 3074 O O . ASP A 1 390 ? -0.340 15.658 8.932 1.00 88.50 390 ASP A O 1
ATOM 3078 N N . LYS A 1 391 ? 0.873 13.931 8.179 1.00 82.19 391 LYS A N 1
ATOM 3079 C CA . LYS A 1 391 ? 1.997 14.094 9.119 1.00 82.19 391 LYS A CA 1
ATOM 3080 C C . LYS A 1 391 ? 3.203 14.826 8.544 1.00 82.19 391 LYS A C 1
ATOM 3082 O O . LYS A 1 391 ? 3.971 15.408 9.311 1.00 82.19 391 LYS A O 1
ATOM 3087 N N . VAL A 1 392 ? 3.410 14.777 7.229 1.00 83.81 392 VAL A N 1
ATOM 3088 C CA . VAL A 1 392 ? 4.579 15.398 6.588 1.00 83.81 392 VAL A CA 1
ATOM 3089 C C . VAL A 1 392 ? 4.303 16.843 6.154 1.00 83.81 392 VAL A C 1
ATOM 3091 O O . VAL A 1 392 ? 3.224 17.147 5.642 1.00 83.81 392 VAL A O 1
ATOM 3094 N N . PRO A 1 393 ? 5.282 17.757 6.288 1.00 81.75 393 PRO A N 1
ATOM 3095 C CA . PRO A 1 393 ? 5.178 19.104 5.747 1.00 81.75 393 PRO A CA 1
ATOM 3096 C C . PRO A 1 393 ? 5.069 19.050 4.215 1.00 81.75 393 PRO A C 1
ATOM 3098 O O . PRO A 1 393 ? 5.887 18.424 3.536 1.00 81.75 393 PRO A O 1
ATOM 3101 N N . GLY A 1 394 ? 4.059 19.722 3.662 1.00 84.69 394 GLY A N 1
ATOM 3102 C CA . GLY A 1 394 ? 3.737 19.675 2.232 1.00 84.69 394 GLY A CA 1
ATOM 3103 C C . GLY A 1 394 ? 2.888 18.470 1.815 1.00 84.69 394 GLY A C 1
ATOM 3104 O O . GLY A 1 394 ? 2.663 18.269 0.623 1.00 84.69 394 GLY A O 1
ATOM 3105 N N . GLY A 1 395 ? 2.411 17.656 2.762 1.00 89.94 395 GLY A N 1
ATOM 3106 C CA . GLY A 1 395 ? 1.495 16.559 2.457 1.00 89.94 395 GLY A CA 1
ATOM 3107 C C . GLY A 1 395 ? 0.135 17.032 1.929 1.00 89.94 395 GLY A C 1
ATOM 3108 O O . GLY A 1 395 ? -0.465 16.363 1.089 1.00 89.94 395 GLY A O 1
ATOM 3109 N N . ASP A 1 396 ? -0.306 18.229 2.313 1.00 90.50 396 ASP A N 1
ATOM 3110 C CA . ASP A 1 396 ? -1.439 18.937 1.714 1.00 90.50 396 ASP A CA 1
ATOM 3111 C C . ASP A 1 396 ? -1.238 19.194 0.213 1.00 90.50 396 ASP A C 1
ATOM 3113 O O . ASP A 1 396 ? -2.125 18.880 -0.580 1.00 90.50 396 ASP A O 1
ATOM 3117 N N . PHE A 1 397 ? -0.052 19.656 -0.188 1.00 91.31 397 PHE A N 1
ATOM 3118 C CA . PHE A 1 397 ? 0.305 19.863 -1.592 1.00 91.31 397 PHE A CA 1
ATOM 3119 C C . PHE A 1 397 ? 0.336 18.550 -2.392 1.00 91.31 397 PHE A C 1
ATOM 3121 O O . PHE A 1 397 ? -0.093 18.513 -3.550 1.00 91.31 397 PHE A O 1
ATOM 3128 N N . ILE A 1 398 ? 0.790 17.448 -1.778 1.00 93.88 398 ILE A N 1
ATOM 3129 C CA . ILE A 1 398 ? 0.711 16.108 -2.386 1.00 93.88 398 ILE A CA 1
ATOM 3130 C C . ILE A 1 398 ? -0.756 15.738 -2.647 1.00 93.88 398 ILE A C 1
ATOM 3132 O O . ILE A 1 398 ? -1.098 15.344 -3.764 1.00 93.88 398 ILE A O 1
ATOM 3136 N N . LEU A 1 399 ? -1.635 15.902 -1.651 1.00 94.62 399 LEU A N 1
ATOM 3137 C CA . LEU A 1 399 ? -3.062 15.591 -1.780 1.00 94.62 399 LEU A CA 1
ATOM 3138 C C . LEU A 1 399 ? -3.759 16.484 -2.817 1.00 94.62 399 LEU A C 1
ATOM 3140 O O . LEU A 1 399 ? -4.546 15.986 -3.617 1.00 94.62 399 LEU A O 1
ATOM 3144 N N . GLU A 1 400 ? -3.451 17.779 -2.866 1.00 93.75 400 GLU A N 1
ATOM 3145 C CA . GLU A 1 400 ? -3.980 18.697 -3.884 1.00 93.75 400 GLU A CA 1
ATOM 3146 C C . GLU A 1 400 ? -3.523 18.323 -5.300 1.00 93.75 400 GLU A C 1
ATOM 3148 O O . GLU A 1 400 ? -4.319 18.345 -6.246 1.00 93.75 400 GLU A O 1
ATOM 3153 N N . THR A 1 401 ? -2.260 17.914 -5.450 1.00 93.12 401 THR A N 1
ATOM 3154 C CA . THR A 1 401 ? -1.717 17.426 -6.726 1.00 93.12 401 THR A CA 1
ATOM 3155 C C . THR A 1 401 ? -2.406 16.130 -7.154 1.00 93.12 401 THR A C 1
ATOM 3157 O O . THR A 1 401 ? -2.776 15.987 -8.323 1.00 93.12 401 THR A O 1
ATOM 3160 N N . LEU A 1 402 ? -2.641 15.206 -6.215 1.00 92.06 402 LEU A N 1
ATOM 3161 C CA . LEU A 1 402 ? -3.386 13.970 -6.459 1.00 92.06 402 LEU A CA 1
ATOM 3162 C C . LEU A 1 402 ? -4.831 14.264 -6.884 1.00 92.06 402 LEU A C 1
ATOM 3164 O O . LEU A 1 402 ? -5.291 13.728 -7.891 1.00 92.06 402 LEU A O 1
ATOM 3168 N N . ALA A 1 403 ? -5.533 15.142 -6.167 1.00 92.62 403 ALA A N 1
ATOM 3169 C CA . ALA A 1 403 ? -6.899 15.539 -6.499 1.00 92.62 403 ALA A CA 1
ATOM 3170 C C . ALA A 1 403 ? -6.977 16.183 -7.891 1.00 92.62 403 ALA A C 1
ATOM 3172 O O . ALA A 1 403 ? -7.826 15.816 -8.702 1.00 92.62 403 ALA A O 1
ATOM 3173 N N . SER A 1 404 ? -6.032 17.067 -8.217 1.00 89.88 404 SER A N 1
ATOM 3174 C CA . SER A 1 404 ? -5.936 17.692 -9.541 1.00 89.88 404 SER A CA 1
ATOM 3175 C C . SER A 1 404 ? -5.713 16.659 -10.653 1.00 89.88 404 SER A C 1
ATOM 3177 O O . SER A 1 404 ? -6.339 16.745 -11.710 1.00 89.88 404 SER A O 1
ATOM 3179 N N . ALA A 1 405 ? -4.872 15.646 -10.408 1.00 85.12 405 ALA A N 1
ATOM 3180 C CA . ALA A 1 405 ? -4.633 14.543 -11.340 1.00 85.12 405 ALA A CA 1
ATOM 3181 C C . ALA A 1 405 ? -5.840 13.593 -11.486 1.00 85.12 405 ALA A C 1
ATOM 3183 O O . ALA A 1 405 ? -6.009 12.944 -12.519 1.00 85.12 405 ALA A O 1
ATOM 3184 N N . ILE A 1 406 ? -6.688 13.474 -10.463 1.00 84.38 406 ILE A N 1
ATOM 3185 C CA . ILE A 1 406 ? -7.964 12.750 -10.550 1.00 84.38 406 ILE A CA 1
ATOM 3186 C C . ILE A 1 406 ? -8.960 13.547 -11.405 1.00 84.38 406 ILE A C 1
ATOM 3188 O O . ILE A 1 406 ? -9.597 12.982 -12.297 1.00 84.38 406 ILE A O 1
ATOM 3192 N N . SER A 1 407 ? -9.059 14.859 -11.185 1.00 82.88 407 SER A N 1
ATOM 3193 C CA . SER A 1 407 ? -9.970 15.738 -11.925 1.00 82.88 407 SER A CA 1
ATOM 3194 C C . SER A 1 407 ? -9.608 15.849 -13.408 1.00 82.88 407 SER A C 1
ATOM 3196 O O . SER A 1 407 ? -10.495 15.756 -14.258 1.00 82.88 407 SER A O 1
ATOM 3198 N N . SER A 1 408 ? -8.324 15.954 -13.765 1.00 73.50 408 SER A N 1
ATOM 3199 C CA . SER A 1 408 ? -7.909 16.006 -15.177 1.00 73.50 408 SER A CA 1
ATOM 3200 C C . SER A 1 408 ? -8.331 14.751 -15.954 1.00 73.50 408 SER A C 1
ATOM 3202 O O . SER A 1 408 ? -8.912 14.863 -17.032 1.00 73.50 408 SER A O 1
ATOM 3204 N N . ARG A 1 409 ? -8.181 13.561 -15.351 1.00 67.75 409 ARG A N 1
ATOM 3205 C CA . ARG A 1 409 ? -8.627 12.278 -15.928 1.00 67.75 409 ARG A CA 1
ATOM 3206 C C . ARG A 1 409 ? -10.135 12.221 -16.200 1.00 67.75 409 ARG A C 1
ATOM 3208 O O . ARG A 1 409 ? -10.572 11.486 -17.085 1.00 67.75 409 ARG A O 1
ATOM 3215 N N . THR A 1 410 ? -10.951 12.964 -15.447 1.00 58.69 410 THR A N 1
ATOM 3216 C CA . THR A 1 410 ? -12.406 13.030 -15.691 1.00 58.69 410 THR A CA 1
ATOM 3217 C C . THR A 1 410 ? -12.783 13.927 -16.857 1.00 58.69 410 THR A C 1
ATOM 3219 O O . THR A 1 410 ? -13.704 13.584 -17.595 1.00 58.69 410 THR A O 1
ATOM 3222 N N . SER A 1 411 ? -12.058 15.029 -17.058 1.00 52.06 411 SER A N 1
ATOM 3223 C CA . SER A 1 411 ? -12.322 15.974 -18.147 1.00 52.06 411 SER A CA 1
ATOM 3224 C C . SER A 1 411 ? -12.024 15.369 -19.522 1.00 52.06 411 SER A C 1
ATOM 3226 O O . SER A 1 411 ? -12.723 15.661 -20.487 1.00 52.06 411 SER A O 1
ATOM 3228 N N . ASP A 1 412 ? -11.032 14.485 -19.624 1.00 49.53 412 ASP A N 1
ATOM 3229 C CA . ASP A 1 412 ? -10.700 13.822 -20.893 1.00 49.53 412 ASP A CA 1
ATOM 3230 C C . ASP A 1 412 ? -11.753 12.779 -21.312 1.00 49.53 412 ASP A C 1
ATOM 3232 O O . ASP A 1 412 ? -11.927 12.498 -22.499 1.00 49.53 412 ASP A O 1
ATOM 3236 N N . ARG A 1 413 ? -12.518 12.234 -20.353 1.00 47.03 413 ARG A N 1
ATOM 3237 C CA . ARG A 1 413 ? -13.581 11.244 -20.608 1.00 47.03 413 ARG A CA 1
ATOM 3238 C C . ARG A 1 413 ? -14.848 11.837 -21.227 1.00 47.03 413 ARG A C 1
ATOM 3240 O O . ARG A 1 413 ? -15.583 11.096 -21.875 1.00 47.03 413 ARG A O 1
ATOM 3247 N N . SER A 1 414 ? -15.134 13.125 -21.034 1.00 39.94 414 SER A N 1
ATOM 3248 C CA . SER A 1 414 ? -16.372 13.750 -21.529 1.00 39.94 414 SER A CA 1
ATOM 3249 C C . SER A 1 414 ? -16.304 14.190 -22.998 1.00 39.94 414 SER A C 1
ATOM 3251 O O . SER A 1 414 ? -17.346 14.426 -23.604 1.00 39.94 414 SER A O 1
ATOM 3253 N N . ASN A 1 415 ? -15.110 14.242 -23.600 1.00 33.53 415 ASN A N 1
ATOM 3254 C CA . ASN A 1 415 ? -14.890 14.782 -24.949 1.00 33.53 415 ASN A CA 1
ATOM 3255 C C . ASN A 1 415 ? -14.857 13.726 -26.078 1.00 33.53 415 ASN A C 1
ATOM 3257 O O . ASN A 1 415 ? -14.567 14.073 -27.222 1.00 33.53 415 ASN A O 1
ATOM 3261 N N . GLN A 1 416 ? -15.139 12.446 -25.798 1.00 33.34 416 GLN A N 1
ATOM 3262 C CA . GLN A 1 416 ? -15.135 11.369 -26.805 1.00 33.34 416 GLN A CA 1
ATOM 3263 C C . GLN A 1 416 ? -16.304 10.381 -26.599 1.00 33.34 416 GLN A C 1
ATOM 3265 O O . GLN A 1 416 ? -16.199 9.457 -25.787 1.00 33.34 416 GLN A O 1
ATOM 3270 N N . PRO A 1 417 ? -17.421 10.514 -27.340 1.00 28.75 417 PRO A N 1
ATOM 3271 C CA . PRO A 1 417 ? -18.487 9.521 -27.346 1.00 28.75 417 PRO A CA 1
ATOM 3272 C C . PRO A 1 417 ? -18.116 8.393 -28.322 1.00 28.75 417 PRO A C 1
ATOM 3274 O O . PRO A 1 417 ? -18.232 8.548 -29.533 1.00 28.75 417 PRO A O 1
ATOM 3277 N N . GLY A 1 418 ? -17.643 7.253 -27.809 1.00 31.73 418 GLY A N 1
ATOM 3278 C CA . GLY A 1 418 ? -17.398 6.070 -28.652 1.00 31.73 418 GLY A CA 1
ATOM 3279 C C . GLY A 1 418 ? -16.397 5.042 -28.127 1.00 31.73 418 GLY A C 1
ATOM 3280 O O . GLY A 1 418 ? -16.459 3.887 -28.533 1.00 31.73 418 GLY A O 1
ATOM 3281 N N . THR A 1 419 ? -15.536 5.401 -27.171 1.00 30.00 419 THR A N 1
ATOM 3282 C CA . THR A 1 419 ? -14.567 4.464 -26.565 1.00 30.00 419 THR A CA 1
ATOM 3283 C C . THR A 1 419 ? -14.936 4.205 -25.106 1.00 30.00 419 THR A C 1
ATOM 3285 O O . THR A 1 419 ? -14.194 4.490 -24.166 1.00 30.00 419 THR A O 1
ATOM 3288 N N . SER A 1 420 ? -16.155 3.707 -24.890 1.00 33.69 420 SER A N 1
ATOM 3289 C CA . SER A 1 420 ? -16.662 3.393 -23.555 1.00 33.69 420 SER A CA 1
ATOM 3290 C C . SER A 1 420 ? -16.148 2.029 -23.084 1.00 33.69 420 SER A C 1
ATOM 3292 O O . SER A 1 420 ? -16.729 1.007 -23.447 1.00 33.69 420 SER A O 1
ATOM 3294 N N . ARG A 1 421 ? -15.085 2.006 -22.265 1.00 33.12 421 ARG A N 1
ATOM 3295 C CA . ARG A 1 421 ? -14.892 1.037 -21.150 1.00 33.12 421 ARG A CA 1
ATOM 3296 C C . ARG A 1 421 ? -13.569 1.192 -20.385 1.00 33.12 421 ARG A C 1
ATOM 3298 O O . ARG A 1 421 ? -13.045 0.227 -19.841 1.00 33.12 421 ARG A O 1
ATOM 3305 N N . GLY A 1 422 ? -13.015 2.396 -20.270 1.00 36.22 422 GLY A N 1
ATOM 3306 C CA . GLY A 1 422 ? -11.892 2.606 -19.353 1.00 36.22 422 GLY A CA 1
ATOM 3307 C C . GLY A 1 422 ? -12.379 2.532 -17.905 1.00 36.22 422 GLY A C 1
ATOM 3308 O O . GLY A 1 422 ? -13.171 3.377 -17.516 1.00 36.22 422 GLY A O 1
ATOM 3309 N N . MET A 1 423 ? -11.895 1.565 -17.123 1.00 42.56 423 MET A N 1
ATOM 3310 C CA . MET A 1 423 ? -11.875 1.533 -15.644 1.00 42.56 423 MET A CA 1
ATOM 3311 C C . MET A 1 423 ? -13.145 1.138 -14.851 1.00 42.56 423 MET A C 1
ATOM 3313 O O . MET A 1 423 ? -13.235 1.460 -13.675 1.00 42.56 423 MET A O 1
ATOM 3317 N N . HIS A 1 424 ? -14.029 0.290 -15.394 1.00 32.09 424 HIS A N 1
ATOM 3318 C CA . HIS A 1 424 ? -14.575 -0.805 -14.549 1.00 32.09 424 HIS A CA 1
ATOM 3319 C C . HIS A 1 424 ? -13.545 -1.951 -14.387 1.00 32.09 424 HIS A C 1
ATOM 3321 O O . HIS A 1 424 ? -13.826 -2.993 -13.806 1.00 32.09 424 HIS A O 1
ATOM 3327 N N . ALA A 1 425 ? -12.331 -1.718 -14.897 1.00 33.81 425 ALA A N 1
ATOM 3328 C CA . ALA A 1 425 ? -11.196 -2.615 -14.974 1.00 33.81 425 ALA A CA 1
ATOM 3329 C C . ALA A 1 425 ? -10.018 -2.191 -14.059 1.00 33.81 425 ALA A C 1
ATOM 3331 O O . ALA A 1 425 ? -8.859 -2.225 -14.460 1.00 33.81 425 ALA A O 1
ATOM 3332 N N . VAL A 1 426 ? -10.308 -1.727 -12.838 1.00 37.59 426 VAL A N 1
ATOM 3333 C CA . VAL A 1 426 ? -9.275 -1.593 -11.781 1.00 37.59 426 VAL A CA 1
ATOM 3334 C C . VAL A 1 426 ? -9.312 -2.797 -10.823 1.00 37.59 426 VAL A C 1
ATOM 3336 O O . VAL A 1 426 ? -8.361 -3.040 -10.087 1.00 37.59 426 VAL A O 1
ATOM 3339 N N . LEU A 1 427 ? -10.370 -3.617 -10.886 1.00 34.78 427 LEU A N 1
ATOM 3340 C CA . LEU A 1 427 ? -10.494 -4.882 -10.142 1.00 34.78 427 LEU A CA 1
ATOM 3341 C C . LEU A 1 427 ? -10.987 -6.070 -10.976 1.00 34.78 427 LEU A C 1
ATOM 3343 O O . LEU A 1 427 ? -10.734 -7.212 -10.601 1.00 34.78 427 LEU A O 1
ATOM 3347 N N . SER A 1 428 ? -11.557 -5.840 -12.156 1.00 32.44 428 SER A N 1
ATOM 3348 C CA . SER A 1 428 ? -11.173 -6.676 -13.287 1.00 32.44 428 SER A CA 1
ATOM 3349 C C . SER A 1 428 ? -9.832 -6.106 -13.717 1.00 32.44 428 SER A C 1
ATOM 3351 O O . SER A 1 428 ? -9.798 -4.953 -14.091 1.00 32.44 428 SER A O 1
ATOM 3353 N N . ASN A 1 429 ? -8.722 -6.806 -13.526 1.00 33.06 429 ASN A N 1
ATOM 3354 C CA . ASN A 1 429 ? -7.631 -6.852 -14.494 1.00 33.06 429 ASN A CA 1
ATOM 3355 C C . ASN A 1 429 ? -7.655 -5.760 -15.593 1.00 33.06 429 ASN A C 1
ATOM 3357 O O . ASN A 1 429 ? -8.655 -5.690 -16.308 1.00 33.06 429 ASN A O 1
ATOM 3361 N N . LEU A 1 430 ? -6.568 -5.035 -15.889 1.00 39.62 430 LEU A N 1
ATOM 3362 C CA . LEU A 1 430 ? -6.600 -4.194 -17.101 1.00 39.62 430 LEU A CA 1
ATOM 3363 C C . LEU A 1 430 ? -5.762 -2.884 -17.135 1.00 39.62 430 LEU A C 1
ATOM 3365 O O . LEU A 1 430 ? -6.375 -1.858 -17.409 1.00 39.62 430 LEU A O 1
ATOM 3369 N N . GLY A 1 431 ? -4.450 -2.803 -16.854 1.00 33.47 431 GLY A N 1
ATOM 3370 C CA . GLY A 1 431 ? -3.690 -1.563 -17.126 1.00 33.47 431 GLY A CA 1
ATOM 3371 C C . GLY A 1 431 ? -3.798 -1.134 -18.602 1.00 33.47 431 GLY A C 1
ATOM 3372 O O . GLY A 1 431 ? -3.252 -1.794 -19.479 1.00 33.47 431 GLY A O 1
ATOM 3373 N N . VAL A 1 432 ? -4.518 -0.051 -18.900 1.00 33.78 432 VAL A N 1
ATOM 3374 C CA . VAL A 1 432 ? -4.666 0.480 -20.267 1.00 33.78 432 VAL A CA 1
ATOM 3375 C C . VAL A 1 432 ? -3.771 1.704 -20.426 1.00 33.78 432 VAL A C 1
ATOM 3377 O O . VAL A 1 432 ? -3.865 2.651 -19.649 1.00 33.78 432 VAL A O 1
ATOM 3380 N N . VAL A 1 433 ? -2.925 1.695 -21.456 1.00 35.22 433 VAL A N 1
ATOM 3381 C CA . VAL A 1 433 ? -2.228 2.897 -21.930 1.00 35.22 433 VAL A CA 1
ATOM 3382 C C . VAL A 1 433 ? -3.227 3.729 -22.714 1.00 35.22 433 VAL A C 1
ATOM 3384 O O . VAL A 1 433 ? -3.691 3.311 -23.774 1.00 35.22 433 VAL A O 1
ATOM 3387 N N . ALA A 1 434 ? -3.593 4.888 -22.175 1.00 36.38 434 ALA A N 1
ATOM 3388 C CA . ALA A 1 434 ? -4.430 5.846 -22.879 1.00 36.38 434 ALA A CA 1
ATOM 3389 C C . ALA A 1 434 ? -3.529 6.863 -23.602 1.00 36.38 434 ALA A C 1
ATOM 3391 O O . ALA A 1 434 ? -2.746 7.545 -22.935 1.00 36.38 434 ALA A O 1
ATOM 3392 N N . PRO A 1 435 ? -3.619 7.005 -24.937 1.00 35.31 435 PRO A N 1
ATOM 3393 C CA . PRO A 1 435 ? -3.117 8.199 -25.596 1.00 35.31 435 PRO A CA 1
ATOM 3394 C C . PRO A 1 435 ? -4.044 9.364 -25.226 1.00 35.31 435 PRO A C 1
ATOM 3396 O O . PRO A 1 435 ? -5.214 9.377 -25.612 1.00 35.31 435 PRO A O 1
ATOM 3399 N N . VAL A 1 436 ? -3.544 10.332 -24.458 1.00 34.56 436 VAL A N 1
ATOM 3400 C CA . VAL A 1 436 ? -4.244 11.610 -24.277 1.00 34.56 436 VAL A CA 1
ATOM 3401 C C . VAL A 1 436 ? -4.005 12.419 -25.548 1.00 34.56 436 VAL A C 1
ATOM 3403 O O . VAL A 1 436 ? -2.860 12.710 -25.896 1.00 34.56 436 VAL A O 1
ATOM 3406 N N . ASN A 1 437 ? -5.069 12.738 -26.287 1.00 31.62 437 ASN A N 1
ATOM 3407 C CA . ASN A 1 437 ? -4.934 13.556 -27.488 1.00 31.62 437 ASN A CA 1
ATOM 3408 C C . ASN A 1 437 ? -4.764 15.039 -27.122 1.00 31.62 437 ASN A C 1
ATOM 3410 O O . ASN A 1 437 ? -5.497 15.567 -26.291 1.00 31.62 437 ASN A O 1
ATOM 3414 N N . ASN A 1 438 ? -3.814 15.673 -27.823 1.00 36.62 438 ASN A N 1
ATOM 3415 C CA . ASN A 1 438 ? -3.231 17.012 -27.643 1.00 36.62 438 ASN A CA 1
ATOM 3416 C C . ASN A 1 438 ? -2.224 17.164 -26.484 1.00 36.62 438 ASN A C 1
ATOM 3418 O O . ASN A 1 438 ? -2.382 18.012 -25.611 1.00 36.62 438 ASN A O 1
ATOM 3422 N N . GLY A 1 439 ? -1.128 16.391 -26.554 1.00 36.06 439 GLY A N 1
ATOM 3423 C CA . GLY A 1 439 ? 0.126 16.669 -25.838 1.00 36.06 439 GLY A CA 1
ATOM 3424 C C . GLY A 1 439 ? 0.934 15.424 -25.444 1.00 36.06 439 GLY A C 1
ATOM 3425 O O . GLY A 1 439 ? 0.841 14.979 -24.309 1.00 36.06 439 GLY A O 1
ATOM 3426 N N . GLU A 1 440 ? 1.731 14.892 -26.377 1.00 48.00 440 GLU A N 1
ATOM 3427 C CA . GLU A 1 440 ? 3.092 14.310 -26.225 1.00 48.00 440 GLU A CA 1
ATOM 3428 C C . GLU A 1 440 ? 3.466 13.285 -25.114 1.00 48.00 440 GLU A C 1
ATOM 3430 O O . GLU A 1 440 ? 4.609 12.828 -25.107 1.00 48.00 440 GLU A O 1
ATOM 3435 N N . ARG A 1 441 ? 2.584 12.866 -24.195 1.00 48.00 441 ARG A N 1
ATOM 3436 C CA . ARG A 1 441 ? 2.966 12.060 -23.010 1.00 48.00 441 ARG A CA 1
ATOM 3437 C C . ARG A 1 441 ? 2.365 10.655 -22.987 1.00 48.00 441 ARG A C 1
ATOM 3439 O O . ARG A 1 441 ? 1.156 10.483 -23.121 1.00 48.00 441 ARG A O 1
ATOM 3446 N N . LEU A 1 442 ? 3.210 9.648 -22.738 1.00 50.69 442 LEU A N 1
ATOM 3447 C CA . LEU A 1 442 ? 2.798 8.247 -22.630 1.00 50.69 442 LEU A CA 1
ATOM 3448 C C . LEU A 1 442 ? 2.643 7.813 -21.172 1.00 50.69 442 LEU A C 1
ATOM 3450 O O . LEU A 1 442 ? 3.632 7.711 -20.442 1.00 50.69 442 LEU A O 1
ATOM 3454 N N . PHE A 1 443 ? 1.400 7.540 -20.776 1.00 51.91 443 PHE A N 1
ATOM 3455 C CA . PHE A 1 443 ? 1.041 7.171 -19.411 1.00 51.91 443 PHE A CA 1
ATOM 3456 C C . PHE A 1 443 ? 0.789 5.675 -19.256 1.00 51.91 443 PHE A C 1
ATOM 3458 O O . PHE A 1 443 ? 0.071 5.067 -20.051 1.00 51.91 443 PHE A O 1
ATOM 3465 N N . VAL A 1 444 ? 1.294 5.112 -18.161 1.00 54.62 444 VAL A N 1
ATOM 3466 C CA . VAL A 1 444 ? 0.874 3.810 -17.639 1.00 54.62 444 VAL A CA 1
ATOM 3467 C C . VAL A 1 444 ? 0.571 3.959 -16.152 1.00 54.62 444 VAL A C 1
ATOM 3469 O O . VAL A 1 444 ? 1.474 4.127 -15.334 1.00 54.62 444 VAL A O 1
ATOM 3472 N N . GLY A 1 445 ? -0.714 3.942 -15.794 1.00 60.25 445 GLY A N 1
ATOM 3473 C CA . GLY A 1 445 ? -1.144 4.315 -14.444 1.00 60.25 445 GLY A CA 1
ATOM 3474 C C . GLY A 1 445 ? -0.772 5.769 -14.130 1.00 60.25 445 GLY A C 1
ATOM 3475 O O . GLY A 1 445 ? -1.088 6.670 -14.902 1.00 60.25 445 GLY A O 1
ATOM 3476 N N . GLU A 1 446 ? -0.074 5.995 -13.015 1.00 61.59 446 GLU A N 1
ATOM 3477 C CA . GLU A 1 446 ? 0.423 7.322 -12.597 1.00 61.59 446 GLU A CA 1
ATOM 3478 C C . GLU A 1 446 ? 1.824 7.644 -13.146 1.00 61.59 446 GLU A C 1
ATOM 3480 O O . GLU A 1 446 ? 2.413 8.676 -12.805 1.00 61.59 446 GLU A O 1
ATOM 3485 N N . MET A 1 447 ? 2.368 6.764 -13.995 1.00 75.06 447 MET A N 1
ATOM 3486 C CA . MET A 1 447 ? 3.727 6.866 -14.503 1.00 75.06 447 MET A CA 1
ATOM 3487 C C . MET A 1 447 ? 3.789 7.403 -15.929 1.00 75.06 447 MET A C 1
ATOM 3489 O O . MET A 1 447 ? 3.070 6.923 -16.799 1.00 75.06 447 MET A O 1
ATOM 3493 N N . VAL A 1 448 ? 4.687 8.362 -16.177 1.00 75.94 448 VAL A N 1
ATOM 3494 C CA . VAL A 1 448 ? 4.972 8.925 -17.512 1.00 75.94 448 VAL A CA 1
ATOM 3495 C C . VAL A 1 448 ? 6.303 8.384 -17.992 1.00 75.94 448 VAL A C 1
ATOM 3497 O O . VAL A 1 448 ? 7.242 8.415 -17.214 1.00 75.94 448 VAL A O 1
ATOM 3500 N N . VAL A 1 449 ? 6.431 7.884 -19.222 1.00 77.56 449 VAL A N 1
ATOM 3501 C CA . VAL A 1 449 ? 7.731 7.421 -19.756 1.00 77.56 449 VAL A CA 1
ATOM 3502 C C . VAL A 1 449 ? 8.719 8.579 -19.909 1.00 77.56 449 VAL A C 1
ATOM 3504 O O . VAL A 1 449 ? 8.371 9.616 -20.461 1.00 77.56 449 VAL A O 1
ATOM 3507 N N . GLY A 1 450 ? 9.958 8.389 -19.444 1.00 75.69 450 GLY A N 1
ATOM 3508 C CA . GLY A 1 450 ? 11.057 9.351 -19.559 1.00 75.69 450 GLY A CA 1
ATOM 3509 C C . GLY A 1 450 ? 10.905 10.654 -18.770 1.00 75.69 450 GLY A C 1
ATOM 3510 O O . GLY A 1 450 ? 11.819 11.476 -18.786 1.00 75.69 450 GLY A O 1
ATOM 3511 N N . GLU A 1 451 ? 9.790 10.841 -18.064 1.00 81.94 451 GLU A N 1
ATOM 3512 C CA . GLU A 1 451 ? 9.484 12.042 -17.291 1.00 81.94 451 GLU A CA 1
ATOM 3513 C C . GLU A 1 451 ? 9.031 11.674 -15.872 1.00 81.94 451 GLU A C 1
ATOM 3515 O O . GLU A 1 451 ? 8.482 10.601 -15.620 1.00 81.94 451 GLU A O 1
ATOM 3520 N N . ILE A 1 452 ? 9.247 12.595 -14.934 1.00 81.88 452 ILE A N 1
ATOM 3521 C CA . ILE A 1 452 ? 8.728 12.502 -13.567 1.00 81.88 452 ILE A CA 1
ATOM 3522 C C . ILE A 1 452 ? 7.329 13.124 -13.562 1.00 81.88 452 ILE A C 1
ATOM 3524 O O . ILE A 1 452 ? 7.150 14.242 -14.052 1.00 81.88 452 ILE A O 1
ATOM 3528 N N . SER A 1 453 ? 6.332 12.420 -13.019 1.00 81.88 453 SER A N 1
ATOM 3529 C CA . SER A 1 453 ? 4.966 12.955 -12.954 1.00 81.88 453 SER A CA 1
ATOM 3530 C C . SER A 1 453 ? 4.864 14.138 -11.980 1.00 81.88 453 SER A C 1
ATOM 3532 O O . SER A 1 453 ? 5.698 14.307 -11.088 1.00 81.88 453 SER A O 1
ATOM 3534 N N . SER A 1 454 ? 3.825 14.969 -12.120 1.00 85.62 454 SER A N 1
ATOM 3535 C CA . SER A 1 454 ? 3.582 16.086 -11.191 1.00 85.62 454 SER A CA 1
ATOM 3536 C C . SER A 1 454 ? 3.460 15.608 -9.744 1.00 85.62 454 SER A C 1
ATOM 3538 O O . SER A 1 454 ? 4.045 16.213 -8.849 1.00 85.62 454 SER A O 1
ATOM 3540 N N . LEU A 1 455 ? 2.766 14.484 -9.532 1.00 86.62 455 LEU A N 1
ATOM 3541 C CA . LEU A 1 455 ? 2.625 13.854 -8.222 1.00 86.62 455 LEU A CA 1
ATOM 3542 C C . LEU A 1 455 ? 3.978 13.395 -7.671 1.00 86.62 455 LEU A C 1
ATOM 3544 O O . LEU A 1 455 ? 4.311 13.712 -6.535 1.00 86.62 455 LEU A O 1
ATOM 3548 N N . GLN A 1 456 ? 4.794 12.712 -8.478 1.00 87.25 456 GLN A N 1
ATOM 3549 C CA . GLN A 1 456 ? 6.133 12.299 -8.051 1.00 87.25 456 GLN A CA 1
ATOM 3550 C C . GLN A 1 456 ? 7.016 13.481 -7.672 1.00 87.25 456 GLN A C 1
ATOM 3552 O O . GLN A 1 456 ? 7.723 13.428 -6.669 1.00 87.25 456 GLN A O 1
ATOM 3557 N N . LYS A 1 457 ? 6.967 14.558 -8.457 1.00 88.94 457 LYS A N 1
ATOM 3558 C CA . LYS A 1 457 ? 7.717 15.773 -8.158 1.00 88.94 457 LYS A CA 1
ATOM 3559 C C . LYS A 1 457 ? 7.278 16.379 -6.822 1.00 88.94 457 LYS A C 1
ATOM 3561 O O . LYS A 1 457 ? 8.133 16.674 -5.995 1.00 88.94 457 LYS A O 1
ATOM 3566 N N . ALA A 1 458 ? 5.967 16.480 -6.583 1.00 89.94 458 ALA A N 1
ATOM 3567 C CA . ALA A 1 458 ? 5.417 16.958 -5.314 1.00 89.94 458 ALA A CA 1
ATOM 3568 C C . ALA A 1 458 ? 5.894 16.113 -4.119 1.00 89.94 458 ALA A C 1
ATOM 3570 O O . ALA A 1 458 ? 6.278 16.665 -3.089 1.00 89.94 458 ALA A O 1
ATOM 3571 N N . VAL A 1 459 ? 5.933 14.785 -4.276 1.00 89.69 459 VAL A N 1
ATOM 3572 C CA . VAL A 1 459 ? 6.445 13.857 -3.255 1.00 89.69 459 VAL A CA 1
ATOM 3573 C C . VAL A 1 459 ? 7.935 14.088 -2.997 1.00 89.69 459 VAL A C 1
ATOM 3575 O O . VAL A 1 459 ? 8.332 14.250 -1.846 1.00 89.69 459 VAL A O 1
ATOM 3578 N N . ILE A 1 460 ? 8.768 14.150 -4.041 1.00 88.38 460 ILE A N 1
ATOM 3579 C CA . ILE A 1 460 ? 10.218 14.376 -3.904 1.00 88.38 460 ILE A CA 1
ATOM 3580 C C . ILE A 1 460 ? 10.496 15.711 -3.200 1.00 88.38 460 ILE A C 1
ATOM 3582 O O . ILE A 1 460 ? 11.297 15.762 -2.264 1.00 88.38 460 ILE A O 1
ATOM 3586 N N . ASP A 1 461 ? 9.816 16.779 -3.615 1.00 87.81 461 ASP A N 1
ATOM 3587 C CA . ASP A 1 461 ? 9.992 18.113 -3.046 1.00 87.81 461 ASP A CA 1
ATOM 3588 C C . ASP A 1 461 ? 9.547 18.155 -1.571 1.00 87.81 461 ASP A C 1
ATOM 3590 O O . ASP A 1 461 ? 10.286 18.657 -0.718 1.00 87.81 461 ASP A O 1
ATOM 3594 N N . SER A 1 462 ? 8.391 17.564 -1.238 1.00 87.06 462 SER A N 1
ATOM 3595 C CA . SER A 1 462 ? 7.896 17.462 0.144 1.00 87.06 462 SER A CA 1
ATOM 3596 C C . SER A 1 462 ? 8.836 16.640 1.030 1.00 87.06 462 SER A C 1
ATOM 3598 O O . SER A 1 462 ? 9.211 17.101 2.108 1.00 87.06 462 SER A O 1
ATOM 3600 N N . MET A 1 463 ? 9.319 15.486 0.563 1.00 83.81 463 MET A N 1
ATOM 3601 C CA . MET A 1 463 ? 10.235 14.637 1.334 1.00 83.81 463 MET A CA 1
ATOM 3602 C C . MET A 1 463 ? 11.600 15.296 1.557 1.00 83.81 463 MET A C 1
ATOM 3604 O O . MET A 1 463 ? 12.175 15.191 2.642 1.00 83.81 463 MET A O 1
ATOM 3608 N N . ASN A 1 464 ? 12.121 16.023 0.567 1.00 84.69 464 ASN A N 1
ATOM 3609 C CA . ASN A 1 464 ? 13.356 16.793 0.726 1.00 84.69 464 ASN A CA 1
ATOM 3610 C C . ASN A 1 464 ? 13.194 17.927 1.745 1.00 84.69 464 ASN A C 1
ATOM 3612 O O . ASN A 1 464 ? 14.116 18.201 2.516 1.00 84.69 464 ASN A O 1
ATOM 3616 N N . ASN A 1 465 ? 12.030 18.576 1.775 1.00 82.50 465 ASN A N 1
ATOM 3617 C CA . ASN A 1 465 ? 11.722 19.591 2.778 1.00 82.50 465 ASN A CA 1
ATOM 3618 C C . ASN A 1 465 ? 11.542 18.973 4.167 1.00 82.50 465 ASN A C 1
ATOM 3620 O O . ASN A 1 465 ? 12.091 19.499 5.132 1.00 82.50 465 ASN A O 1
ATOM 3624 N N . TYR A 1 466 ? 10.868 17.827 4.269 1.00 81.19 466 TYR A N 1
ATOM 3625 C CA . TYR A 1 466 ? 10.723 17.093 5.522 1.00 81.19 466 TYR A CA 1
ATOM 3626 C C . TYR A 1 466 ? 12.074 16.723 6.135 1.00 81.19 466 TYR A C 1
ATOM 3628 O O . TYR A 1 466 ? 12.301 17.022 7.302 1.00 81.19 466 TYR A O 1
ATOM 3636 N N . LYS A 1 467 ? 13.017 16.190 5.345 1.00 81.25 467 LYS A N 1
ATOM 3637 C CA . LYS A 1 467 ? 14.379 15.885 5.824 1.00 81.25 467 LYS A CA 1
ATOM 3638 C C . LYS A 1 467 ? 15.080 17.113 6.412 1.00 81.25 467 LYS A C 1
ATOM 3640 O O . LYS A 1 467 ? 15.758 17.009 7.428 1.00 81.25 467 LYS A O 1
ATOM 3645 N N . LYS A 1 468 ? 14.901 18.295 5.809 1.00 82.75 468 LYS A N 1
ATOM 3646 C CA . LYS A 1 468 ? 15.441 19.554 6.358 1.00 82.75 468 LYS A CA 1
ATOM 3647 C C . LYS A 1 468 ? 14.781 19.922 7.689 1.00 82.75 468 LYS A C 1
ATOM 3649 O O . LYS A 1 468 ? 15.475 20.380 8.592 1.00 82.75 468 LYS A O 1
ATOM 3654 N N . VAL A 1 469 ? 13.468 19.715 7.811 1.00 82.69 469 VAL A N 1
ATOM 3655 C CA . VAL A 1 469 ? 12.719 19.954 9.055 1.00 82.69 469 VAL A CA 1
ATOM 3656 C C . VAL A 1 469 ? 13.145 18.975 10.149 1.00 82.69 469 VAL A C 1
ATOM 3658 O O . VAL A 1 469 ? 13.398 19.420 11.261 1.00 82.69 469 VAL A O 1
ATOM 3661 N N . GLU A 1 470 ? 13.301 17.682 9.852 1.00 80.81 470 GLU A N 1
ATOM 3662 C CA . GLU A 1 470 ? 13.817 16.695 10.814 1.00 80.81 470 GLU A CA 1
ATOM 3663 C C . GLU A 1 470 ? 15.229 17.053 11.291 1.00 80.81 470 GLU A C 1
ATOM 3665 O O . GLU A 1 470 ? 15.489 17.016 12.489 1.00 80.81 470 GLU A O 1
ATOM 3670 N N . LEU A 1 471 ? 16.130 17.460 10.390 1.00 80.44 471 LEU A N 1
ATOM 3671 C CA . LEU A 1 471 ? 17.479 17.901 10.767 1.00 80.44 471 LEU A CA 1
ATOM 3672 C C . LEU A 1 471 ? 17.450 19.144 11.669 1.00 80.44 471 LEU A C 1
ATOM 3674 O O . LEU A 1 471 ? 18.173 19.213 12.667 1.00 80.44 471 LEU A O 1
ATOM 3678 N N . ALA A 1 472 ? 16.596 20.119 11.349 1.00 80.19 472 ALA A N 1
ATOM 3679 C CA . ALA A 1 472 ? 16.396 21.295 12.190 1.00 80.19 472 ALA A CA 1
ATOM 3680 C C . ALA A 1 472 ? 15.814 20.918 13.565 1.00 80.19 472 ALA A C 1
ATOM 3682 O O . ALA A 1 472 ? 16.302 21.399 14.586 1.00 80.19 472 ALA A O 1
ATOM 3683 N N . GLN A 1 473 ? 14.827 20.019 13.606 1.00 80.06 473 GLN A N 1
ATOM 3684 C CA . GLN A 1 473 ? 14.206 19.543 14.841 1.00 80.06 473 GLN A CA 1
ATOM 3685 C C . GLN A 1 473 ? 15.202 18.768 15.709 1.00 80.06 473 GLN A C 1
ATOM 3687 O O . GLN A 1 473 ? 15.303 19.045 16.898 1.00 80.06 473 GLN A O 1
ATOM 3692 N N . ALA A 1 474 ? 16.010 17.884 15.118 1.00 77.44 474 ALA A N 1
ATOM 3693 C CA . ALA A 1 474 ? 17.074 17.168 15.819 1.00 77.44 474 ALA A CA 1
ATOM 3694 C C . ALA A 1 474 ? 18.117 18.127 16.421 1.00 77.44 474 ALA A C 1
ATOM 3696 O O . ALA A 1 474 ? 18.625 17.885 17.512 1.00 77.44 474 ALA A O 1
ATOM 3697 N N . THR A 1 475 ? 18.390 19.251 15.750 1.00 76.69 475 THR A N 1
ATOM 3698 C CA . THR A 1 475 ? 19.256 20.314 16.285 1.00 76.69 475 THR A CA 1
ATOM 3699 C C . THR A 1 475 ? 18.602 21.014 17.481 1.00 76.69 475 THR A C 1
ATOM 3701 O O . THR A 1 475 ? 19.261 21.248 18.488 1.00 76.69 475 THR A O 1
ATOM 3704 N N . VAL A 1 476 ? 17.300 21.312 17.413 1.00 74.31 476 VAL A N 1
ATOM 3705 C CA . VAL A 1 476 ? 16.544 21.918 18.527 1.00 74.31 476 VAL A CA 1
ATOM 3706 C C . VAL A 1 476 ? 16.441 20.972 19.722 1.00 74.31 476 VAL A C 1
ATOM 3708 O O . VAL A 1 476 ? 16.621 21.400 20.861 1.00 74.31 476 VAL A O 1
ATOM 3711 N N . ASP A 1 477 ? 16.172 19.692 19.483 1.00 68.94 477 ASP A N 1
ATOM 3712 C CA . ASP A 1 477 ? 16.054 18.693 20.543 1.00 68.94 477 ASP A CA 1
ATOM 3713 C C . ASP A 1 477 ? 17.418 18.375 21.159 1.00 68.94 477 ASP A C 1
ATOM 3715 O O . ASP A 1 477 ? 17.518 18.278 22.379 1.00 68.94 477 ASP A O 1
ATOM 3719 N N . GLY A 1 478 ? 18.491 18.354 20.363 1.00 64.31 478 GLY A N 1
ATOM 3720 C CA . GLY A 1 478 ? 19.862 18.300 20.875 1.00 64.31 478 GLY A CA 1
ATOM 3721 C C . GLY A 1 478 ? 20.199 19.452 21.831 1.00 64.31 478 GLY A C 1
ATOM 3722 O O . GLY A 1 478 ? 20.965 19.257 22.766 1.00 64.31 478 GLY A O 1
ATOM 3723 N N . VAL A 1 479 ? 19.573 20.623 21.659 1.00 59.16 479 VAL A N 1
ATOM 3724 C CA . VAL A 1 479 ? 19.703 21.772 22.577 1.00 59.16 479 VAL A CA 1
ATOM 3725 C C . VAL A 1 479 ? 18.760 21.666 23.790 1.00 59.16 479 VAL A C 1
ATOM 3727 O O . VAL A 1 479 ? 19.044 22.240 24.837 1.00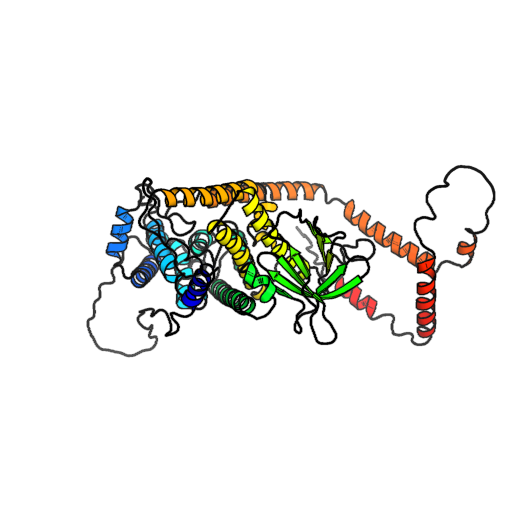 59.16 479 VAL A O 1
ATOM 3730 N N . LYS A 1 480 ? 17.645 20.926 23.694 1.00 57.12 480 LYS A N 1
ATOM 3731 C CA . LYS A 1 480 ? 16.697 20.712 24.809 1.00 57.12 480 LYS A CA 1
ATOM 3732 C C . LYS A 1 480 ? 17.090 19.570 25.753 1.00 57.12 480 LYS A C 1
ATOM 3734 O O . LYS A 1 480 ? 16.648 19.572 26.901 1.00 57.12 480 LYS A O 1
ATOM 3739 N N . VAL A 1 481 ? 17.891 18.599 25.310 1.00 53.22 481 VAL A N 1
ATOM 3740 C CA . VAL A 1 481 ? 18.246 17.395 26.092 1.00 53.22 481 VAL A CA 1
ATOM 3741 C C . VAL A 1 481 ? 19.480 17.622 26.983 1.00 53.22 481 VAL A C 1
ATOM 3743 O O . VAL A 1 481 ? 20.389 16.806 27.054 1.00 53.22 481 VAL A O 1
ATOM 3746 N N . GLU A 1 482 ? 19.459 18.697 27.773 1.00 48.41 482 GLU A N 1
ATOM 3747 C CA . GLU A 1 482 ? 20.259 18.810 29.001 1.00 48.41 482 GLU A CA 1
ATOM 3748 C C . GLU A 1 482 ? 19.325 18.993 30.215 1.00 48.41 482 GLU A C 1
ATOM 3750 O O . GLU A 1 482 ? 19.187 20.060 30.805 1.00 48.41 482 GLU A O 1
ATOM 3755 N N . GLY A 1 483 ? 18.648 17.904 30.604 1.00 51.62 483 GLY A N 1
ATOM 3756 C CA . GLY A 1 483 ? 18.429 17.608 32.028 1.00 51.62 483 GLY A CA 1
ATOM 3757 C C . GLY A 1 483 ? 17.113 17.986 32.728 1.00 51.62 483 GLY A C 1
ATOM 3758 O O . GLY A 1 483 ? 17.040 17.758 33.937 1.00 51.62 483 GLY A O 1
ATOM 3759 N N . LEU A 1 484 ? 16.065 18.503 32.071 1.00 51.72 484 LEU A N 1
ATOM 3760 C CA . LEU A 1 484 ? 14.867 18.969 32.808 1.00 51.72 484 LEU A CA 1
ATOM 3761 C C . LEU A 1 484 ? 13.698 17.960 32.888 1.00 51.72 484 LEU A C 1
ATOM 3763 O O . LEU A 1 484 ? 13.177 17.704 33.976 1.00 51.72 484 LEU A O 1
ATOM 3767 N N . ASP A 1 485 ? 13.294 17.344 31.773 1.00 52.00 485 ASP A N 1
ATOM 3768 C CA . ASP A 1 485 ? 12.022 16.595 31.712 1.00 52.00 485 ASP A CA 1
ATOM 3769 C C . ASP A 1 485 ? 12.100 15.155 32.246 1.00 52.00 485 ASP A C 1
ATOM 3771 O O . ASP A 1 485 ? 11.179 14.677 32.918 1.00 52.00 485 ASP A O 1
ATOM 3775 N N . THR A 1 486 ? 13.212 14.458 32.010 1.00 54.59 486 THR A N 1
ATOM 3776 C CA . THR A 1 486 ? 13.449 13.101 32.534 1.00 54.59 486 THR A CA 1
ATOM 3777 C C . THR A 1 486 ? 13.566 13.101 34.056 1.00 54.59 486 THR A C 1
ATOM 3779 O O . THR A 1 486 ? 12.973 12.252 34.724 1.00 54.59 486 THR A O 1
ATOM 3782 N N . ASN A 1 487 ? 14.228 14.111 34.622 1.00 56.75 487 ASN A N 1
ATOM 3783 C CA . ASN A 1 487 ? 14.326 14.297 36.067 1.00 56.75 487 ASN A CA 1
ATOM 3784 C C . ASN A 1 487 ? 12.960 14.594 36.702 1.00 56.75 487 ASN A C 1
ATOM 3786 O O . ASN A 1 487 ? 12.658 14.068 37.771 1.00 56.75 487 ASN A O 1
ATOM 3790 N N . LEU A 1 488 ? 12.086 15.350 36.030 1.00 52.72 488 LEU A N 1
ATOM 3791 C CA . LEU A 1 488 ? 10.738 15.639 36.524 1.00 52.72 488 LEU A CA 1
ATOM 3792 C C . LEU A 1 488 ? 9.842 14.387 36.572 1.00 52.72 488 LEU A C 1
ATOM 3794 O O . LEU A 1 488 ? 9.100 14.195 37.538 1.00 52.72 488 LEU A O 1
ATOM 3798 N N . ALA A 1 489 ? 9.901 13.525 35.552 1.00 54.81 489 ALA A N 1
ATOM 3799 C CA . ALA A 1 489 ? 9.125 12.284 35.517 1.00 54.81 489 ALA A CA 1
ATOM 3800 C C . ALA A 1 489 ? 9.604 11.275 36.577 1.00 54.81 489 ALA A C 1
ATOM 3802 O O . ALA A 1 489 ? 8.785 10.703 37.301 1.00 54.81 489 ALA A O 1
ATOM 3803 N N . VAL A 1 490 ? 10.923 11.117 36.730 1.00 56.47 490 VAL A N 1
ATOM 3804 C CA . VAL A 1 490 ? 11.529 10.254 37.756 1.00 56.47 490 VAL A CA 1
ATOM 3805 C C . VAL A 1 490 ? 11.239 10.782 39.164 1.00 56.47 490 VAL A C 1
ATOM 3807 O O . VAL A 1 490 ? 10.850 10.003 40.037 1.00 56.47 490 VAL A O 1
ATOM 3810 N N . MET A 1 491 ? 11.317 12.100 39.388 1.00 53.31 491 MET A N 1
ATOM 3811 C CA . MET A 1 491 ? 10.935 12.705 40.670 1.00 53.31 491 MET A CA 1
ATOM 3812 C C . MET A 1 491 ? 9.456 12.477 40.998 1.00 53.31 491 MET A C 1
ATOM 3814 O O . MET A 1 491 ? 9.139 12.137 42.136 1.00 53.31 491 MET A O 1
ATOM 3818 N N . LYS A 1 492 ? 8.539 12.591 40.027 1.00 51.84 492 LYS A N 1
ATOM 3819 C CA . LYS A 1 492 ? 7.106 12.313 40.253 1.00 51.84 492 LYS A CA 1
ATOM 3820 C C . LYS A 1 492 ? 6.853 10.863 40.678 1.00 51.84 492 LYS A C 1
ATOM 3822 O O . LYS A 1 492 ? 6.060 10.630 41.591 1.00 51.84 492 LYS A O 1
ATOM 3827 N N . ILE A 1 493 ? 7.542 9.904 40.058 1.00 51.50 493 ILE A N 1
ATOM 3828 C CA . ILE A 1 493 ? 7.435 8.479 40.406 1.00 51.50 493 ILE A CA 1
ATOM 3829 C C . ILE A 1 493 ? 8.009 8.223 41.806 1.00 51.50 493 ILE A C 1
ATOM 3831 O O . ILE A 1 493 ? 7.340 7.600 42.631 1.00 51.50 493 ILE A O 1
ATOM 3835 N N . LEU A 1 494 ? 9.200 8.752 42.110 1.00 54.44 494 LEU A N 1
ATOM 3836 C CA . LEU A 1 494 ? 9.837 8.604 43.424 1.00 54.44 494 LEU A CA 1
ATOM 3837 C C . LEU A 1 494 ? 8.989 9.193 44.551 1.00 54.44 494 LEU A C 1
ATOM 3839 O O . LEU A 1 494 ? 8.811 8.540 45.577 1.00 54.44 494 LEU A O 1
ATOM 3843 N N . VAL A 1 495 ? 8.420 10.384 44.350 1.00 55.47 495 VAL A N 1
ATOM 3844 C CA . VAL A 1 495 ? 7.518 11.017 45.320 1.00 55.47 495 VAL A CA 1
ATOM 3845 C C . VAL A 1 495 ? 6.307 10.117 45.571 1.00 55.47 495 VAL A C 1
ATOM 3847 O O . VAL A 1 495 ? 5.978 9.853 46.724 1.00 55.47 495 VAL A O 1
ATOM 3850 N N . SER A 1 496 ? 5.693 9.563 44.523 1.00 51.41 496 SER A N 1
ATOM 3851 C CA . SER A 1 496 ? 4.542 8.662 44.659 1.00 51.41 496 SER A CA 1
ATOM 3852 C C . SER A 1 496 ? 4.882 7.377 45.432 1.00 51.41 496 SER A C 1
ATOM 3854 O O . SER A 1 496 ? 4.167 7.006 46.365 1.00 51.41 496 SER A O 1
ATOM 3856 N N . PHE A 1 497 ? 6.028 6.750 45.137 1.00 55.88 497 PHE A N 1
ATOM 3857 C CA . PHE A 1 497 ? 6.529 5.596 45.897 1.00 55.88 497 PHE A CA 1
ATOM 3858 C C . PHE A 1 497 ? 6.807 5.937 47.366 1.00 55.88 497 PHE A C 1
ATOM 3860 O O . PHE A 1 497 ? 6.531 5.124 48.251 1.00 55.88 497 PHE A O 1
ATOM 3867 N N . PHE A 1 498 ? 7.319 7.138 47.642 1.00 49.00 498 PHE A N 1
ATOM 3868 C CA . PHE A 1 498 ? 7.590 7.599 49.001 1.00 49.00 498 PHE A CA 1
ATOM 3869 C C . PHE A 1 498 ? 6.295 7.782 49.806 1.00 49.00 498 PHE A C 1
ATOM 3871 O O . PHE A 1 498 ? 6.212 7.313 50.941 1.00 49.00 498 PHE A O 1
ATOM 3878 N N . TRP A 1 499 ? 5.250 8.361 49.205 1.00 50.59 499 TRP A N 1
ATOM 3879 C CA . TRP A 1 499 ? 3.930 8.509 49.835 1.00 50.59 499 TRP A CA 1
ATOM 3880 C C . TRP A 1 499 ? 3.269 7.163 50.142 1.00 50.59 499 TRP A C 1
ATOM 3882 O O . TRP A 1 499 ? 2.753 6.970 51.243 1.00 50.59 499 TRP A O 1
ATOM 3892 N N . VAL A 1 500 ? 3.343 6.201 49.218 1.00 53.34 500 VAL A N 1
ATOM 3893 C CA . VAL A 1 500 ? 2.826 4.839 49.436 1.00 53.34 500 VAL A CA 1
ATOM 3894 C C . VAL A 1 500 ? 3.575 4.143 50.577 1.00 53.34 500 VAL A C 1
ATOM 3896 O O . VAL A 1 500 ? 2.962 3.476 51.409 1.00 53.34 500 VAL A O 1
ATOM 3899 N N . ARG A 1 501 ? 4.895 4.341 50.675 1.00 47.28 501 ARG A N 1
ATOM 3900 C CA . ARG A 1 501 ? 5.723 3.754 51.736 1.00 47.28 501 ARG A CA 1
ATOM 3901 C C . ARG A 1 501 ? 5.464 4.391 53.106 1.00 47.28 501 ARG A C 1
ATOM 3903 O O . ARG A 1 501 ? 5.434 3.667 54.097 1.00 47.28 501 ARG A O 1
ATOM 3910 N N . ILE A 1 502 ? 5.212 5.702 53.165 1.00 53.44 502 ILE A N 1
ATOM 3911 C CA . ILE A 1 502 ? 4.799 6.407 54.393 1.00 53.44 502 ILE A CA 1
ATOM 3912 C C . ILE A 1 502 ? 3.419 5.924 54.863 1.00 53.44 502 ILE A C 1
ATOM 3914 O O . ILE A 1 502 ? 3.241 5.670 56.051 1.00 53.44 502 ILE A O 1
ATOM 3918 N N . LEU A 1 503 ? 2.460 5.721 53.954 1.00 51.34 503 LEU A N 1
ATOM 3919 C CA . LEU A 1 503 ? 1.143 5.172 54.302 1.00 51.34 503 LEU A CA 1
ATOM 3920 C C . LEU A 1 503 ? 1.195 3.698 54.743 1.00 51.34 503 LEU A C 1
ATOM 3922 O O . LEU A 1 503 ? 0.383 3.284 55.566 1.00 51.34 503 LEU A O 1
ATOM 3926 N N . ALA A 1 504 ? 2.136 2.910 54.213 1.00 49.25 504 ALA A N 1
ATOM 3927 C CA . ALA A 1 504 ? 2.275 1.487 54.533 1.00 49.25 504 ALA A CA 1
ATOM 3928 C C . ALA A 1 504 ? 3.113 1.201 55.796 1.00 49.25 504 ALA A C 1
ATOM 3930 O O . ALA A 1 504 ? 2.911 0.168 56.433 1.00 49.25 504 ALA A O 1
ATOM 3931 N N . HIS A 1 505 ? 4.053 2.085 56.153 1.00 47.12 505 HIS A N 1
ATOM 3932 C CA . HIS A 1 505 ? 5.031 1.852 57.228 1.00 47.12 505 HIS A CA 1
ATOM 3933 C C . HIS A 1 505 ? 5.190 3.006 58.230 1.00 47.12 505 HIS A C 1
ATOM 3935 O O . HIS A 1 505 ? 6.033 2.915 59.122 1.00 47.12 505 HIS A O 1
ATOM 3941 N N . GLY A 1 506 ? 4.416 4.087 58.114 1.00 43.56 506 GLY A N 1
ATOM 3942 C CA . GLY A 1 506 ? 4.457 5.183 59.078 1.00 43.56 506 GLY A CA 1
ATOM 3943 C C . GLY A 1 506 ? 4.024 4.717 60.477 1.00 43.56 506 GLY A C 1
ATOM 3944 O O . GLY A 1 506 ? 3.046 3.972 60.588 1.00 43.56 506 GLY A O 1
ATOM 3945 N N . PRO A 1 507 ? 4.716 5.132 61.557 1.00 41.25 507 PRO A N 1
ATOM 3946 C CA . PRO A 1 507 ? 4.252 4.870 62.911 1.00 41.25 507 PRO A CA 1
ATOM 3947 C C . PRO A 1 507 ? 2.852 5.467 63.082 1.00 41.25 507 PRO A C 1
ATOM 3949 O O . PRO A 1 507 ? 2.576 6.589 62.651 1.00 41.25 507 PRO A O 1
ATOM 3952 N N . THR A 1 508 ? 1.966 4.709 63.724 1.00 46.91 508 THR A N 1
ATOM 3953 C CA . THR A 1 508 ? 0.548 5.033 63.951 1.00 46.91 508 THR A CA 1
ATOM 3954 C C . THR A 1 508 ? 0.297 6.367 64.667 1.00 46.91 508 THR A C 1
ATOM 3956 O O . THR A 1 508 ? -0.848 6.794 64.752 1.00 46.91 508 THR A O 1
ATOM 3959 N N . GLU A 1 509 ? 1.334 7.065 65.131 1.00 42.97 509 GLU A N 1
ATOM 3960 C CA . GLU A 1 509 ? 1.224 8.382 65.764 1.00 42.97 509 GLU A CA 1
ATOM 3961 C C . GLU A 1 509 ? 1.085 9.553 64.775 1.00 42.97 509 GLU A C 1
ATOM 3963 O O . GLU A 1 509 ? 0.483 10.566 65.124 1.00 42.97 509 GLU A O 1
ATOM 3968 N N . LEU A 1 510 ? 1.515 9.420 63.512 1.00 38.53 510 LEU A N 1
ATOM 3969 C CA . LEU A 1 510 ? 1.289 10.473 62.502 1.00 38.53 510 LEU A CA 1
ATOM 3970 C C . LEU A 1 510 ? -0.122 10.439 61.893 1.00 38.53 510 LEU A C 1
ATOM 3972 O O . LEU A 1 510 ? -0.570 11.433 61.325 1.00 38.53 510 LEU A O 1
ATOM 3976 N N . ALA A 1 511 ? -0.858 9.337 62.062 1.00 36.81 511 ALA A N 1
ATOM 3977 C CA . ALA A 1 511 ? -2.262 9.251 61.658 1.00 36.81 511 ALA A CA 1
ATOM 3978 C C . ALA A 1 511 ? -3.202 10.045 62.592 1.00 36.81 511 ALA A C 1
ATOM 3980 O O . ALA A 1 511 ? -4.302 10.406 62.180 1.00 36.81 511 ALA A O 1
ATOM 3981 N N . CYS A 1 512 ? -2.769 10.358 63.820 1.00 34.94 512 CYS A N 1
ATOM 3982 C CA . CYS A 1 512 ? -3.580 11.062 64.821 1.00 34.94 512 CYS A CA 1
ATOM 3983 C C . CYS A 1 512 ? -3.382 12.589 64.835 1.00 34.94 512 CYS A C 1
ATOM 3985 O O . CYS A 1 512 ? -4.217 13.302 65.390 1.00 34.94 512 CYS A O 1
ATOM 3987 N N . LEU A 1 513 ? -2.334 13.121 64.194 1.00 33.97 513 LEU A N 1
ATOM 3988 C CA . LEU A 1 513 ? -2.088 14.571 64.140 1.00 33.97 513 LEU A CA 1
ATOM 3989 C C . LEU A 1 513 ? -3.020 15.331 63.180 1.00 33.97 513 LEU A C 1
ATOM 3991 O O . LEU A 1 513 ? -3.078 16.554 63.235 1.00 33.97 513 LEU A O 1
ATOM 3995 N N . PHE A 1 514 ? -3.803 14.632 62.352 1.00 36.75 514 PHE A N 1
ATOM 3996 C CA . PHE A 1 514 ? -4.786 15.263 61.460 1.00 36.75 514 PHE A CA 1
ATOM 3997 C C . PHE A 1 514 ? -6.229 15.242 61.981 1.00 36.75 514 PHE A C 1
ATOM 3999 O O . PHE A 1 514 ? -7.105 15.814 61.337 1.00 36.75 514 PHE A O 1
ATOM 4006 N N . THR A 1 515 ? -6.497 14.638 63.145 1.00 38.06 515 THR A N 1
ATOM 4007 C CA . THR A 1 515 ? -7.864 14.564 63.697 1.00 38.06 515 THR A CA 1
ATOM 4008 C C . THR A 1 515 ? -8.135 15.487 64.882 1.00 38.06 515 THR A C 1
ATOM 4010 O O . THR A 1 515 ? -9.291 15.612 65.266 1.00 38.06 515 THR A O 1
ATOM 4013 N N . HIS A 1 516 ? -7.141 16.183 65.446 1.00 38.72 516 HIS A N 1
ATOM 4014 C CA . HIS A 1 516 ? -7.393 17.160 66.513 1.00 38.72 516 HIS A CA 1
ATOM 4015 C C . HIS A 1 516 ? -6.356 18.293 66.543 1.00 38.72 516 HIS A C 1
ATOM 4017 O O . HIS A 1 516 ? -5.341 18.203 67.223 1.00 38.72 516 HIS A O 1
ATOM 4023 N N . ALA A 1 517 ? -6.658 19.401 65.864 1.00 29.81 517 ALA A N 1
ATOM 4024 C CA . ALA A 1 517 ? -6.100 20.714 66.187 1.00 29.81 517 ALA A CA 1
ATOM 4025 C C . ALA A 1 517 ? -7.112 21.807 65.804 1.00 29.81 517 ALA A C 1
ATOM 4027 O O . ALA A 1 517 ? -7.079 22.375 64.717 1.00 29.81 517 ALA A O 1
ATOM 4028 N N . ASN A 1 518 ? -8.051 22.066 66.716 1.00 39.69 518 ASN A N 1
ATOM 4029 C CA . ASN A 1 518 ? -8.832 23.299 66.740 1.00 39.69 518 ASN A CA 1
ATOM 4030 C C . ASN A 1 518 ? -7.986 24.381 67.426 1.00 39.69 518 ASN A C 1
ATOM 4032 O O . ASN A 1 518 ? -7.999 24.453 68.650 1.00 39.69 518 ASN A O 1
ATOM 4036 N N . THR A 1 519 ? -7.299 25.230 66.660 1.00 29.94 519 THR A N 1
ATOM 4037 C CA . THR A 1 519 ? -6.993 26.621 67.044 1.00 29.94 519 THR A CA 1
ATOM 4038 C C . THR A 1 519 ? -6.719 27.469 65.793 1.00 29.94 519 THR A C 1
ATOM 4040 O O . THR A 1 519 ? -6.149 26.965 64.825 1.00 29.94 519 THR A O 1
ATOM 4043 N N . PRO A 1 520 ? -7.147 28.746 65.766 1.00 44.97 520 PRO A N 1
ATOM 4044 C CA . PRO A 1 520 ? -7.176 29.550 64.552 1.00 44.97 520 PRO A CA 1
ATOM 4045 C C . PRO A 1 520 ? -5.909 30.400 64.429 1.00 44.97 520 PRO A C 1
ATOM 4047 O O . PRO A 1 520 ? -5.552 31.089 65.378 1.00 44.97 520 PRO A O 1
ATOM 4050 N N . THR A 1 521 ? -5.242 30.393 63.272 1.00 32.78 521 THR A N 1
ATOM 4051 C CA . THR A 1 521 ? -4.608 31.577 62.649 1.00 32.78 521 THR A CA 1
ATOM 4052 C C . THR A 1 521 ? -3.907 31.207 61.337 1.00 32.78 521 THR A C 1
ATOM 4054 O O . THR A 1 521 ? -3.172 30.232 61.258 1.00 32.78 521 THR A O 1
ATOM 4057 N N . LEU A 1 522 ? -4.139 32.054 60.326 1.00 35.28 522 LEU A N 1
ATOM 4058 C CA . LEU A 1 522 ? -3.405 32.198 59.060 1.00 35.28 522 LEU A CA 1
ATOM 4059 C C . LEU A 1 522 ? -3.497 31.052 58.029 1.00 35.28 522 LEU A C 1
ATOM 4061 O O . LEU A 1 522 ? -2.564 30.303 57.780 1.00 35.28 522 LEU A O 1
ATOM 4065 N N . GLY A 1 523 ? -4.637 31.045 57.327 1.00 40.22 523 GLY A N 1
ATOM 4066 C CA . GLY A 1 523 ? -4.667 31.193 55.866 1.00 40.22 523 GLY A CA 1
ATOM 4067 C C . GLY A 1 523 ? -3.982 30.121 55.020 1.00 40.22 523 GLY A C 1
ATOM 4068 O O . GLY A 1 523 ? -2.978 30.417 54.391 1.00 40.22 523 GLY A O 1
ATOM 4069 N N . LEU A 1 524 ? -4.581 28.930 54.923 1.00 34.12 524 LEU A N 1
ATOM 4070 C CA . LEU A 1 524 ? -4.408 27.991 53.799 1.00 34.12 524 LEU A CA 1
ATOM 4071 C C . LEU A 1 524 ? -5.506 26.913 53.854 1.00 34.12 524 LEU A C 1
ATOM 4073 O O . LEU A 1 524 ? -5.260 25.718 53.976 1.00 34.12 524 LEU A O 1
ATOM 4077 N N . GLN A 1 525 ? -6.765 27.348 53.802 1.00 33.00 525 GLN A N 1
ATOM 4078 C CA . GLN A 1 525 ? -7.919 26.453 53.771 1.00 33.00 525 GLN A CA 1
ATOM 4079 C C . GLN A 1 525 ? -8.466 26.422 52.345 1.00 33.00 525 GLN A C 1
ATOM 4081 O O . GLN A 1 525 ? -9.198 27.318 51.937 1.00 33.00 525 GLN A O 1
ATOM 4086 N N . GLY A 1 526 ? -8.054 25.423 51.560 1.00 32.72 526 GLY A N 1
ATOM 4087 C CA . GLY A 1 526 ? -8.557 25.304 50.190 1.00 32.72 526 GLY A CA 1
ATOM 4088 C C . GLY A 1 526 ? -8.187 24.073 49.362 1.00 32.72 526 GLY A C 1
ATOM 4089 O O . GLY A 1 526 ? -8.816 23.897 48.328 1.00 32.72 526 GLY A O 1
ATOM 4090 N N . TYR A 1 527 ? -7.232 23.213 49.749 1.00 33.00 527 TYR A N 1
ATOM 4091 C CA . TYR A 1 527 ? -6.705 22.226 48.780 1.00 33.00 527 TYR A CA 1
ATOM 4092 C C . TYR A 1 527 ? -6.313 20.839 49.313 1.00 33.00 527 TYR A C 1
ATOM 4094 O O . TYR A 1 527 ? -5.428 20.217 48.740 1.00 33.00 527 TYR A O 1
ATOM 4102 N N . LEU A 1 528 ? -6.958 20.299 50.355 1.00 33.62 528 LEU A N 1
ATOM 4103 C CA . LEU A 1 528 ? -6.598 18.952 50.848 1.00 33.62 528 LEU A CA 1
ATOM 4104 C C . LEU A 1 528 ? -7.686 17.854 50.916 1.00 33.62 528 LEU A C 1
ATOM 4106 O O . LEU A 1 528 ? -7.283 16.696 50.975 1.00 33.62 528 LEU A O 1
ATOM 4110 N N . PRO A 1 529 ? -9.015 18.090 50.808 1.00 34.00 529 PRO A N 1
ATOM 4111 C CA . PRO A 1 529 ? -9.975 16.974 50.791 1.00 34.00 529 PRO A CA 1
ATOM 4112 C C . PRO A 1 529 ? -10.326 16.413 49.399 1.00 34.00 529 PRO A C 1
ATOM 4114 O O . PRO A 1 529 ? -11.118 15.482 49.312 1.00 34.00 529 PRO A O 1
ATOM 4117 N N . VAL A 1 530 ? -9.784 16.948 48.298 1.00 36.97 530 VAL A N 1
ATOM 4118 C CA . VAL A 1 530 ? -10.253 16.604 46.933 1.00 36.97 530 VAL A CA 1
ATOM 4119 C C . VAL A 1 530 ? -9.521 15.401 46.310 1.00 36.97 530 VAL A C 1
ATOM 4121 O O . VAL A 1 530 ? -9.933 14.903 45.269 1.00 36.97 530 VAL A O 1
ATOM 4124 N N . LEU A 1 531 ? -8.466 14.871 46.940 1.00 36.09 531 LEU A N 1
ATOM 4125 C CA . LEU A 1 531 ? -7.630 13.833 46.314 1.00 36.09 531 LEU A CA 1
ATOM 4126 C C . LEU A 1 531 ? -7.983 12.379 46.666 1.00 36.09 531 LEU A C 1
ATOM 4128 O O . LEU A 1 531 ? -7.466 11.482 46.005 1.00 36.09 531 LEU A O 1
ATOM 4132 N N . PHE A 1 532 ? -8.862 12.107 47.637 1.00 35.38 532 PHE A N 1
ATOM 4133 C CA . PHE A 1 532 ? -9.169 10.721 48.023 1.00 35.38 532 PHE A CA 1
ATOM 4134 C C . PHE A 1 532 ? -10.620 10.527 48.493 1.00 35.38 532 PHE A C 1
ATOM 4136 O O . PHE A 1 532 ? -10.952 10.882 49.625 1.00 35.38 532 PHE A O 1
ATOM 4143 N N . PRO A 1 533 ? -11.491 9.882 47.694 1.00 33.69 533 PRO A N 1
ATOM 4144 C CA . PRO A 1 533 ? -12.715 9.293 48.216 1.00 33.69 533 PRO A CA 1
ATOM 4145 C C . PRO A 1 533 ? -12.355 8.151 49.179 1.00 33.69 533 PRO A C 1
ATOM 4147 O O . PRO A 1 533 ? -11.680 7.188 48.808 1.00 33.69 533 PRO A O 1
ATOM 4150 N N . ILE A 1 534 ? -12.845 8.239 50.417 1.00 39.50 534 ILE A N 1
ATOM 4151 C CA . ILE A 1 534 ? -12.670 7.251 51.503 1.00 39.50 534 ILE A CA 1
ATOM 4152 C C . ILE A 1 534 ? -13.112 5.827 51.082 1.00 39.50 534 ILE A C 1
ATOM 4154 O O . ILE A 1 534 ? -12.661 4.830 51.646 1.00 39.50 534 ILE A O 1
ATOM 4158 N N . SER A 1 535 ? -13.912 5.714 50.021 1.00 37.53 535 SER A N 1
ATOM 4159 C CA . SER A 1 535 ? -14.445 4.479 49.436 1.00 37.53 535 SER A CA 1
ATOM 4160 C C . SER A 1 535 ? -13.386 3.495 48.906 1.00 37.53 535 SER A C 1
ATOM 4162 O O . SER A 1 535 ? -13.689 2.314 48.763 1.00 37.53 535 SER A O 1
ATOM 4164 N N . ILE A 1 536 ? -12.153 3.945 48.632 1.00 39.84 536 ILE A N 1
ATOM 4165 C CA . ILE A 1 536 ? -11.067 3.101 48.078 1.00 39.84 536 ILE A CA 1
ATOM 4166 C C . ILE A 1 536 ? -10.087 2.626 49.172 1.00 39.84 536 ILE A C 1
ATOM 4168 O O . ILE A 1 536 ? -9.333 1.673 48.979 1.00 39.84 536 ILE A O 1
ATOM 4172 N N . LEU A 1 537 ? -10.129 3.212 50.374 1.00 38.28 537 LEU A N 1
ATOM 4173 C CA . LEU A 1 537 ? -9.236 2.825 51.476 1.00 38.28 537 LEU A CA 1
ATOM 4174 C C . LEU A 1 537 ? -9.666 1.530 52.188 1.00 38.28 537 LEU A C 1
ATOM 4176 O O . LEU A 1 537 ? -8.833 0.874 52.814 1.00 38.28 537 LEU A O 1
ATOM 4180 N N . LEU A 1 538 ? -10.933 1.118 52.076 1.00 34.84 538 LEU A N 1
ATOM 4181 C CA . LEU A 1 538 ? -11.443 -0.095 52.730 1.00 34.84 538 LEU A CA 1
ATOM 4182 C C . LEU A 1 538 ? -11.031 -1.412 52.030 1.00 34.84 538 LEU A C 1
ATOM 4184 O O . LEU A 1 538 ? -10.609 -2.334 52.734 1.00 34.84 538 LEU A O 1
ATOM 4188 N N . PRO A 1 539 ? -11.062 -1.525 50.684 1.00 36.94 539 PRO A N 1
ATOM 4189 C CA . PRO A 1 539 ? -10.612 -2.734 49.986 1.00 36.94 539 PRO A CA 1
ATOM 4190 C C . PRO A 1 539 ? -9.101 -2.981 50.125 1.00 36.94 539 PRO A C 1
ATOM 4192 O O . PRO A 1 539 ? -8.678 -4.112 50.367 1.00 36.94 539 PRO A O 1
ATOM 4195 N N . CYS A 1 540 ? -8.283 -1.921 50.069 1.00 34.66 540 CYS A N 1
ATOM 4196 C CA . CYS A 1 540 ? -6.824 -2.018 50.206 1.00 34.66 540 CYS A CA 1
ATOM 4197 C C . CYS A 1 540 ? -6.396 -2.498 51.601 1.00 34.66 540 CYS A C 1
ATOM 4199 O O . CYS A 1 540 ? -5.428 -3.247 51.733 1.00 34.66 540 CYS A O 1
ATOM 4201 N N . LYS A 1 541 ? -7.153 -2.135 52.645 1.00 36.97 541 LYS A N 1
ATOM 4202 C CA . LYS A 1 541 ? -6.896 -2.574 54.024 1.00 36.97 541 LYS A CA 1
ATOM 4203 C C . LYS A 1 541 ? -7.182 -4.067 54.225 1.00 36.97 541 LYS A C 1
ATOM 4205 O O . LYS A 1 541 ? -6.526 -4.700 55.049 1.00 36.97 541 LYS A O 1
ATOM 4210 N N . HIS A 1 542 ? -8.124 -4.641 53.470 1.00 35.38 542 HIS A N 1
ATOM 4211 C CA . HIS A 1 542 ? -8.427 -6.075 53.512 1.00 35.38 542 HIS A CA 1
ATOM 4212 C C . HIS A 1 542 ? -7.470 -6.915 52.661 1.00 35.38 542 HIS A C 1
ATOM 4214 O O . HIS A 1 542 ? -7.067 -7.987 53.112 1.00 35.38 542 HIS A O 1
ATOM 4220 N N . PHE A 1 543 ? -7.045 -6.408 51.500 1.00 34.44 543 PHE A N 1
ATOM 4221 C CA . PHE A 1 543 ? -6.076 -7.094 50.640 1.00 34.44 543 PHE A CA 1
ATOM 4222 C C . PHE A 1 543 ? -4.705 -7.216 51.329 1.00 34.44 543 PHE A C 1
ATOM 4224 O O . PHE A 1 543 ? -4.168 -8.313 51.468 1.00 34.44 543 PHE A O 1
ATOM 4231 N N . PHE A 1 544 ? -4.206 -6.124 51.924 1.00 34.84 544 PHE A N 1
ATOM 4232 C CA . PHE A 1 544 ? -2.931 -6.149 52.652 1.00 34.84 544 PHE A CA 1
ATOM 4233 C C . PHE A 1 544 ? -2.971 -6.982 53.940 1.00 34.84 544 PHE A C 1
ATOM 4235 O O . PHE A 1 544 ? -1.962 -7.573 54.313 1.00 34.84 544 PHE A O 1
ATOM 4242 N N . LYS A 1 545 ? -4.119 -7.081 54.623 1.00 34.50 545 LYS A N 1
ATOM 4243 C CA . LYS A 1 545 ? -4.236 -7.883 55.854 1.00 34.50 545 LYS A CA 1
ATOM 4244 C C . LYS A 1 545 ? -4.266 -9.392 55.572 1.00 34.50 545 LYS A C 1
ATOM 4246 O O . LYS A 1 545 ? -3.810 -10.163 56.413 1.00 34.50 545 LYS A O 1
ATOM 4251 N N . ALA A 1 546 ? -4.757 -9.807 54.401 1.00 36.44 546 ALA A N 1
ATOM 4252 C CA . ALA A 1 546 ? -4.755 -11.206 53.972 1.00 36.44 546 ALA A CA 1
ATOM 4253 C C . ALA A 1 546 ? -3.357 -11.683 53.532 1.00 36.44 546 ALA A C 1
ATOM 4255 O O . ALA A 1 546 ? -2.963 -12.800 53.874 1.00 36.44 546 ALA A O 1
ATOM 4256 N N . ASP A 1 547 ? -2.581 -10.823 52.865 1.00 36.12 547 ASP A N 1
ATOM 4257 C CA . ASP A 1 547 ? -1.218 -11.154 52.428 1.00 36.12 547 ASP A CA 1
ATOM 4258 C C . ASP A 1 547 ? -0.184 -11.061 53.560 1.00 36.12 547 ASP A C 1
ATOM 4260 O O . ASP A 1 547 ? 0.714 -11.902 53.648 1.00 36.12 547 ASP A O 1
ATOM 4264 N N . LEU A 1 548 ? -0.347 -10.128 54.508 1.00 36.47 548 LEU A N 1
ATOM 4265 C CA . LEU A 1 548 ? 0.544 -10.025 55.673 1.00 36.47 548 LEU A CA 1
ATOM 4266 C C . LEU A 1 548 ? 0.450 -11.258 56.594 1.00 36.47 548 LEU A C 1
ATOM 4268 O O . LEU A 1 548 ? 1.441 -11.648 57.207 1.00 36.47 548 LEU A O 1
ATOM 4272 N N . LEU A 1 549 ? -0.721 -11.903 56.667 1.00 35.94 549 LEU A N 1
ATOM 4273 C CA . LEU A 1 549 ? -0.918 -13.140 57.436 1.00 35.94 549 LEU A CA 1
ATOM 4274 C C . LEU A 1 549 ? -0.392 -14.394 56.719 1.00 35.94 549 LEU A C 1
ATOM 4276 O O . LEU A 1 549 ? -0.150 -15.405 57.374 1.00 35.94 549 LEU A O 1
ATOM 4280 N N . ARG A 1 550 ? -0.183 -14.340 55.397 1.00 34.72 550 ARG A N 1
ATOM 4281 C CA . ARG A 1 550 ? 0.394 -15.449 54.618 1.00 34.72 550 ARG A CA 1
ATOM 4282 C C . ARG A 1 550 ? 1.922 -15.343 54.505 1.00 34.72 550 ARG A C 1
ATOM 4284 O O . ARG A 1 550 ? 2.599 -16.363 54.411 1.00 34.72 550 ARG A O 1
ATOM 4291 N N . ALA A 1 551 ? 2.469 -14.129 54.594 1.00 37.06 551 ALA A N 1
ATOM 4292 C CA . ALA A 1 551 ? 3.902 -13.849 54.486 1.00 37.06 551 ALA A CA 1
ATOM 4293 C C . ALA A 1 551 ? 4.734 -14.194 55.740 1.00 37.06 551 ALA A C 1
ATOM 4295 O O . ALA A 1 551 ? 5.958 -14.262 55.660 1.00 37.06 551 ALA A O 1
ATOM 4296 N N . THR A 1 552 ? 4.116 -14.457 56.895 1.00 38.31 552 THR A N 1
ATOM 4297 C CA . THR A 1 552 ? 4.841 -14.772 58.143 1.00 38.31 552 THR A CA 1
ATOM 4298 C C . THR A 1 552 ? 5.299 -16.230 58.267 1.00 38.31 552 THR A C 1
ATOM 4300 O O . THR A 1 552 ? 5.796 -16.609 59.326 1.00 38.31 552 THR A O 1
ATOM 4303 N N . ARG A 1 553 ? 5.184 -17.065 57.217 1.00 40.91 553 ARG A N 1
ATOM 4304 C CA . ARG A 1 553 ? 5.568 -18.491 57.300 1.00 40.91 553 ARG A CA 1
ATOM 4305 C C . ARG A 1 553 ? 6.607 -19.035 56.322 1.00 40.91 553 ARG A C 1
ATOM 4307 O O . ARG A 1 553 ? 7.014 -20.173 56.522 1.00 40.91 553 ARG A O 1
ATOM 4314 N N . THR A 1 554 ? 7.114 -18.280 55.352 1.00 35.47 554 THR A N 1
ATOM 4315 C CA . THR A 1 554 ? 8.168 -18.802 54.453 1.00 35.47 554 THR A CA 1
ATOM 4316 C C . THR A 1 554 ? 9.108 -17.698 53.980 1.00 35.47 554 THR A C 1
ATOM 4318 O O . THR A 1 554 ? 8.755 -16.865 53.148 1.00 35.47 554 THR A O 1
ATOM 4321 N N . SER A 1 555 ? 10.333 -17.703 54.502 1.00 36.31 555 SER A N 1
ATOM 4322 C CA . SER A 1 555 ? 11.387 -16.711 54.273 1.00 36.31 555 SER A CA 1
ATOM 4323 C C . SER A 1 555 ? 12.239 -16.969 53.018 1.00 36.31 555 SER A C 1
ATOM 4325 O O . SER A 1 555 ? 13.449 -16.770 53.068 1.00 36.31 555 SER A O 1
ATOM 4327 N N . SER A 1 556 ? 11.656 -17.408 51.895 1.00 35.81 556 SER A N 1
ATOM 4328 C CA . SER A 1 556 ? 12.427 -17.595 50.645 1.00 35.81 556 SER A CA 1
ATOM 4329 C C . SER A 1 556 ? 11.834 -16.950 49.390 1.00 35.81 556 SER A C 1
ATOM 4331 O O . SER A 1 556 ? 12.471 -16.980 48.348 1.00 35.81 556 SER A O 1
ATOM 4333 N N . PHE A 1 557 ? 10.672 -16.295 49.459 1.00 33.53 557 PHE A N 1
ATOM 4334 C CA . PHE A 1 557 ? 9.988 -15.789 48.255 1.00 33.53 557 PHE A CA 1
ATOM 4335 C C . PHE A 1 557 ? 10.361 -14.350 47.846 1.00 33.53 557 PHE A C 1
ATOM 4337 O O . PHE A 1 557 ? 9.714 -13.756 46.986 1.00 33.53 557 PHE A O 1
ATOM 4344 N N . ARG A 1 558 ? 11.364 -13.740 48.495 1.00 34.94 558 ARG A N 1
ATOM 4345 C CA . ARG A 1 558 ? 11.623 -12.290 48.398 1.00 34.94 558 ARG A CA 1
ATOM 4346 C C . ARG A 1 558 ? 12.838 -11.887 47.556 1.00 34.94 558 ARG A C 1
ATOM 4348 O O . ARG A 1 558 ? 13.073 -10.692 47.427 1.00 34.94 558 ARG A O 1
ATOM 4355 N N . TRP A 1 559 ? 13.568 -12.840 46.977 1.00 32.75 559 TRP A N 1
ATOM 4356 C CA . TRP A 1 559 ? 14.814 -12.552 46.251 1.00 32.75 559 TRP A CA 1
ATOM 4357 C C . TRP A 1 559 ? 14.750 -12.811 44.735 1.00 32.75 559 TRP A C 1
ATOM 4359 O O . TRP A 1 559 ? 15.384 -12.074 43.991 1.00 32.75 559 TRP A O 1
ATOM 4369 N N . GLU A 1 560 ? 13.887 -13.709 44.245 1.00 31.50 560 GLU A N 1
ATOM 4370 C CA . GLU A 1 560 ? 13.802 -14.010 42.799 1.00 31.50 560 GLU A CA 1
ATOM 4371 C C . GLU A 1 560 ? 13.226 -12.861 41.947 1.00 31.50 560 GLU A C 1
ATOM 4373 O O . GLU A 1 560 ? 13.608 -12.691 40.795 1.00 31.50 560 GLU A O 1
ATOM 4378 N N . TRP A 1 561 ? 12.355 -12.008 42.496 1.00 32.81 561 TRP A N 1
ATOM 4379 C CA . TRP A 1 561 ? 11.748 -10.916 41.717 1.00 32.81 561 TRP A CA 1
ATOM 4380 C C . TRP A 1 561 ? 12.639 -9.672 41.584 1.00 32.81 561 TRP A C 1
ATOM 4382 O O . TRP A 1 561 ? 12.442 -8.894 40.655 1.00 32.81 561 TRP A O 1
ATOM 4392 N N . MET A 1 562 ? 13.622 -9.473 42.470 1.00 32.41 562 MET A N 1
ATOM 4393 C CA . MET A 1 562 ? 14.581 -8.365 42.335 1.00 32.41 562 MET A CA 1
ATOM 4394 C C . MET A 1 562 ? 15.722 -8.701 41.369 1.00 32.41 562 MET A C 1
ATOM 4396 O O . MET A 1 562 ? 16.154 -7.812 40.640 1.00 32.41 562 MET A O 1
ATOM 4400 N N . GLU A 1 563 ? 16.165 -9.960 41.294 1.00 31.89 563 GLU A N 1
ATOM 4401 C CA . GLU A 1 563 ? 17.188 -10.379 40.322 1.00 31.89 563 GLU A CA 1
ATOM 4402 C C . GLU A 1 563 ? 16.674 -10.342 38.876 1.00 31.89 563 GLU A C 1
ATOM 4404 O O . GLU A 1 563 ? 17.397 -9.893 37.990 1.00 31.89 563 GLU A O 1
ATOM 4409 N N . VAL A 1 564 ? 15.401 -10.684 38.640 1.00 35.75 564 VAL A N 1
ATOM 4410 C CA . VAL A 1 564 ? 14.776 -10.581 37.306 1.00 35.75 564 VAL A CA 1
ATOM 4411 C C . VAL A 1 564 ? 14.668 -9.122 36.833 1.00 35.75 564 VAL A C 1
ATOM 4413 O O . VAL A 1 564 ? 14.829 -8.841 35.647 1.00 35.75 564 VAL A O 1
ATOM 4416 N N . TRP A 1 565 ? 14.455 -8.170 37.749 1.00 34.72 565 TRP A N 1
ATOM 4417 C CA . TRP A 1 565 ? 14.409 -6.739 37.415 1.00 34.72 565 TRP A CA 1
ATOM 4418 C C . TRP A 1 565 ? 15.796 -6.093 37.300 1.00 34.72 565 TRP A C 1
ATOM 4420 O O . TRP A 1 565 ? 15.967 -5.182 36.494 1.00 34.72 565 TRP A O 1
ATOM 4430 N N . ALA A 1 566 ? 16.795 -6.578 38.045 1.00 34.88 566 ALA A N 1
ATOM 4431 C CA . ALA A 1 566 ? 18.182 -6.132 37.904 1.00 34.88 566 ALA A CA 1
ATOM 4432 C C . ALA A 1 566 ? 18.814 -6.632 36.591 1.00 34.88 566 ALA A C 1
ATOM 4434 O O . ALA A 1 566 ? 19.484 -5.863 35.907 1.00 34.88 566 ALA A O 1
ATOM 4435 N N . GLN A 1 567 ? 18.524 -7.871 36.172 1.00 32.88 567 GLN A N 1
ATOM 4436 C CA . GLN A 1 567 ? 18.983 -8.410 34.883 1.00 32.88 567 GLN A CA 1
ATOM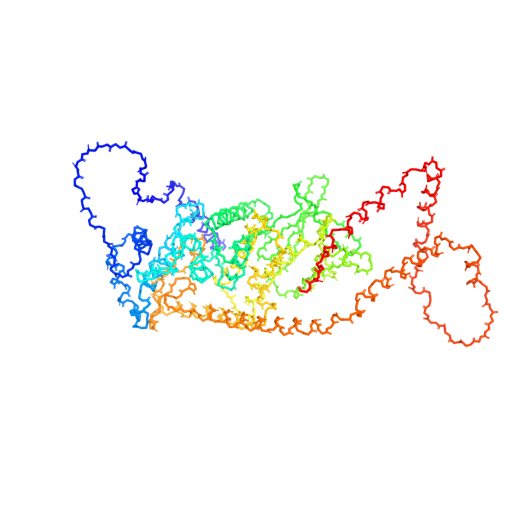 4437 C C . GLN A 1 567 ? 18.326 -7.727 33.674 1.00 32.88 567 GLN A C 1
ATOM 4439 O O . GLN A 1 567 ? 18.951 -7.618 32.622 1.00 32.88 567 GLN A O 1
ATOM 4444 N N . ALA A 1 568 ? 17.105 -7.200 33.819 1.00 34.47 568 ALA A N 1
ATOM 4445 C CA . ALA A 1 568 ? 16.458 -6.398 32.779 1.00 34.47 568 ALA A CA 1
ATOM 4446 C C . ALA A 1 568 ? 17.065 -4.986 32.625 1.00 34.47 568 ALA A C 1
ATOM 4448 O O . ALA A 1 568 ? 16.851 -4.342 31.599 1.00 34.47 568 ALA A O 1
ATOM 4449 N N . TRP A 1 569 ? 17.824 -4.503 33.617 1.00 36.19 569 TRP A N 1
ATOM 4450 C CA . TRP A 1 569 ? 18.428 -3.165 33.609 1.00 36.19 569 TRP A CA 1
ATOM 4451 C C . TRP A 1 569 ? 19.881 -3.149 33.097 1.00 36.19 569 TRP A C 1
ATOM 4453 O O . TRP A 1 569 ? 20.364 -2.102 32.671 1.00 36.19 569 TRP A O 1
ATOM 4463 N N . ASP A 1 570 ? 20.568 -4.297 33.071 1.00 29.73 570 ASP A N 1
ATOM 4464 C CA . ASP A 1 570 ? 22.008 -4.384 32.764 1.00 29.73 570 ASP A CA 1
ATOM 4465 C C . ASP A 1 570 ? 22.341 -4.654 31.276 1.00 29.73 570 ASP A C 1
ATOM 4467 O O . ASP A 1 570 ? 23.490 -4.876 30.908 1.00 29.73 570 ASP A O 1
ATOM 4471 N N . VAL A 1 571 ? 21.352 -4.592 30.373 1.00 34.78 571 VAL A N 1
ATOM 4472 C CA . VAL A 1 571 ? 21.567 -4.747 28.911 1.00 34.78 571 VAL A CA 1
ATOM 4473 C C . VAL A 1 571 ? 21.749 -3.391 28.192 1.00 34.78 571 VAL A C 1
ATOM 4475 O O . VAL A 1 571 ? 21.923 -3.333 26.979 1.00 34.78 571 VAL A O 1
ATOM 4478 N N . GLY A 1 572 ? 21.768 -2.272 28.925 1.00 34.12 572 GLY A N 1
ATOM 4479 C CA . GLY A 1 572 ? 21.890 -0.917 28.357 1.00 34.12 572 GLY A CA 1
ATOM 4480 C C . GLY A 1 572 ? 23.229 -0.199 28.573 1.00 34.12 572 GLY A C 1
ATOM 4481 O O . GLY A 1 572 ? 23.338 0.971 28.220 1.00 34.12 572 GLY A O 1
ATOM 4482 N N . GLY A 1 573 ? 24.230 -0.850 29.174 1.00 32.12 573 GLY A N 1
ATOM 4483 C CA . GLY A 1 573 ? 25.467 -0.213 29.648 1.00 32.12 573 GLY A CA 1
ATOM 4484 C C . GLY A 1 573 ? 26.734 -0.636 28.904 1.00 32.12 573 GLY A C 1
ATOM 4485 O O . GLY A 1 573 ? 27.708 -1.036 29.533 1.00 32.12 573 GLY A O 1
ATOM 4486 N N . GLY A 1 574 ? 26.745 -0.577 27.572 1.00 26.06 574 GLY A N 1
ATOM 4487 C CA . GLY A 1 574 ? 27.959 -0.802 26.782 1.00 26.06 574 GLY A CA 1
ATOM 4488 C C . GLY A 1 574 ? 28.909 0.395 26.853 1.00 26.06 574 GLY A C 1
ATOM 4489 O O . GLY A 1 574 ? 28.738 1.379 26.139 1.00 26.06 574 GLY A O 1
ATOM 4490 N N . THR A 1 575 ? 29.923 0.305 27.710 1.00 31.06 575 THR A N 1
ATOM 4491 C CA . THR A 1 575 ? 31.051 1.236 27.816 1.00 31.06 575 THR A CA 1
ATOM 4492 C C . THR A 1 575 ? 31.854 1.313 26.511 1.00 31.06 575 THR A C 1
ATOM 4494 O O . THR A 1 575 ? 32.597 0.391 26.181 1.00 31.06 575 THR A O 1
ATOM 4497 N N . GLY A 1 576 ? 31.766 2.436 25.798 1.00 27.11 576 GLY A N 1
ATOM 4498 C CA . GLY A 1 576 ? 32.759 2.861 24.811 1.00 27.11 576 GLY A CA 1
ATOM 4499 C C . GLY A 1 576 ? 33.758 3.805 25.473 1.00 27.11 576 GLY A C 1
ATOM 4500 O O . GLY A 1 576 ? 33.549 5.015 25.492 1.00 27.11 576 GLY A O 1
ATOM 4501 N N . SER A 1 577 ? 34.818 3.250 26.061 1.00 27.72 577 SER A N 1
ATOM 4502 C CA . SER A 1 577 ? 35.944 4.032 26.571 1.00 27.72 577 SER A CA 1
ATOM 4503 C C . SER A 1 577 ? 36.732 4.596 25.392 1.00 27.72 577 SER A C 1
ATOM 4505 O O . SER A 1 577 ? 37.336 3.851 24.624 1.00 27.72 577 SER A O 1
ATOM 4507 N N . VAL A 1 578 ? 36.736 5.919 25.271 1.00 28.34 578 VAL A N 1
ATOM 4508 C CA . VAL A 1 578 ? 37.699 6.670 24.466 1.00 28.34 578 VAL A CA 1
ATOM 4509 C C . VAL A 1 578 ? 39.059 6.576 25.162 1.00 28.34 578 VAL A C 1
ATOM 4511 O O . VAL A 1 578 ? 39.200 6.990 26.311 1.00 28.34 578 VAL A O 1
ATOM 4514 N N . MET A 1 579 ? 40.064 6.043 24.473 1.00 26.45 579 MET A N 1
ATOM 4515 C CA . MET A 1 579 ? 41.472 6.324 24.748 1.00 26.45 579 MET A CA 1
ATOM 4516 C C . MET A 1 579 ? 42.122 6.742 23.428 1.00 26.45 579 MET A C 1
ATOM 4518 O O . MET A 1 579 ? 42.136 5.943 22.499 1.00 26.45 579 MET A O 1
ATOM 4522 N N . VAL A 1 580 ? 42.563 8.009 23.422 1.00 32.69 580 VAL A N 1
ATOM 4523 C CA . VAL A 1 580 ? 43.536 8.729 22.565 1.00 32.69 580 VAL A CA 1
ATOM 4524 C C . VAL A 1 580 ? 43.714 8.259 21.124 1.00 32.69 580 VAL A C 1
ATOM 4526 O O . VAL A 1 580 ? 44.288 7.171 20.910 1.00 32.69 580 VAL A O 1
#

Organism: Panicum miliaceum (NCBI:txid4540)

Radius of gyration: 31.13 Å; chains: 1; bounding box: 82×66×104 Å

Secondary structure (DSSP, 8-state):
--SSSHHHHHHHHHHHTT---------------S--------------PPTTB-HHHHHHHHHHHHHHT--HHHHHHHHHHHS-TTTT-TTTHHHHHHHHHHHHHHHHHTTSTTGGG-HHHHHHHHHHHHHHHS-BGGGGGG--TTGGGEE-HHHHHHHGGGSTTT--TTTHHHHHHHHTTTTTT-EEHHHHHHHHHHHHHHHHHHHHHHHSSTTHHHHTTTT--EEEEESSTTSPPEEEEETTEEEEEEEEEESSEEEEEEB-SSSBPPPEEEESSS-S--EEEEE--SGGG-GGG--EEEEE-TT-SS-EEEE---SS-SHHHHHHHHHHHHHHHHHHHHHHTT--HHHHHHHHHHHHHHHHHHHHHHTT--SS---GGGGSHHHHHHHSTTHHHHHHHHHHHHHHHHHHHTT-TT-TTSSSTTTSS-----B-SSS--BEETTEETTB--HHHHHHHHHHHHHHHHHHHHHHHHHHH-SSSHHHHHHHHHHHHHHHHHHHHHS-TTTTSTTS------S---SSSSSS--GGGHHHHHHHHHHHHHHGGG-TTTTSHHHHHHHHTTTTS--------

pLDDT: mean 71.09, std 24.65, range [23.81, 98.0]

Foldseek 3Di:
DPPVVVVVVVVVVVPVPDPDDDDDPQPDDDDDDDDDDDDDDDPPPPLPADAFWAPLLRVLLVSLCVLLVHDSVVLLVVCVVQFDPLLCPPVCNLLLSSLSSLLSSCLSQLQDPLSLVDPVSLVSLQSSQLCNVPTTNVSVPPDDPVSSQWGALVSQLARQCLNLLRAPNQLSSVLQCLQCVVPVRTHGSVSSNLLSNLLSVLVVVQVVVLPDPVCCVVCVVVVKTWLDKACPPVHPWKWKDDPHDIFTFMWTDILFWIWTWGDDPHDTHDTDTGGLQDPQVKDKDFAAPDVPSDPQRSFWIWIDGNVDPTIMIIGDDDPGDRLVVQLVSLLSVLSNLLSVLCVVLVPDDLLSVVSSVSQSSLSSSLSSSVVVVDPDRDPSLSSGLSSVLVPFVLSVVLSVLVSVVSVVVVVQVVPDDDPPDPPVCPVNRGQDFDDRPDDRWTDGPQHTRSDQHPSSVSSVVRVVVRVVVVVVVVVVVVVVPDDDPVVVVVVVVVVVVVVVCCVVDPDPVVVCVVPDDPDDDDDDPDDPPPPDDPVPVVVVVVVVVVVVVVVPPDDPPPPPVVVVVVVVVPPPDDDPDDDD